Protein AF-0000000079094869 (afdb_homodimer)

Nearest PDB structures (foldseek):
  6mhb-assembly1_C  TM=9.110E-01  e=7.016E-15  Homo sapiens
  3q19-assembly1_A  TM=9.098E-01  e=1.799E-13  Homo sapiens
  7zvp-assembly1_A  TM=8.960E-01  e=6.313E-12  Populus trichocarpa
  4hoj-assembly1_A-2  TM=8.736E-01  e=1.618E-09  Neisseria gonorrhoeae
  3mdk-assembly1_A  TM=8.536E-01  e=8.637E-10  Pseudomonas putida KT2440

InterPro domains:
  IPR004045 Glutathione S-transferase, N-terminal [PF13417] (46-117)
  IPR004045 Glutathione S-transferase, N-terminal [PS50404] (42-120)
  IPR005442 Glutathione S-transferase, omega-class [PR01625] (42-57)
  IPR005442 Glutathione S-transferase, omega-class [PR01625] (116-130)
  IPR005442 Glutathione S-transferase, omega-class [PR01625] (182-201)
  IPR010987 Glutathione S-transferase, C-terminal-like [PS50405] (125-258)
  IPR036249 Thioredoxin-like superfamily [SSF52833] (43-140)
  IPR036282 Glutathione S-transferase, C-terminal domain superfamily [SSF47616] (122-266)
  IPR040079 Glutathione transferase family [SFLDS00019] (46-237)
  IPR050983 Glutathione S-transferase Omega/HSP26 [PTHR43968] (31-267)

Foldseek 3Di:
DPPPPPPPPPPPCPVLVAFQAAAACLLPAAAFAPDDDDDDPDQKEKEAQNLDLLSLLQLLLCRQQNHYHYYHHHDPVGGYPVLCVQPVVSHDTWMGGNNDIDDGSLVSLVVCCVVRVGRRQADPPPVLNVQLVVLLVVLVVQLVVLLVLLLVCLLPVVSQVVSQVSVVVSLVSNLVCCPALENSHPDHHSSCSSRLSSLVSVLLQQVDPPSYPADNVQPRDPVRVSVSNNNVVQCPRNSNVSSDDDSVQNVQQSVCVSVVGGDSNRPSVVVVVD/DPPPPPPPPPPPPPVLVAFQAAAACLLPAAAFAPDDDDDDPDQKEKEAQNLDLLSLLQLLLCRQQNHYHYYHHHDPVGGYPVLCVQPVVSHDTWMGGNNDIDDGSLVSLVVCCVVRVGRRQADPPPVLNVQLVVLLVVLVVQLVVLLVLLLVCLLPVVSQVVSQVSVVVSLVSNLVCCPALENSHPDHHSSCSSRLSSLVSVLLSQVDPPSYPADNVQPRDPVRVSVSSNNVVQCPRNSNVSSDDDSVQNVQQSVCVSVVGGDSNRPSVVVVVD

Solvent-accessible surface area (backbone atoms only — not comparable to full-atom values): 29890 Å² total; per-residue (Å²): 137,84,79,76,78,75,79,75,73,73,70,74,69,71,69,74,63,78,60,74,38,43,61,47,46,68,85,47,74,47,39,28,55,86,50,77,83,73,87,73,93,58,56,41,36,36,38,28,36,83,85,37,48,54,30,33,28,38,40,29,49,30,25,62,46,46,48,60,32,37,33,44,32,41,28,85,88,42,52,26,66,65,42,48,76,76,24,94,80,51,64,63,29,34,39,32,51,78,87,40,77,40,58,51,39,71,53,41,46,52,46,48,36,68,76,37,73,62,67,49,52,58,58,86,51,56,65,62,30,48,48,28,52,52,52,29,51,60,44,59,72,30,37,55,56,20,45,50,29,43,52,47,19,71,69,34,67,88,38,36,66,62,22,50,53,41,35,52,53,29,49,50,52,50,37,68,64,44,81,47,73,23,61,49,30,91,48,79,20,50,23,34,40,66,43,46,40,42,56,48,51,43,53,58,46,30,71,39,88,83,62,49,93,39,46,71,94,50,38,61,30,85,89,32,56,61,44,36,54,33,50,60,58,50,60,69,32,53,28,41,53,72,40,51,77,59,68,71,38,52,52,51,25,48,57,21,46,65,73,73,54,58,42,74,52,47,65,61,71,60,62,70,76,105,140,84,82,77,80,78,78,78,76,74,71,76,69,70,71,75,61,80,61,73,37,43,64,47,46,68,86,49,74,47,40,28,57,87,49,78,84,74,87,74,93,59,56,42,34,36,37,29,36,84,85,36,46,54,29,32,29,38,37,29,49,30,26,64,45,46,47,61,32,37,33,43,34,40,28,84,89,42,53,26,66,65,44,48,74,75,22,93,80,51,64,64,30,36,38,32,50,77,86,40,78,40,59,51,40,71,53,41,45,52,46,48,35,64,77,37,72,63,65,50,53,58,59,85,51,57,63,62,31,50,48,28,52,50,52,31,52,61,44,59,72,31,37,55,58,20,46,51,29,43,50,46,20,72,68,35,67,90,37,36,66,61,21,50,52,40,35,52,51,30,49,51,52,53,37,69,64,43,81,49,72,24,60,48,30,91,47,79,20,50,23,34,42,66,42,48,41,42,54,49,51,43,52,57,47,29,71,38,89,82,60,47,94,40,46,70,93,51,38,60,30,84,90,32,57,63,45,36,56,33,49,60,58,49,58,68,31,53,28,41,53,73,39,51,77,58,68,72,38,51,52,51,24,48,57,21,45,65,72,72,55,57,40,73,53,48,65,60,69,57,63,65,74,102

Secondary structure (DSSP, 8-state):
----------------------EETTTSPPB-TT--PPP--SSEEEEE-TT-HHHHHHHHHHHHHT--EEEEEB-SSS--HHHHHH-TT--S-EEEETTEEEESHHHHHHHHHHH--SS-SS-SSHHHHHHHHHHHHHHHTTHHHHHHHHHHHHH-GGGHHHHHHHHHHHHHHHHHH--SSBTTBSS--HHHHHHHHHHHHHHHHHTSTTT-S--STT-S-TT-HHHHHHHHHHHTSHHHHHH---HHHHHHHHHHHHTT---TTTTSGGGG--/----------------------EETTTSPPB-TT--PPP-SSSEEEEE-TT-HHHHHHHHHHHHHT--EEEEEB-SSS--HHHHHH-TT--S-EEEETTEEEESHHHHHHHHHHH--SS-SS-SSHHHHHHHHHHHHHHHTTHHHHHHHHHHHHH-GGGHHHHHHHHHHHHHHHHHH--SSBTTBSS--HHHHHHHHHHHHHHHHTTSTTT-S--STT-S-TT-HHHHHHHHHHHTSHHHHHH---HHHHHHHHHHHHTT---TTTTSGGGG--

Organism: Trichostrongylus colubriformis (NCBI:txid6319)

Sequence (548 aa):
MLFEMRACLVAILLAITSISAEFIGSETKSLRRGDVLKPTSRPLRLIIMRFCPWCQRVLLALAHKNISIEVVNVNLSEKPKFLFEKHPDGKVPILEHNNKVILESGLIIEYLDWTNSTAPVLPNDPFLRAKQRMIAAQLEAKLPAAAYALINGQRFPEEKDSSMGMLHEALRAAEKLLTDTFYGGHEPGFADYMTYPFVERIWIWSHEPGVTNLPVEDFPSPLYPKLQRWFPLMKSRAEVVAASQPLWRHRLFNKGYVTGNPDYDAGLDLRRHHMLFEMRACLVAILLAITSISAEFIGSETKSLRRGDVLKPTSRPLRLIIMRFCPWCQRVLLALAHKNISIEVVNVNLSEKPKFLFEKHPDGKVPILEHNNKVILESGLIIEYLDWTNSTAPVLPNDPFLRAKQRMIAAQLEAKLPAAAYALINGQRFPEEKDSSMGMLHEALRAAEKLLTDTFYGGHEPGFADYMTYPFVERIWIWSHEPGVTNLPVEDFPSPLYPKLQRWFPLMKSRAEVVAASQPLWRHRLFNKGYVTGNPDYDAGLDLRRHH

Radius of gyration: 26.17 Å; Cα contacts (8 Å, |Δi|>4): 827; chains: 2; bounding box: 89×81×73 Å

pLDDT: mean 91.31, std 15.94, range [30.02, 98.94]

Structure (mmCIF, N/CA/C/O backbone):
data_AF-0000000079094869-model_v1
#
loop_
_entity.id
_entity.type
_entity.pdbx_description
1 polymer 'Glutathione S-transferase omega'
#
loop_
_atom_site.group_PDB
_atom_site.id
_atom_site.type_symbol
_atom_site.label_atom_id
_atom_site.label_alt_id
_atom_site.label_comp_id
_atom_site.label_asym_id
_atom_site.label_entity_id
_atom_site.label_seq_id
_atom_site.pdbx_PDB_ins_code
_atom_site.Cartn_x
_atom_site.Cartn_y
_atom_site.Cartn_z
_atom_site.occupancy
_atom_site.B_iso_or_equiv
_atom_site.auth_seq_id
_atom_site.auth_comp_id
_atom_site.auth_asym_id
_atom_site.auth_atom_id
_atom_site.pdbx_PDB_model_num
ATOM 1 N N . MET A 1 1 ? 46.062 43.125 -8.555 1 32.19 1 MET A N 1
ATOM 2 C CA . MET A 1 1 ? 44.906 42.719 -9.383 1 32.19 1 MET A CA 1
ATOM 3 C C . MET A 1 1 ? 43.906 41.938 -8.547 1 32.19 1 MET A C 1
ATOM 5 O O . MET A 1 1 ? 44.156 40.812 -8.117 1 32.19 1 MET A O 1
ATOM 9 N N . LEU A 1 2 ? 43.031 42.625 -7.691 1 34.59 2 LEU A N 1
ATOM 10 C CA . LEU A 1 2 ? 42 42.344 -6.688 1 34.59 2 LEU A CA 1
ATOM 11 C C . LEU A 1 2 ? 40.781 41.656 -7.309 1 34.59 2 LEU A C 1
ATOM 13 O O . LEU A 1 2 ? 40.094 42.219 -8.156 1 34.59 2 LEU A O 1
ATOM 17 N N . PHE A 1 3 ? 40.906 40.344 -7.672 1 39.28 3 PHE A N 1
ATOM 18 C CA . PHE A 1 3 ? 39.812 39.531 -8.195 1 39.28 3 PHE A CA 1
ATOM 19 C C . PHE A 1 3 ? 38.562 39.656 -7.344 1 39.28 3 PHE A C 1
ATOM 21 O O . PHE A 1 3 ? 38.594 39.438 -6.129 1 39.28 3 PHE A O 1
ATOM 28 N N . GLU A 1 4 ? 37.594 40.562 -7.695 1 34.69 4 GLU A N 1
ATOM 29 C CA . GLU A 1 4 ? 36.25 40.75 -7.16 1 34.69 4 GLU A CA 1
ATOM 30 C C . GLU A 1 4 ? 35.438 39.469 -7.188 1 34.69 4 GLU A C 1
ATOM 32 O O . GLU A 1 4 ? 35.219 38.906 -8.25 1 34.69 4 GLU A O 1
ATOM 37 N N . MET A 1 5 ? 35.531 38.625 -6.168 1 33.12 5 MET A N 1
ATOM 38 C CA . MET A 1 5 ? 34.594 37.531 -5.934 1 33.12 5 MET A CA 1
ATOM 39 C C . MET A 1 5 ? 33.156 38 -5.914 1 33.12 5 MET A C 1
ATOM 41 O O . MET A 1 5 ? 32.719 38.625 -4.949 1 33.12 5 MET A O 1
ATOM 45 N N . ARG A 1 6 ? 32.625 38.375 -7.086 1 37.34 6 ARG A N 1
ATOM 46 C CA . ARG A 1 6 ? 31.203 38.688 -7.129 1 37.34 6 ARG A CA 1
ATOM 47 C C . ARG A 1 6 ? 30.375 37.531 -6.578 1 37.34 6 ARG A C 1
ATOM 49 O O . ARG A 1 6 ? 30.406 36.438 -7.121 1 37.34 6 ARG A O 1
ATOM 56 N N . ALA A 1 7 ? 30 37.5 -5.285 1 34.41 7 ALA A N 1
ATOM 57 C CA . ALA A 1 7 ? 28.969 36.656 -4.645 1 34.41 7 ALA A CA 1
ATOM 58 C C . ALA A 1 7 ? 27.641 36.75 -5.402 1 34.41 7 ALA A C 1
ATOM 60 O O . ALA A 1 7 ? 27.016 37.812 -5.461 1 34.41 7 ALA A O 1
ATOM 61 N N . CYS A 1 8 ? 27.469 36.094 -6.547 1 32.06 8 CYS A N 1
ATOM 62 C CA . CYS A 1 8 ? 26.141 35.938 -7.121 1 32.06 8 CYS A CA 1
ATOM 63 C C . CYS A 1 8 ? 25.156 35.406 -6.086 1 32.06 8 CYS A C 1
ATOM 65 O O . CYS A 1 8 ? 25.266 34.25 -5.656 1 32.06 8 CYS A O 1
ATOM 67 N N . LEU A 1 9 ? 24.625 36.125 -5.242 1 30.27 9 LEU A N 1
ATOM 68 C CA . LEU A 1 9 ? 23.453 35.719 -4.477 1 30.27 9 LEU A CA 1
ATOM 69 C C . LEU A 1 9 ? 22.359 35.219 -5.398 1 30.27 9 LEU A C 1
ATOM 71 O O . LEU A 1 9 ? 21.781 35.969 -6.172 1 30.27 9 LEU A O 1
ATOM 75 N N . VAL A 1 10 ? 22.516 34.062 -5.883 1 33.75 10 VAL A N 1
ATOM 76 C CA . VAL A 1 10 ? 21.328 33.469 -6.461 1 33.75 10 VAL A CA 1
ATOM 77 C C . VAL A 1 10 ? 20.141 33.656 -5.527 1 33.75 10 VAL A C 1
ATOM 79 O O . VAL A 1 10 ? 20.109 33.125 -4.414 1 33.75 10 VAL A O 1
ATOM 82 N N . ALA A 1 11 ? 19.531 34.781 -5.523 1 33.38 11 ALA A N 1
ATOM 83 C CA . ALA A 1 11 ? 18.203 34.906 -4.914 1 33.38 11 ALA A CA 1
ATOM 84 C C . ALA A 1 11 ? 17.297 33.75 -5.324 1 33.38 11 ALA A C 1
ATOM 86 O O . ALA A 1 11 ? 16.953 33.625 -6.5 1 33.38 11 ALA A O 1
ATOM 87 N N . ILE A 1 12 ? 17.484 32.625 -4.715 1 38.12 12 ILE A N 1
ATOM 88 C CA . ILE A 1 12 ? 16.406 31.656 -4.832 1 38.12 12 ILE A CA 1
ATOM 89 C C . ILE A 1 12 ? 15.062 32.344 -4.695 1 38.12 12 ILE A C 1
ATOM 91 O O . ILE A 1 12 ? 14.727 32.875 -3.625 1 38.12 12 ILE A O 1
ATOM 95 N N . LEU A 1 13 ? 14.703 33.094 -5.652 1 36.69 13 LEU A N 1
ATOM 96 C CA . LEU A 1 13 ? 13.32 33.531 -5.734 1 36.69 13 LEU A CA 1
ATOM 97 C C . LEU A 1 13 ? 12.359 32.469 -5.281 1 36.69 13 LEU A C 1
ATOM 99 O O . LEU A 1 13 ? 12.172 31.453 -5.977 1 36.69 13 LEU A O 1
ATOM 103 N N . LEU A 1 14 ? 12.43 32.156 -4.035 1 43 14 LEU A N 1
ATOM 104 C CA . LEU A 1 14 ? 11.305 31.406 -3.488 1 43 14 LEU A CA 1
ATOM 105 C C . LEU A 1 14 ? 9.984 31.906 -4.074 1 43 14 LEU A C 1
ATOM 107 O O . LEU A 1 14 ? 9.555 33.031 -3.775 1 43 14 LEU A O 1
ATOM 111 N N . ALA A 1 15 ? 9.844 31.719 -5.34 1 44.47 15 ALA A N 1
ATOM 112 C CA . ALA A 1 15 ? 8.523 32 -5.895 1 44.47 15 ALA A CA 1
ATOM 113 C C . ALA A 1 15 ? 7.422 31.688 -4.891 1 44.47 15 ALA A C 1
ATOM 115 O O . ALA A 1 15 ? 7.195 30.516 -4.57 1 44.47 15 ALA A O 1
ATOM 116 N N . ILE A 1 16 ? 7.289 32.5 -3.93 1 49.19 16 ILE A N 1
ATOM 117 C CA . ILE A 1 16 ? 6.148 32.438 -3.023 1 49.19 16 ILE A CA 1
ATOM 118 C C . ILE A 1 16 ? 4.875 32.125 -3.818 1 49.19 16 ILE A C 1
ATOM 120 O O . ILE A 1 16 ? 4.367 33 -4.527 1 49.19 16 ILE A O 1
ATOM 124 N N . THR A 1 17 ? 4.844 30.984 -4.441 1 60.31 17 THR A N 1
ATOM 125 C CA . THR A 1 17 ? 3.631 30.609 -5.164 1 60.31 17 THR A CA 1
ATOM 126 C C . THR A 1 17 ? 2.398 30.781 -4.281 1 60.31 17 THR A C 1
ATOM 128 O O . THR A 1 17 ? 2.369 30.297 -3.148 1 60.31 17 THR A O 1
ATOM 131 N N . SER A 1 18 ? 1.759 31.844 -4.348 1 77.31 18 SER A N 1
ATOM 132 C CA . SER A 1 18 ? 0.503 32.156 -3.666 1 77.31 18 SER A CA 1
ATOM 133 C C . SER A 1 18 ? -0.501 31.016 -3.836 1 77.31 18 SER A C 1
ATOM 135 O O . SER A 1 18 ? -0.541 30.359 -4.883 1 77.31 18 SER A O 1
ATOM 137 N N . ILE A 1 19 ? -1.023 30.438 -2.678 1 84.75 19 ILE A N 1
ATOM 138 C CA . ILE A 1 19 ? -2.086 29.438 -2.67 1 84.75 19 ILE A CA 1
ATOM 139 C C . ILE A 1 19 ? -3.438 30.125 -2.869 1 84.75 19 ILE A C 1
ATOM 141 O O . ILE A 1 19 ? -3.783 31.062 -2.139 1 84.75 19 ILE A O 1
ATOM 145 N N . SER A 1 20 ? -4.098 29.75 -3.848 1 88.31 20 SER A N 1
ATOM 146 C CA . SER A 1 20 ? -5.418 30.312 -4.113 1 88.31 20 SER A CA 1
ATOM 147 C C . SER A 1 20 ? -6.52 29.297 -3.83 1 88.31 20 SER A C 1
ATOM 149 O O . SER A 1 20 ? -7.707 29.625 -3.883 1 88.31 20 SER A O 1
ATOM 151 N N . ALA A 1 21 ? -6.164 28.156 -3.439 1 92.75 21 ALA A N 1
ATOM 152 C CA . ALA A 1 21 ? -7.145 27.109 -3.131 1 92.75 21 ALA A CA 1
ATOM 153 C C . ALA A 1 21 ? -8.023 27.516 -1.95 1 92.75 21 ALA A C 1
ATOM 155 O O . ALA A 1 21 ? -7.52 28.031 -0.945 1 92.75 21 ALA A O 1
ATOM 156 N N . GLU A 1 22 ? -9.32 27.281 -2.092 1 95.56 22 GLU A N 1
ATOM 157 C CA . GLU A 1 22 ? -10.266 27.516 -1.008 1 95.56 22 GLU A CA 1
ATOM 158 C C . GLU A 1 22 ? -10.852 26.203 -0.485 1 95.56 22 GLU A C 1
ATOM 160 O O . GLU A 1 22 ? -11.32 25.375 -1.264 1 95.56 22 GLU A O 1
ATOM 165 N N . PHE A 1 23 ? -10.773 26.062 0.772 1 97.62 23 PHE A N 1
ATOM 166 C CA . PHE A 1 23 ? -11.422 24.938 1.438 1 97.62 23 PHE A CA 1
ATOM 167 C C . PHE A 1 23 ? -12.758 25.359 2.041 1 97.62 23 PHE A C 1
ATOM 169 O O . PHE A 1 23 ? -12.836 25.688 3.225 1 97.62 23 PHE A O 1
ATOM 176 N N . ILE A 1 24 ? -13.805 25.25 1.228 1 97.31 24 ILE A N 1
ATOM 177 C CA . ILE A 1 24 ? -15.117 25.797 1.559 1 97.31 24 ILE A CA 1
ATOM 178 C C . ILE A 1 24 ? -15.797 24.906 2.594 1 97.31 24 ILE A C 1
ATOM 180 O O . ILE A 1 24 ? -16.078 23.734 2.324 1 97.31 24 ILE A O 1
ATOM 184 N N . GLY A 1 25 ? -16.031 25.391 3.756 1 96 25 GLY A N 1
ATOM 185 C CA . GLY A 1 25 ? -16.688 24.641 4.816 1 96 25 GLY A CA 1
ATOM 186 C C . GLY A 1 25 ? -15.719 24.109 5.855 1 96 25 GLY A C 1
ATOM 187 O O . GLY A 1 25 ? -16.125 23.406 6.781 1 96 25 GLY A O 1
ATOM 188 N N . SER A 1 26 ? -14.43 24.469 5.746 1 95.69 26 SER A N 1
ATOM 189 C CA . SER A 1 26 ? -13.414 23.953 6.656 1 95.69 26 SER A CA 1
ATOM 190 C C . SER A 1 26 ? -13.656 24.406 8.086 1 95.69 26 SER A C 1
ATOM 192 O O . SER A 1 26 ? -13.266 23.734 9.039 1 95.69 26 SER A O 1
ATOM 194 N N . GLU A 1 27 ? -14.391 25.531 8.281 1 95.5 27 GLU A N 1
ATOM 195 C CA . GLU A 1 27 ? -14.617 26.094 9.609 1 95.5 27 GLU A CA 1
ATOM 196 C C . GLU A 1 27 ? -16.047 25.844 10.078 1 95.5 27 GLU A C 1
ATOM 198 O O . GLU A 1 27 ? -16.562 26.531 10.961 1 95.5 27 GLU A O 1
ATOM 203 N N . THR A 1 28 ? -16.719 24.891 9.516 1 96 28 THR A N 1
ATOM 204 C CA . THR A 1 28 ? -18.047 24.484 9.969 1 96 28 THR A CA 1
ATOM 205 C C . THR A 1 28 ? -17.953 23.422 11.055 1 96 28 THR A C 1
ATOM 207 O O . THR A 1 28 ? -16.938 22.734 11.164 1 96 28 THR A O 1
ATOM 210 N N . LYS A 1 29 ? -19 23.328 11.852 1 97 29 LYS A N 1
ATOM 211 C CA . LYS A 1 29 ? -19.062 22.312 12.891 1 97 29 LYS A CA 1
ATOM 212 C C . LYS A 1 29 ? -19.062 20.906 12.281 1 97 29 LYS A C 1
ATOM 214 O O . LYS A 1 29 ? -19.609 20.688 11.203 1 97 29 LYS A O 1
ATOM 219 N N . SER A 1 30 ? -18.516 20.016 13 1 98.31 30 SER A N 1
ATOM 220 C CA . SER A 1 30 ? -18.469 18.641 12.555 1 98.31 30 SER A CA 1
ATOM 221 C C . SER A 1 30 ? -19.844 17.984 12.586 1 98.31 30 SER A C 1
ATOM 223 O O . SER A 1 30 ? -20.578 18.141 13.562 1 98.31 30 SER A O 1
ATOM 225 N N . LEU A 1 31 ? -20.188 17.312 11.492 1 98.44 31 LEU A N 1
ATOM 226 C CA . LEU A 1 31 ? -21.406 16.531 11.484 1 98.44 31 LEU A CA 1
ATOM 227 C C . LEU A 1 31 ? -21.281 15.297 12.383 1 98.44 31 LEU A C 1
ATOM 229 O O . LEU A 1 31 ? -20.219 14.68 12.43 1 98.44 31 LEU A O 1
ATOM 233 N N . ARG A 1 32 ? -22.312 14.984 13.117 1 97.81 32 ARG A N 1
ATOM 234 C CA . ARG A 1 32 ? -22.297 13.883 14.07 1 97.81 32 ARG A CA 1
ATOM 235 C C . ARG A 1 32 ? -23.516 12.984 13.883 1 97.81 32 ARG A C 1
ATOM 237 O O . ARG A 1 32 ? -24.266 13.148 12.93 1 97.81 32 ARG A O 1
ATOM 244 N N . ARG A 1 33 ? -23.5 11.945 14.773 1 97.31 33 ARG A N 1
ATOM 245 C CA . ARG A 1 33 ? -24.609 11 14.711 1 97.31 33 ARG A CA 1
ATOM 246 C C . ARG A 1 33 ? -25.953 11.727 14.648 1 97.31 33 ARG A C 1
ATOM 248 O O . ARG A 1 33 ? -26.203 12.641 15.438 1 97.31 33 ARG A O 1
ATOM 255 N N . GLY A 1 34 ? -26.812 11.367 13.766 1 96.94 34 GLY A N 1
ATOM 256 C CA . GLY A 1 34 ? -28.109 12 13.602 1 96.94 34 GLY A CA 1
ATOM 257 C C . GLY A 1 34 ? -28.125 13.07 12.531 1 96.94 34 GLY A C 1
ATOM 258 O O . GLY A 1 34 ? -29.172 13.422 12 1 96.94 34 GLY A O 1
ATOM 259 N N . ASP A 1 35 ? -26.938 13.695 12.203 1 97.75 35 ASP A N 1
ATOM 260 C CA . ASP A 1 35 ? -26.844 14.719 11.172 1 97.75 35 ASP A CA 1
ATOM 261 C C . ASP A 1 35 ? -26.875 14.094 9.773 1 97.75 35 ASP A C 1
ATOM 263 O O . ASP A 1 35 ? -26.531 12.93 9.602 1 97.75 35 ASP A O 1
ATOM 267 N N . VAL A 1 36 ? -27.328 14.891 8.867 1 96.19 36 VAL A N 1
ATOM 268 C CA . VAL A 1 36 ? -27.438 14.43 7.488 1 96.19 36 VAL A CA 1
ATOM 269 C C . VAL A 1 36 ? -26.469 15.211 6.602 1 96.19 36 VAL A C 1
ATOM 271 O O . VAL A 1 36 ? -26.219 16.391 6.84 1 96.19 36 VAL A O 1
ATOM 274 N N . LEU A 1 37 ? -26 14.539 5.664 1 96.94 37 LEU A N 1
ATOM 275 C CA . LEU A 1 37 ? -25.109 15.18 4.691 1 96.94 37 LEU A CA 1
ATOM 276 C C . LEU A 1 37 ? -25.922 15.883 3.609 1 96.94 37 LEU A C 1
ATOM 278 O O . LEU A 1 37 ? -26.703 15.25 2.893 1 96.94 37 LEU A O 1
ATOM 282 N N . LYS A 1 38 ? -25.75 17.094 3.469 1 95.38 38 LYS A N 1
ATOM 283 C CA . LYS A 1 38 ? -26.469 17.844 2.441 1 95.38 38 LYS A CA 1
ATOM 284 C C . LYS A 1 38 ? -25.906 17.562 1.055 1 95.38 38 LYS A C 1
ATOM 286 O O . LYS A 1 38 ? -24.688 17.375 0.901 1 95.38 38 LYS A O 1
ATOM 291 N N . PRO A 1 39 ? -26.734 17.5 0.093 1 94.06 39 PRO A N 1
ATOM 292 C CA . PRO A 1 39 ? -26.219 17.375 -1.269 1 94.06 39 PRO A CA 1
ATOM 293 C C . PRO A 1 39 ? -25.297 18.516 -1.661 1 94.06 39 PRO A C 1
ATOM 295 O O . PRO A 1 39 ? -25.375 19.609 -1.083 1 94.06 39 PRO A O 1
ATOM 298 N N . THR A 1 40 ? -24.406 18.172 -2.584 1 91.56 40 THR A N 1
ATOM 299 C CA . THR A 1 40 ? -23.469 19.203 -3.018 1 91.56 40 THR A CA 1
ATOM 300 C C . THR A 1 40 ? -23.672 19.547 -4.492 1 91.56 40 THR A C 1
ATOM 302 O O . THR A 1 40 ? -24.047 18.672 -5.281 1 91.56 40 THR A O 1
ATOM 305 N N . SER A 1 41 ? -23.469 20.844 -4.812 1 88.81 41 SER A N 1
ATOM 306 C CA . SER A 1 41 ? -23.5 21.266 -6.207 1 88.81 41 SER A CA 1
ATOM 307 C C . SER A 1 41 ? -22.094 21.375 -6.785 1 88.81 41 SER A C 1
ATOM 309 O O . SER A 1 41 ? -21.922 21.578 -7.988 1 88.81 41 SER A O 1
ATOM 311 N N . ARG A 1 42 ? -21.125 21.125 -5.98 1 93.75 42 ARG A N 1
ATOM 312 C CA . ARG A 1 42 ? -19.734 21.203 -6.426 1 93.75 42 ARG A CA 1
ATOM 313 C C . ARG A 1 42 ? -19.234 19.844 -6.902 1 93.75 42 ARG A C 1
ATOM 315 O O . ARG A 1 42 ? -19.641 18.812 -6.359 1 93.75 42 ARG A O 1
ATOM 322 N N . PRO A 1 43 ? -18.359 19.891 -7.812 1 96.06 43 PRO A N 1
ATOM 323 C CA . PRO A 1 43 ? -17.875 18.609 -8.344 1 96.06 43 PRO A CA 1
ATOM 324 C C . PRO A 1 43 ? -17 17.859 -7.355 1 96.06 43 PRO A C 1
ATOM 326 O O . PRO A 1 43 ? -16.922 16.625 -7.406 1 96.06 43 PRO A O 1
ATOM 329 N N . LEU A 1 44 ? -16.297 18.625 -6.469 1 97.88 44 LEU A N 1
ATOM 330 C CA . LEU A 1 44 ? -15.375 18.016 -5.512 1 97.88 44 LEU A CA 1
ATOM 331 C C . LEU A 1 44 ? -15.805 18.312 -4.078 1 97.88 44 LEU A C 1
ATOM 333 O O . LEU A 1 44 ? -16.109 19.469 -3.744 1 97.88 44 LEU A O 1
ATOM 337 N N . ARG A 1 45 ? -15.836 17.25 -3.262 1 98.5 45 ARG A N 1
ATOM 338 C CA . ARG A 1 45 ? -16.078 17.344 -1.826 1 98.5 45 ARG A CA 1
ATOM 339 C C . ARG A 1 45 ? -15.164 16.406 -1.045 1 98.5 45 ARG A C 1
ATOM 341 O O . ARG A 1 45 ? -14.945 15.266 -1.447 1 98.5 45 ARG A O 1
ATOM 348 N N . LEU A 1 46 ? -14.656 16.938 -0.026 1 98.81 46 LEU A N 1
ATOM 349 C CA . LEU A 1 46 ? -13.789 16.156 0.858 1 98.81 46 LEU A CA 1
ATOM 350 C C . LEU A 1 46 ? -14.391 16.062 2.256 1 98.81 46 LEU A C 1
ATOM 352 O O . LEU A 1 46 ? -14.672 17.078 2.891 1 98.81 46 LEU A O 1
ATOM 356 N N . ILE A 1 47 ? -14.664 14.875 2.689 1 98.81 47 ILE A N 1
ATOM 357 C CA . ILE A 1 47 ? -15.109 14.617 4.059 1 98.81 47 ILE A CA 1
ATOM 358 C C . ILE A 1 47 ? -13.898 14.305 4.938 1 98.81 47 ILE A C 1
ATOM 360 O O . ILE A 1 47 ? -13.133 13.383 4.645 1 98.81 47 ILE A O 1
ATOM 364 N N . ILE A 1 48 ? -13.727 15.062 6 1 98.81 48 ILE A N 1
ATOM 365 C CA . ILE A 1 48 ? -12.523 14.938 6.812 1 98.81 48 ILE A CA 1
ATOM 366 C C . ILE A 1 48 ? -12.883 15.031 8.289 1 98.81 48 ILE A C 1
ATOM 368 O O . ILE A 1 48 ? -14.055 15.188 8.641 1 98.81 48 ILE A O 1
ATOM 372 N N . MET A 1 49 ? -11.969 14.766 9.148 1 98.5 49 MET A N 1
ATOM 373 C CA . MET A 1 49 ? -11.914 15.219 10.531 1 98.5 49 MET A CA 1
ATOM 374 C C . MET A 1 49 ? -10.859 16.297 10.711 1 98.5 49 MET A C 1
ATOM 376 O O . MET A 1 49 ? -9.711 16.125 10.289 1 98.5 49 MET A O 1
ATOM 380 N N . ARG A 1 50 ? -11.125 17.375 11.234 1 97.81 50 ARG A N 1
ATOM 381 C CA . ARG A 1 50 ? -10.398 18.641 11.211 1 97.81 50 ARG A CA 1
ATOM 382 C C . ARG A 1 50 ? -8.945 18.438 11.633 1 97.81 50 ARG A C 1
ATOM 384 O O . ARG A 1 50 ? -8.047 19.078 11.102 1 97.81 50 ARG A O 1
ATOM 391 N N . PHE A 1 51 ? -8.688 17.578 12.531 1 97.56 51 PHE A N 1
ATOM 392 C CA . PHE A 1 51 ? -7.359 17.453 13.125 1 97.56 51 PHE A CA 1
ATOM 393 C C . PHE A 1 51 ? -6.676 16.172 12.672 1 97.56 51 PHE A C 1
ATOM 395 O O . PHE A 1 51 ? -5.656 15.773 13.234 1 97.56 51 PHE A O 1
ATOM 402 N N . CYS A 1 52 ? -7.219 15.484 11.688 1 97.75 52 CYS A N 1
ATOM 403 C CA . CYS A 1 52 ? -6.727 14.195 11.219 1 97.75 52 CYS A CA 1
ATOM 404 C C . CYS A 1 52 ? -5.496 14.367 10.336 1 97.75 52 CYS A C 1
ATOM 406 O O . CYS A 1 52 ? -5.547 15.062 9.32 1 97.75 52 CYS A O 1
ATOM 408 N N . PRO A 1 53 ? -4.387 13.719 10.742 1 98.38 53 PRO A N 1
ATOM 409 C CA . PRO A 1 53 ? -3.178 13.859 9.922 1 98.38 53 PRO A CA 1
ATOM 410 C C . PRO A 1 53 ? -3.33 13.242 8.539 1 98.38 53 PRO A C 1
ATOM 412 O O . PRO A 1 53 ? -2.725 13.719 7.574 1 98.38 53 PRO A O 1
ATOM 415 N N . TRP A 1 54 ? -4.129 12.188 8.352 1 98.69 54 TRP A N 1
ATOM 416 C CA . TRP A 1 54 ? -4.395 11.617 7.039 1 98.69 54 TRP A CA 1
ATOM 417 C C . TRP A 1 54 ? -5.16 12.602 6.16 1 98.69 54 TRP A C 1
ATOM 419 O O . TRP A 1 54 ? -4.906 12.695 4.957 1 98.69 54 TRP A O 1
ATOM 429 N N . CYS A 1 55 ? -6.098 13.266 6.738 1 98.88 55 CYS A N 1
ATOM 430 C CA . CYS A 1 55 ? -6.867 14.289 6.027 1 98.88 55 CYS A CA 1
ATOM 431 C C . CYS A 1 55 ? -5.969 15.438 5.59 1 98.88 55 CYS A C 1
ATOM 433 O O . CYS A 1 55 ? -6.125 15.969 4.488 1 98.88 55 CYS A O 1
ATOM 435 N N . GLN A 1 56 ? -5.039 15.812 6.469 1 98.88 56 GLN A N 1
ATOM 436 C CA . GLN A 1 56 ? -4.133 16.922 6.156 1 98.88 56 GLN A CA 1
ATOM 437 C C . GLN A 1 56 ? -3.291 16.594 4.922 1 98.88 56 GLN A C 1
ATOM 439 O O . GLN A 1 56 ? -2.967 17.5 4.141 1 98.88 56 GLN A O 1
ATOM 444 N N . ARG A 1 57 ? -2.953 15.32 4.707 1 98.88 57 ARG A N 1
ATOM 445 C CA . ARG A 1 57 ? -2.236 14.914 3.502 1 98.88 57 ARG A CA 1
ATOM 446 C C . ARG A 1 57 ? -2.945 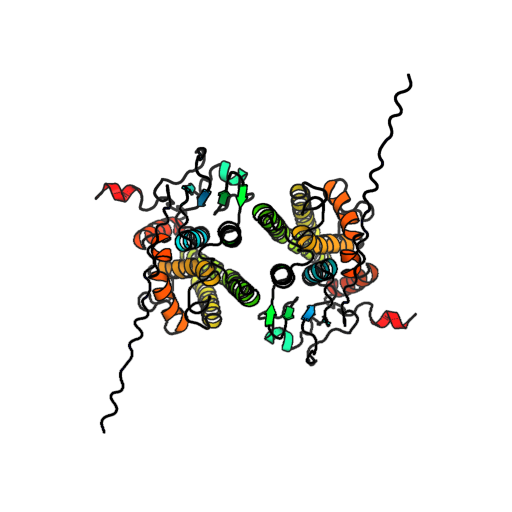15.414 2.246 1 98.88 57 ARG A C 1
ATOM 448 O O . ARG A 1 57 ? -2.314 15.992 1.359 1 98.88 57 ARG A O 1
ATOM 455 N N . VAL A 1 58 ? -4.223 15.195 2.225 1 98.94 58 VAL A N 1
ATOM 456 C CA . VAL A 1 58 ? -5.023 15.531 1.051 1 98.94 58 VAL A CA 1
ATOM 457 C C . VAL A 1 58 ? -5.141 17.047 0.923 1 98.94 58 VAL A C 1
ATOM 459 O O . VAL A 1 58 ? -5.039 17.594 -0.178 1 98.94 58 VAL A O 1
ATOM 462 N N . LEU A 1 59 ? -5.285 17.734 2.029 1 98.88 59 LEU A N 1
ATOM 463 C CA . LEU A 1 59 ? -5.379 19.188 2.01 1 98.88 59 LEU A CA 1
ATOM 464 C C . LEU A 1 59 ? -4.086 19.812 1.499 1 98.88 59 LEU A C 1
ATOM 466 O O . LEU A 1 59 ? -4.117 20.797 0.769 1 98.88 59 LEU A O 1
ATOM 470 N N . LEU A 1 60 ? -2.959 19.234 1.896 1 98.75 60 LEU A N 1
ATOM 471 C CA . LEU A 1 60 ? -1.668 19.688 1.397 1 98.75 60 LEU A CA 1
ATOM 472 C C . LEU A 1 60 ? -1.608 19.594 -0.124 1 98.75 60 LEU A C 1
ATOM 474 O O . LEU A 1 60 ? -1.208 20.562 -0.791 1 98.75 60 LEU A O 1
ATOM 478 N N . ALA A 1 61 ? -2.031 18.469 -0.649 1 98.75 61 ALA A N 1
ATOM 479 C CA . ALA A 1 61 ? -2.006 18.266 -2.094 1 98.75 61 ALA A CA 1
ATOM 480 C C . ALA A 1 61 ? -2.959 19.219 -2.805 1 98.75 61 ALA A C 1
ATOM 482 O O . ALA A 1 61 ? -2.625 19.766 -3.857 1 98.75 61 ALA A O 1
ATOM 483 N N . LEU A 1 62 ? -4.129 19.406 -2.238 1 98.62 62 LEU A N 1
ATOM 484 C CA . LEU A 1 62 ? -5.109 20.312 -2.82 1 98.62 62 LEU A CA 1
ATOM 485 C C . LEU A 1 62 ? -4.57 21.734 -2.855 1 98.62 62 LEU A C 1
ATOM 487 O O . LEU A 1 62 ? -4.715 22.438 -3.863 1 98.62 62 LEU A O 1
ATOM 491 N N . ALA A 1 63 ? -3.965 22.141 -1.778 1 98.56 63 ALA A N 1
ATOM 492 C CA . ALA A 1 63 ? -3.377 23.469 -1.715 1 98.56 63 ALA A CA 1
ATOM 493 C C . ALA A 1 63 ? -2.244 23.625 -2.729 1 98.56 63 ALA A C 1
ATOM 495 O O . ALA A 1 63 ? -2.176 24.625 -3.449 1 98.56 63 ALA A O 1
ATOM 496 N N . HIS A 1 64 ? -1.406 22.656 -2.768 1 98.06 64 HIS A N 1
ATOM 497 C CA . HIS A 1 64 ? -0.298 22.641 -3.717 1 98.06 64 HIS A CA 1
ATOM 498 C C . HIS A 1 64 ? -0.8 22.781 -5.148 1 98.06 64 HIS A C 1
ATOM 500 O O . HIS A 1 64 ? -0.225 23.531 -5.945 1 98.06 64 HIS A O 1
ATOM 506 N N . LYS A 1 65 ? -1.887 22.156 -5.43 1 97.94 65 LYS A N 1
ATOM 507 C CA . LYS A 1 65 ? -2.418 22.125 -6.789 1 97.94 65 LYS A CA 1
ATOM 508 C C . LYS A 1 65 ? -3.389 23.281 -7.031 1 97.94 65 LYS A C 1
ATOM 510 O O . LYS A 1 65 ? -3.896 23.453 -8.141 1 97.94 65 LYS A O 1
ATOM 515 N N . ASN A 1 66 ? -3.658 24 -6.031 1 97.62 66 ASN A N 1
ATOM 516 C CA . ASN A 1 66 ? -4.582 25.125 -6.078 1 97.62 66 ASN A CA 1
ATOM 517 C C . ASN A 1 66 ? -5.984 24.688 -6.496 1 97.62 66 ASN A C 1
ATOM 519 O O . ASN A 1 66 ? -6.594 25.297 -7.375 1 97.62 66 ASN A O 1
ATOM 523 N N . ILE A 1 67 ? -6.43 23.625 -5.898 1 97.88 67 ILE A N 1
ATOM 524 C CA . ILE A 1 67 ? -7.766 23.094 -6.16 1 97.88 67 ILE A CA 1
ATOM 525 C C . ILE A 1 67 ? -8.695 23.469 -5.008 1 97.88 67 ILE A C 1
ATOM 527 O O . ILE A 1 67 ? -8.461 23.078 -3.863 1 97.88 67 ILE A O 1
ATOM 531 N N . SER A 1 68 ? -9.68 24.219 -5.324 1 97.94 68 SER A N 1
ATOM 532 C CA . SER A 1 68 ? -10.719 24.516 -4.344 1 97.94 68 SER A CA 1
ATOM 533 C C . SER A 1 68 ? -11.68 23.344 -4.18 1 97.94 68 SER A C 1
ATOM 535 O O . SER A 1 68 ? -11.977 22.641 -5.148 1 97.94 68 SER A O 1
ATOM 537 N N . ILE A 1 69 ? -12.195 23.234 -2.941 1 98.31 69 ILE A N 1
ATOM 538 C CA . ILE A 1 69 ? -13.023 22.062 -2.678 1 98.31 69 ILE A CA 1
ATOM 539 C C . ILE A 1 69 ? -13.977 22.359 -1.518 1 98.31 69 ILE A C 1
ATOM 541 O O . ILE A 1 69 ? -13.664 23.172 -0.644 1 98.31 69 ILE A O 1
ATOM 545 N N . GLU A 1 70 ? -15.117 21.719 -1.591 1 98.38 70 GLU A N 1
ATOM 546 C CA . GLU A 1 70 ? -15.977 21.703 -0.415 1 98.38 70 GLU A CA 1
ATOM 547 C C . GLU A 1 70 ? -15.453 20.734 0.646 1 98.38 70 GLU A C 1
ATOM 549 O O . GLU A 1 70 ? -15.031 19.625 0.329 1 98.38 70 GLU A O 1
ATOM 554 N N . VAL A 1 71 ? -15.484 21.188 1.872 1 98.44 71 VAL A N 1
ATOM 555 C CA . VAL A 1 71 ? -15.016 20.375 2.988 1 98.44 71 VAL A CA 1
ATOM 556 C C . VAL A 1 71 ? -16.172 20.125 3.957 1 98.44 71 VAL A C 1
ATOM 558 O O . VAL A 1 71 ? -16.906 21.047 4.305 1 98.44 71 VAL A O 1
ATOM 561 N N . VAL A 1 72 ? -16.359 18.922 4.332 1 98.56 72 VAL A N 1
ATOM 562 C CA . VAL A 1 72 ? -17.312 18.516 5.363 1 98.56 72 VAL A CA 1
ATOM 563 C C . VAL A 1 72 ? -16.562 17.875 6.535 1 98.56 72 VAL A C 1
ATOM 565 O O . VAL A 1 72 ? -15.875 16.859 6.363 1 98.56 72 VAL A O 1
ATOM 568 N N . ASN A 1 73 ? -16.703 18.469 7.691 1 98.56 73 ASN A N 1
ATOM 569 C CA . ASN A 1 73 ? -16.078 17.922 8.891 1 98.56 73 ASN A CA 1
ATOM 570 C C . ASN A 1 73 ? -17.016 16.922 9.586 1 98.56 73 ASN A C 1
ATOM 572 O O . ASN A 1 73 ? -18.219 17.141 9.648 1 98.56 73 ASN A O 1
ATOM 576 N N . VAL A 1 74 ? -16.391 15.82 10.094 1 98.69 74 VAL A N 1
ATOM 577 C CA . VAL A 1 74 ? -17.219 14.828 10.781 1 98.69 74 VAL A CA 1
ATOM 578 C C . VAL A 1 74 ? -16.641 14.531 12.164 1 98.69 74 VAL A C 1
ATOM 580 O O . VAL A 1 74 ? -15.43 14.68 12.375 1 98.69 74 VAL A O 1
ATOM 583 N N . ASN A 1 75 ? -17.531 14.227 13.102 1 97.94 75 ASN A N 1
ATOM 584 C CA . ASN A 1 75 ? -17.188 13.734 14.43 1 97.94 75 ASN A CA 1
ATOM 585 C C . ASN A 1 75 ? -16.922 12.234 14.43 1 97.94 75 ASN A C 1
ATOM 587 O O . ASN A 1 75 ? -17.828 11.445 14.125 1 97.94 75 ASN A O 1
ATOM 591 N N . LEU A 1 76 ? -15.773 11.789 14.867 1 97.38 76 LEU A N 1
ATOM 592 C CA . LEU A 1 76 ? -15.422 10.375 14.742 1 97.38 76 LEU A CA 1
ATOM 593 C C . LEU A 1 76 ? -15.797 9.602 16 1 97.38 76 LEU A C 1
ATOM 595 O O . LEU A 1 76 ? -15.719 8.375 16.016 1 97.38 76 LEU A O 1
ATOM 599 N N . SER A 1 77 ? -16.188 10.312 17.078 1 96.31 77 SER A N 1
ATOM 600 C CA . SER A 1 77 ? -16.734 9.656 18.25 1 96.31 77 SER A CA 1
ATOM 601 C C . SER A 1 77 ? -18.219 9.375 18.109 1 96.31 77 SER A C 1
ATOM 603 O O . SER A 1 77 ? -18.719 8.375 18.625 1 96.31 77 SER A O 1
ATOM 605 N N . GLU A 1 78 ? -18.922 10.25 17.531 1 97.06 78 GLU A N 1
ATOM 606 C CA . GLU A 1 78 ? -20.328 10.125 17.156 1 97.06 78 GLU A CA 1
ATOM 607 C C . GLU A 1 78 ? -20.516 10.156 15.641 1 97.06 78 GLU A C 1
ATOM 609 O O . GLU A 1 78 ? -21.141 11.07 15.109 1 97.06 78 GLU A O 1
ATOM 614 N N . LYS A 1 79 ? -20.094 9.109 15.055 1 97.94 79 LYS A N 1
ATOM 615 C CA . LYS A 1 79 ? -20 9.07 13.602 1 97.94 79 LYS A CA 1
ATOM 616 C C . LYS A 1 79 ? -21.375 9.164 12.961 1 97.94 79 LYS A C 1
ATOM 618 O O . LYS A 1 79 ? -22.297 8.453 13.367 1 97.94 79 LYS A O 1
ATOM 623 N N . PRO A 1 80 ? -21.516 10.078 11.977 1 98.31 80 PRO A N 1
ATOM 624 C CA . PRO A 1 80 ? -22.781 10.078 11.227 1 98.31 80 PRO A CA 1
ATOM 625 C C . PRO A 1 80 ? -22.953 8.828 10.367 1 98.31 80 PRO A C 1
ATOM 627 O O . PRO A 1 80 ? -21.969 8.266 9.883 1 98.31 80 PRO A O 1
ATOM 630 N N . LYS A 1 81 ? -24.156 8.453 10.078 1 97.06 81 LYS A N 1
ATOM 631 C CA . LYS A 1 81 ? -24.5 7.223 9.375 1 97.06 81 LYS A CA 1
ATOM 632 C C . LYS A 1 81 ? -23.922 7.223 7.961 1 97.06 81 LYS A C 1
ATOM 634 O O . LYS A 1 81 ? -23.5 6.18 7.457 1 97.06 81 LYS A O 1
ATOM 639 N N . PHE A 1 82 ? -23.891 8.383 7.332 1 97.5 82 PHE A N 1
ATOM 640 C CA . PHE A 1 82 ? -23.469 8.461 5.938 1 97.5 82 PHE A CA 1
ATOM 641 C C . PHE A 1 82 ? -22 8.109 5.789 1 97.5 82 PHE A C 1
ATOM 643 O O . PHE A 1 82 ? -21.547 7.777 4.695 1 97.5 82 PHE A O 1
ATOM 650 N N . LEU A 1 83 ? -21.25 8.258 6.871 1 97.94 83 LEU A N 1
ATOM 651 C CA . LEU A 1 83 ? -19.828 7.91 6.812 1 97.94 83 LEU A CA 1
ATOM 652 C C . LEU A 1 83 ? -19.641 6.438 6.473 1 97.94 83 LEU A C 1
ATOM 654 O O . LEU A 1 83 ? -18.766 6.086 5.668 1 97.94 83 LEU A O 1
ATOM 658 N N . PHE A 1 84 ? -20.531 5.613 7.027 1 96.31 84 PHE A N 1
ATOM 659 C CA . PHE A 1 84 ? -20.422 4.172 6.832 1 96.31 84 PHE A CA 1
ATOM 660 C C . PHE A 1 84 ? -20.969 3.775 5.461 1 96.31 84 PHE A C 1
ATOM 662 O O . PHE A 1 84 ? -20.641 2.701 4.949 1 96.31 84 PHE A O 1
ATOM 669 N N . GLU A 1 85 ? -21.75 4.594 4.867 1 95.44 85 GLU A N 1
ATOM 670 C CA . GLU A 1 85 ? -22.25 4.363 3.512 1 95.44 85 GLU A CA 1
ATOM 671 C C . GLU A 1 85 ? -21.156 4.621 2.473 1 95.44 85 GLU A C 1
ATOM 673 O O . GLU A 1 85 ? -21.172 4.027 1.394 1 95.44 85 GLU A O 1
ATOM 678 N N . LYS A 1 86 ? -20.219 5.484 2.838 1 96.12 86 LYS A N 1
ATOM 679 C CA . LYS A 1 86 ? -19.203 5.93 1.879 1 96.12 86 LYS A CA 1
ATOM 680 C C . LYS A 1 86 ? -17.875 5.219 2.113 1 96.12 86 LYS A C 1
ATOM 682 O O . LYS A 1 86 ? -17.062 5.09 1.193 1 96.12 86 LYS A O 1
ATOM 687 N N . HIS A 1 87 ? -17.688 4.785 3.311 1 96.19 87 HIS A N 1
ATOM 688 C CA . HIS A 1 87 ? -16.469 4.09 3.703 1 96.19 87 HIS A CA 1
ATOM 689 C C . HIS A 1 87 ? -16.781 2.846 4.527 1 96.19 87 HIS A C 1
ATOM 691 O O . HIS A 1 87 ? -17.422 2.938 5.578 1 96.19 87 HIS A O 1
ATOM 697 N N . PRO A 1 88 ? -16.281 1.741 4.184 1 91.38 88 PRO A N 1
ATOM 698 C CA . PRO A 1 88 ? -16.641 0.498 4.867 1 91.38 88 PRO A CA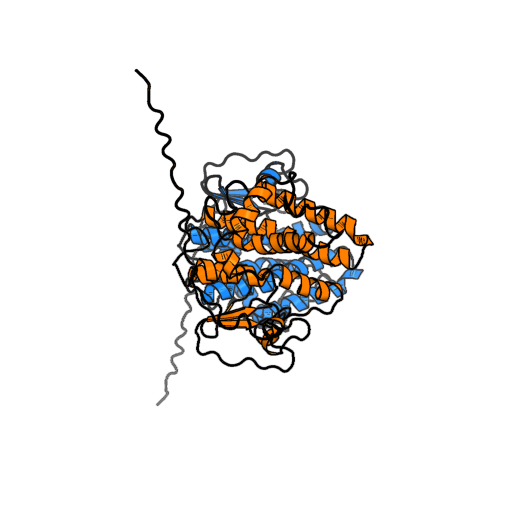 1
ATOM 699 C C . PRO A 1 88 ? -16.297 0.515 6.355 1 91.38 88 PRO A C 1
ATOM 701 O O . PRO A 1 88 ? -16.969 -0.128 7.156 1 91.38 88 PRO A O 1
ATOM 704 N N . ASP A 1 89 ? -15.273 1.281 6.742 1 93.56 89 ASP A N 1
ATOM 705 C CA . ASP A 1 89 ? -14.852 1.318 8.133 1 93.56 89 ASP A CA 1
ATOM 706 C C . ASP A 1 89 ? -15.18 2.664 8.773 1 93.56 89 ASP A C 1
ATOM 708 O O . ASP A 1 89 ? -14.711 2.969 9.875 1 93.56 89 ASP A O 1
ATOM 712 N N . GLY A 1 90 ? -15.875 3.494 8.078 1 97.19 90 GLY A N 1
ATOM 713 C CA . GLY A 1 90 ? -16.266 4.789 8.609 1 97.19 90 GLY A CA 1
ATOM 714 C C . GLY A 1 90 ? -15.078 5.699 8.891 1 97.19 90 GLY A C 1
ATOM 715 O O . GLY A 1 90 ? -15.078 6.434 9.883 1 97.19 90 GLY A O 1
ATOM 716 N N . LYS A 1 91 ? -14.055 5.617 8.039 1 97.69 91 LYS A N 1
ATOM 717 C CA . LYS A 1 91 ? -12.852 6.418 8.234 1 97.69 91 LYS A CA 1
ATOM 718 C C . LYS A 1 91 ? -12.82 7.605 7.27 1 97.69 91 LYS A C 1
ATOM 720 O O . LYS A 1 91 ? -13.688 7.734 6.406 1 97.69 91 LYS A O 1
ATOM 725 N N . VAL A 1 92 ? -11.992 8.531 7.496 1 98.56 92 VAL A N 1
ATOM 726 C CA . VAL A 1 92 ? -11.688 9.688 6.66 1 98.56 92 VAL A CA 1
ATOM 727 C C . VAL A 1 92 ? -10.203 9.703 6.305 1 98.56 92 VAL A C 1
ATOM 729 O O . VAL A 1 92 ? -9.398 9.039 6.965 1 98.56 92 VAL A O 1
ATOM 732 N N . PRO A 1 93 ? -9.836 10.352 5.219 1 98.81 93 PRO A N 1
ATOM 733 C CA . PRO A 1 93 ? -10.586 11.234 4.32 1 98.81 93 PRO A CA 1
ATOM 734 C C . PRO A 1 93 ? -11.383 10.469 3.273 1 98.81 93 PRO A C 1
ATOM 736 O O . PRO A 1 93 ? -11.047 9.328 2.943 1 98.81 93 PRO A O 1
ATOM 739 N N . ILE A 1 94 ? -12.453 11.062 2.816 1 98.81 94 ILE A N 1
ATOM 740 C CA . ILE A 1 94 ? -13.25 10.594 1.69 1 98.81 94 ILE A CA 1
ATOM 741 C C . ILE A 1 94 ? -13.352 11.695 0.635 1 98.81 94 ILE A C 1
ATOM 743 O O . ILE A 1 94 ? -13.859 12.781 0.915 1 98.81 94 ILE A O 1
ATOM 747 N N . LEU A 1 95 ? -12.883 11.453 -0.552 1 98.88 95 LEU A N 1
ATOM 748 C CA . LEU A 1 95 ? -13.062 12.375 -1.669 1 98.88 95 LEU A CA 1
ATOM 749 C C . LEU A 1 95 ? -14.273 11.984 -2.508 1 98.88 95 LEU A C 1
ATOM 751 O O . LEU A 1 95 ? -14.414 10.82 -2.895 1 98.88 95 LEU A O 1
ATOM 755 N N . GLU A 1 96 ? -15.133 12.852 -2.678 1 98.5 96 GLU A N 1
ATOM 756 C CA . GLU A 1 96 ? -16.219 12.711 -3.645 1 98.5 96 GLU A CA 1
ATOM 757 C C . GLU A 1 96 ? -15.961 13.555 -4.891 1 98.5 96 GLU A C 1
ATOM 759 O O . GLU A 1 96 ? -15.75 14.766 -4.797 1 98.5 96 GLU A O 1
ATOM 764 N N . HIS A 1 97 ? -15.891 12.938 -6.039 1 98.25 97 HIS A N 1
ATOM 765 C CA . HIS A 1 97 ? -15.766 13.586 -7.336 1 98.25 97 HIS A CA 1
ATOM 766 C C . HIS A 1 97 ? -16.938 13.219 -8.25 1 98.25 97 HIS A C 1
ATOM 768 O O . HIS A 1 97 ? -16.938 12.148 -8.859 1 98.25 97 HIS A O 1
ATOM 774 N N . ASN A 1 98 ? -17.891 14.094 -8.469 1 95.38 98 ASN A N 1
ATOM 775 C CA . ASN A 1 98 ? -19.094 13.812 -9.242 1 95.38 98 ASN A CA 1
ATOM 776 C C . ASN A 1 98 ? -19.75 12.5 -8.805 1 95.38 98 ASN A C 1
ATOM 778 O O . ASN A 1 98 ? -20 11.625 -9.633 1 95.38 98 ASN A O 1
ATOM 782 N N . ASN A 1 99 ? -19.859 12.305 -7.496 1 89.31 99 ASN A N 1
ATOM 783 C CA . ASN A 1 99 ? -20.562 11.211 -6.836 1 89.31 99 ASN A CA 1
ATOM 784 C C . ASN A 1 99 ? -19.734 9.93 -6.848 1 89.31 99 ASN A C 1
ATOM 786 O O . ASN A 1 99 ? -20.25 8.859 -6.516 1 89.31 99 ASN A O 1
ATOM 790 N N . LYS A 1 100 ? -18.531 10.031 -7.305 1 96.38 100 LYS A N 1
ATOM 791 C CA . LYS A 1 100 ? -17.594 8.922 -7.184 1 96.38 100 LYS A CA 1
ATOM 792 C C . LYS A 1 100 ? -16.734 9.055 -5.926 1 96.38 100 LYS A C 1
ATOM 794 O O . LYS A 1 100 ? -16.219 10.133 -5.645 1 96.38 100 LYS A O 1
ATOM 799 N N . VAL A 1 101 ? -16.609 8.008 -5.184 1 98.06 101 VAL A N 1
ATOM 800 C CA . VAL A 1 101 ? -15.945 8.031 -3.891 1 98.06 101 VAL A CA 1
ATOM 801 C C . VAL A 1 101 ? -14.539 7.453 -4.031 1 98.06 101 VAL A C 1
ATOM 803 O O . VAL A 1 101 ? -14.359 6.355 -4.57 1 98.06 101 VAL A O 1
ATOM 806 N N . ILE A 1 102 ? -13.57 8.195 -3.615 1 98.69 102 ILE A N 1
ATOM 807 C CA . ILE A 1 102 ? -12.18 7.746 -3.547 1 98.69 102 ILE A CA 1
ATOM 808 C C . ILE A 1 102 ? -11.703 7.766 -2.098 1 98.69 102 ILE A C 1
ATOM 810 O O . ILE A 1 102 ? -11.836 8.781 -1.41 1 98.69 102 ILE A O 1
ATOM 814 N N . LEU A 1 103 ? -11.141 6.648 -1.69 1 98.25 103 LEU A N 1
ATOM 815 C CA . LEU A 1 103 ? -10.703 6.488 -0.308 1 98.25 103 LEU A CA 1
ATOM 816 C C . LEU A 1 103 ? -9.18 6.445 -0.224 1 98.25 103 LEU A C 1
ATOM 818 O O . LEU A 1 103 ? -8.492 6.469 -1.25 1 98.25 103 LEU A O 1
ATOM 822 N N . GLU A 1 104 ? -8.648 6.496 0.979 1 97.44 104 GLU A N 1
ATOM 823 C CA . GLU A 1 104 ? -7.219 6.414 1.277 1 97.44 104 GLU A CA 1
ATOM 824 C C . GLU A 1 104 ? -6.496 7.695 0.875 1 97.44 104 GLU A C 1
ATOM 826 O O . GLU A 1 104 ? -6.453 8.047 -0.306 1 97.44 104 GLU A O 1
ATOM 831 N N . SER A 1 105 ? -5.824 8.312 1.79 1 98.69 105 SER A N 1
ATOM 832 C CA . SER A 1 105 ? -5.23 9.633 1.583 1 98.69 105 SER A CA 1
ATOM 833 C C . SER A 1 105 ? -4.191 9.602 0.468 1 98.69 105 SER A C 1
ATOM 835 O O . SER A 1 105 ? -4.176 10.484 -0.395 1 98.69 105 SER A O 1
ATOM 837 N N . GLY A 1 106 ? -3.355 8.531 0.509 1 98.69 106 GLY A N 1
ATOM 838 C CA . GLY A 1 106 ? -2.359 8.43 -0.545 1 98.69 106 GLY A CA 1
ATOM 839 C C . GLY A 1 106 ? -2.967 8.273 -1.927 1 98.69 106 GLY A C 1
ATOM 840 O O . GLY A 1 106 ? -2.518 8.906 -2.885 1 98.69 106 GLY A O 1
ATOM 841 N N . LEU A 1 107 ? -4.008 7.465 -2.041 1 98.75 107 LEU A N 1
ATOM 842 C CA . LEU A 1 107 ? -4.676 7.227 -3.316 1 98.75 107 LEU A CA 1
ATOM 843 C C . LEU A 1 107 ? -5.41 8.477 -3.785 1 98.75 107 LEU A C 1
ATOM 845 O O . LEU A 1 107 ? -5.445 8.766 -4.984 1 98.75 107 LEU A O 1
ATOM 849 N N . ILE A 1 108 ? -6.016 9.195 -2.863 1 98.88 108 ILE A N 1
ATOM 850 C CA . ILE A 1 108 ? -6.703 10.438 -3.207 1 98.88 108 ILE A CA 1
ATOM 851 C C . ILE A 1 108 ? -5.723 11.406 -3.865 1 98.88 108 ILE A C 1
ATOM 853 O O . ILE A 1 108 ? -6.047 12.031 -4.879 1 98.88 108 ILE A O 1
ATOM 857 N N . ILE A 1 109 ? -4.516 11.492 -3.324 1 98.88 109 ILE A N 1
ATOM 858 C CA . ILE A 1 109 ? -3.512 12.406 -3.861 1 98.88 109 ILE A CA 1
ATOM 859 C C . ILE A 1 109 ? -3.117 11.969 -5.27 1 98.88 109 ILE A C 1
ATOM 861 O O . ILE A 1 109 ? -3.02 12.797 -6.18 1 98.88 109 ILE A O 1
ATOM 865 N N . GLU A 1 110 ? -2.936 10.711 -5.465 1 98.81 110 GLU A N 1
ATOM 866 C CA . GLU A 1 110 ? -2.629 10.203 -6.801 1 98.81 110 GLU A CA 1
ATOM 867 C C . GLU A 1 110 ? -3.779 10.469 -7.766 1 98.81 110 GLU A C 1
ATOM 869 O O . GLU A 1 110 ? -3.557 10.859 -8.914 1 98.81 110 GLU A O 1
ATOM 874 N N . TYR A 1 111 ? -4.969 10.258 -7.32 1 98.88 111 TYR A N 1
ATOM 875 C CA . TYR A 1 111 ? -6.16 10.492 -8.133 1 98.88 111 TYR A CA 1
ATOM 876 C C . TYR A 1 111 ? -6.242 11.945 -8.586 1 98.88 111 TYR A C 1
ATOM 878 O O . TYR A 1 111 ? -6.586 12.227 -9.734 1 98.88 111 TYR A O 1
ATOM 886 N N . LEU A 1 112 ? -5.898 12.836 -7.695 1 98.75 112 LEU A N 1
ATOM 887 C CA . LEU A 1 112 ? -5.887 14.25 -8.039 1 98.75 112 LEU A CA 1
ATOM 888 C C . LEU A 1 112 ? -4.863 14.531 -9.141 1 98.75 112 LEU A C 1
ATOM 890 O O . LEU A 1 112 ? -5.102 15.367 -10.016 1 98.75 112 LEU A O 1
ATOM 894 N N . ASP A 1 113 ? -3.74 13.859 -9.086 1 98.56 113 ASP A N 1
ATOM 895 C CA . ASP A 1 113 ? -2.748 13.992 -10.148 1 98.56 113 ASP A CA 1
ATOM 896 C C . ASP A 1 113 ? -3.291 13.469 -11.477 1 98.56 113 ASP A C 1
ATOM 898 O O . ASP A 1 113 ? -3.012 14.039 -12.531 1 98.56 113 ASP A O 1
ATOM 902 N N . TRP A 1 114 ? -4.094 12.359 -11.422 1 98.25 114 TRP A N 1
ATOM 903 C CA . TRP A 1 114 ? -4.602 11.742 -12.641 1 98.25 114 TRP A CA 1
ATOM 904 C C . TRP A 1 114 ? -5.68 12.609 -13.281 1 98.25 114 TRP A C 1
ATOM 906 O O . TRP A 1 114 ? -5.816 12.633 -14.508 1 98.25 114 TRP A O 1
ATOM 916 N N . THR A 1 115 ? -6.41 13.328 -12.461 1 98.06 115 THR A N 1
ATOM 917 C CA . THR A 1 115 ? -7.566 14.055 -12.969 1 98.06 115 THR A CA 1
ATOM 918 C C . THR A 1 115 ? -7.215 15.516 -13.234 1 98.06 115 THR A C 1
ATOM 920 O O . THR A 1 115 ? -7.965 16.219 -13.906 1 98.06 115 THR A O 1
AT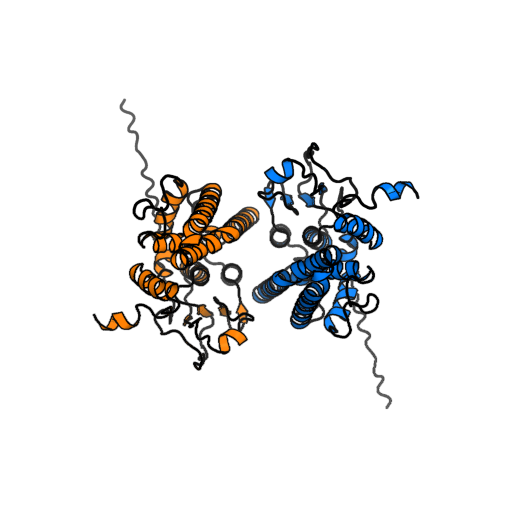OM 923 N N . ASN A 1 116 ? -6.098 15.992 -12.672 1 96.75 116 ASN A N 1
ATOM 924 C CA . ASN A 1 116 ? -5.594 17.344 -12.867 1 96.75 116 ASN A CA 1
ATOM 925 C C . ASN A 1 116 ? -4.078 17.359 -13.039 1 96.75 116 ASN A C 1
ATOM 927 O O . ASN A 1 116 ? -3.336 17.266 -12.062 1 96.75 116 ASN A O 1
ATOM 931 N N . SER A 1 117 ? -3.609 17.609 -14.172 1 94.56 117 SER A N 1
ATOM 932 C CA . SER A 1 117 ? -2.197 17.453 -14.508 1 94.56 117 SER A CA 1
ATOM 933 C C . SER A 1 117 ? -1.394 18.688 -14.078 1 94.56 117 SER A C 1
ATOM 935 O O . SER A 1 117 ? -0.164 18.688 -14.156 1 94.56 117 SER A O 1
ATOM 937 N N . THR A 1 118 ? -2.062 19.688 -13.688 1 95.19 118 THR A N 1
ATOM 938 C CA . THR A 1 118 ? -1.358 20.875 -13.227 1 95.19 118 THR A CA 1
ATOM 939 C C . THR A 1 118 ? -0.68 20.625 -11.883 1 95.19 118 THR A C 1
ATOM 941 O O . THR A 1 118 ? -1.282 20.047 -10.977 1 95.19 118 THR A O 1
ATOM 944 N N . ALA A 1 119 ? 0.549 21 -11.781 1 96.25 119 ALA A N 1
ATOM 945 C CA . ALA A 1 119 ? 1.34 20.906 -10.555 1 96.25 119 ALA A CA 1
ATOM 946 C C . ALA A 1 119 ? 1.269 19.5 -9.961 1 96.25 119 ALA A C 1
ATOM 948 O O . ALA A 1 119 ? 0.833 19.328 -8.82 1 96.25 119 ALA A O 1
ATOM 949 N N . PRO A 1 120 ? 1.674 18.562 -10.688 1 97.44 120 PRO A N 1
ATOM 950 C CA . PRO A 1 120 ? 1.626 17.203 -10.164 1 97.44 120 PRO A CA 1
ATOM 951 C C . PRO A 1 120 ? 2.436 17.031 -8.883 1 97.44 120 PRO A C 1
ATOM 953 O O . PRO A 1 120 ? 3.518 17.609 -8.75 1 97.44 120 PRO A O 1
ATOM 956 N N . VAL A 1 121 ? 1.87 16.281 -7.996 1 98.44 121 VAL A N 1
ATOM 957 C CA . VAL A 1 121 ? 2.531 16.016 -6.723 1 98.44 121 VAL A CA 1
ATOM 958 C C . VAL A 1 121 ? 3.656 15 -6.926 1 98.44 121 VAL A C 1
ATOM 960 O O . VAL A 1 121 ? 4.73 15.133 -6.34 1 98.44 121 VAL A O 1
ATOM 963 N N . LEU A 1 122 ? 3.365 13.984 -7.711 1 98.5 122 LEU A N 1
ATOM 964 C CA . LEU A 1 122 ? 4.371 12.977 -8.039 1 98.5 122 LEU A CA 1
ATOM 965 C C . LEU A 1 122 ? 5.113 13.352 -9.32 1 98.5 122 LEU A C 1
ATOM 967 O O . LEU A 1 122 ? 4.512 13.891 -10.258 1 98.5 122 LEU A O 1
ATOM 971 N N . PRO A 1 123 ? 6.434 13.039 -9.383 1 97.5 123 PRO A N 1
ATOM 972 C CA . PRO A 1 123 ? 7.191 13.336 -10.602 1 97.5 123 PRO A CA 1
ATOM 973 C C . PRO A 1 123 ? 6.742 12.492 -11.789 1 97.5 123 PRO A C 1
ATOM 975 O O . PRO A 1 123 ? 6.219 11.391 -11.609 1 97.5 123 PRO A O 1
ATOM 978 N N . ASN A 1 124 ? 7.023 12.984 -13 1 95.69 124 ASN A N 1
ATOM 979 C CA . ASN A 1 124 ? 6.688 12.273 -14.227 1 95.69 124 ASN A CA 1
ATOM 980 C C . ASN A 1 124 ? 7.637 11.102 -14.477 1 95.69 124 ASN A C 1
ATOM 982 O O . ASN A 1 124 ? 7.246 10.094 -15.07 1 95.69 124 ASN A O 1
ATOM 986 N N . ASP A 1 125 ? 8.906 11.281 -14.031 1 97.19 125 ASP A N 1
ATOM 987 C CA . ASP A 1 125 ? 9.867 10.195 -14.188 1 97.19 125 ASP A CA 1
ATOM 988 C C . ASP A 1 125 ? 9.43 8.961 -13.398 1 97.19 125 ASP A C 1
ATOM 990 O O . ASP A 1 125 ? 9.242 9.023 -12.18 1 97.19 125 ASP A O 1
ATOM 994 N N . PRO A 1 126 ? 9.297 7.828 -14.086 1 98 126 PRO A N 1
ATOM 995 C CA . PRO A 1 126 ? 8.766 6.633 -13.43 1 98 126 PRO A CA 1
ATOM 996 C C . PRO A 1 126 ? 9.578 6.211 -12.211 1 98 126 PRO A C 1
ATOM 998 O O . PRO A 1 126 ? 9.008 5.824 -11.188 1 98 126 PRO A O 1
ATOM 1001 N N . PHE A 1 127 ? 10.875 6.289 -12.328 1 97.81 127 PHE A N 1
ATOM 1002 C CA . PHE A 1 127 ? 11.688 5.84 -11.203 1 97.81 127 PHE A CA 1
ATOM 1003 C C . PHE A 1 127 ? 11.57 6.809 -10.031 1 97.81 127 PHE A C 1
ATOM 1005 O O . PHE A 1 127 ? 11.453 6.383 -8.883 1 97.81 127 PHE A O 1
ATOM 1012 N N . LEU A 1 128 ? 11.633 8.109 -10.266 1 97.75 128 LEU A N 1
ATOM 1013 C CA . LEU A 1 128 ? 11.5 9.102 -9.203 1 97.75 128 LEU A CA 1
ATOM 1014 C C . LEU A 1 128 ? 10.125 9.008 -8.547 1 97.75 128 LEU A C 1
ATOM 1016 O O . LEU A 1 128 ? 10 9.195 -7.332 1 97.75 128 LEU A O 1
ATOM 1020 N N . ARG A 1 129 ? 9.117 8.703 -9.398 1 98.38 129 ARG A N 1
ATOM 1021 C CA . ARG A 1 129 ? 7.773 8.477 -8.891 1 98.38 129 ARG A CA 1
ATOM 1022 C C . ARG A 1 129 ? 7.738 7.281 -7.945 1 98.38 129 ARG A C 1
ATOM 1024 O O . ARG A 1 129 ? 7.219 7.375 -6.832 1 98.38 129 ARG A O 1
ATOM 1031 N N . ALA A 1 130 ? 8.344 6.199 -8.312 1 98.56 130 ALA A N 1
ATOM 1032 C CA . ALA A 1 130 ? 8.406 4.996 -7.492 1 98.56 130 ALA A CA 1
ATOM 1033 C C . ALA A 1 130 ? 9.195 5.246 -6.211 1 98.56 130 ALA A C 1
ATOM 1035 O O . ALA A 1 130 ? 8.828 4.762 -5.137 1 98.56 130 ALA A O 1
ATOM 1036 N N . LYS A 1 131 ? 10.242 5.965 -6.375 1 97.81 131 LYS A N 1
ATOM 1037 C CA . LYS A 1 131 ? 11.094 6.27 -5.227 1 97.81 131 LYS A CA 1
ATOM 1038 C C . LYS A 1 131 ? 10.312 7.023 -4.152 1 97.81 131 LYS A C 1
ATOM 1040 O O . LYS A 1 131 ? 10.406 6.695 -2.967 1 97.81 131 LYS A O 1
ATOM 1045 N N . GLN A 1 132 ? 9.555 7.977 -4.516 1 98.5 132 GLN A N 1
ATOM 1046 C CA . GLN A 1 132 ? 8.758 8.727 -3.551 1 98.5 132 GLN A CA 1
ATOM 1047 C C . GLN A 1 132 ? 7.711 7.84 -2.889 1 98.5 132 GLN A C 1
ATOM 1049 O O . GLN A 1 132 ? 7.453 7.961 -1.688 1 98.5 132 GLN A O 1
ATOM 1054 N N . ARG A 1 133 ? 7.133 6.992 -3.697 1 98.62 133 ARG A N 1
ATOM 1055 C CA . ARG A 1 133 ? 6.148 6.066 -3.156 1 98.62 133 ARG A CA 1
ATOM 1056 C C . ARG A 1 133 ? 6.789 5.102 -2.162 1 98.62 133 ARG A C 1
ATOM 1058 O O . ARG A 1 133 ? 6.188 4.766 -1.14 1 98.62 133 ARG A O 1
ATOM 1065 N N . MET A 1 134 ? 7.98 4.641 -2.434 1 98.19 134 MET A N 1
ATOM 1066 C CA . MET A 1 134 ? 8.688 3.729 -1.539 1 98.19 134 MET A CA 1
ATOM 1067 C C . MET A 1 134 ? 9.07 4.426 -0.238 1 98.19 134 MET A C 1
ATOM 1069 O O . MET A 1 134 ? 8.906 3.859 0.845 1 98.19 134 MET A O 1
ATOM 1073 N N . ILE A 1 135 ? 9.531 5.664 -0.346 1 98.31 135 ILE A N 1
ATOM 1074 C CA . ILE A 1 135 ? 9.883 6.438 0.838 1 98.31 135 ILE A CA 1
ATOM 107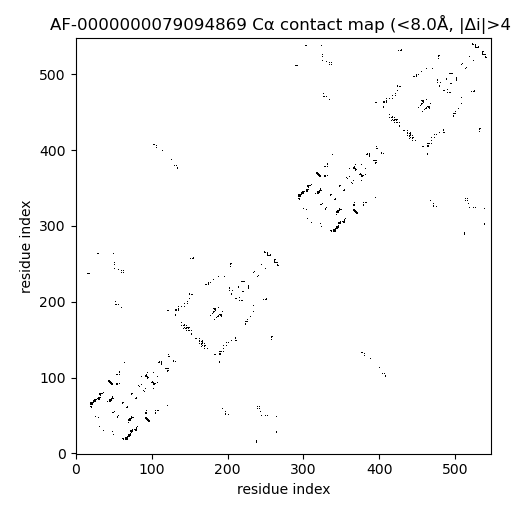5 C C . ILE A 1 135 ? 8.648 6.641 1.712 1 98.31 135 ILE A C 1
ATOM 1077 O O . ILE A 1 135 ? 8.695 6.406 2.922 1 98.31 135 ILE A O 1
ATOM 1081 N N . ALA A 1 136 ? 7.562 7.02 1.066 1 98.56 136 ALA A N 1
ATOM 1082 C CA . ALA A 1 136 ? 6.316 7.254 1.792 1 98.56 136 ALA A CA 1
ATOM 1083 C C . ALA A 1 136 ? 5.848 5.988 2.502 1 98.56 136 ALA A C 1
ATOM 1085 O O . ALA A 1 136 ? 5.41 6.043 3.654 1 98.56 136 ALA A O 1
ATOM 1086 N N . ALA A 1 137 ? 5.938 4.938 1.786 1 97.44 137 ALA A N 1
ATOM 1087 C CA . ALA A 1 137 ? 5.48 3.672 2.357 1 97.44 137 ALA A CA 1
ATOM 1088 C C . ALA A 1 137 ? 6.324 3.283 3.568 1 97.44 137 ALA A C 1
ATOM 1090 O O . ALA A 1 137 ? 5.797 2.805 4.574 1 97.44 137 ALA A O 1
ATOM 1091 N N . GLN A 1 138 ? 7.633 3.395 3.457 1 96.94 138 GLN A N 1
ATOM 1092 C CA . GLN A 1 138 ? 8.539 3.059 4.551 1 96.94 138 GLN A CA 1
ATOM 1093 C C . GLN A 1 138 ? 8.266 3.924 5.777 1 96.94 138 GLN A C 1
ATOM 1095 O O . GLN A 1 138 ? 8.273 3.43 6.906 1 96.94 138 GLN A O 1
ATOM 1100 N N . LEU A 1 139 ? 8.016 5.152 5.59 1 98.25 139 LEU A N 1
ATOM 1101 C CA . LEU A 1 139 ? 7.785 6.074 6.695 1 98.25 139 LEU A CA 1
ATOM 1102 C C . LEU A 1 139 ? 6.391 5.879 7.281 1 98.25 139 LEU A C 1
ATOM 1104 O O . LEU A 1 139 ? 6.188 6.047 8.484 1 98.25 139 LEU A O 1
ATOM 1108 N N . GLU A 1 140 ? 5.395 5.551 6.355 1 97.5 140 GLU A N 1
ATOM 1109 C CA . GLU A 1 140 ? 4.027 5.27 6.793 1 97.5 140 GLU A CA 1
ATOM 1110 C C . GLU A 1 140 ? 3.992 4.098 7.77 1 97.5 140 GLU A C 1
ATOM 1112 O O . GLU A 1 140 ? 3.168 4.074 8.688 1 97.5 140 GLU A O 1
ATOM 1117 N N . ALA A 1 141 ? 4.918 3.27 7.672 1 95.88 141 ALA A N 1
ATOM 1118 C CA . ALA A 1 141 ? 4.969 2.078 8.516 1 95.88 141 ALA A CA 1
ATOM 1119 C C . ALA A 1 141 ? 5.453 2.42 9.922 1 95.88 141 ALA A C 1
ATOM 1121 O O . ALA A 1 141 ? 5.305 1.618 10.844 1 95.88 141 ALA A O 1
ATOM 1122 N N . LYS A 1 142 ? 5.984 3.578 10.156 1 97.44 142 LYS A N 1
ATOM 1123 C CA . LYS A 1 142 ? 6.641 3.861 11.43 1 97.44 142 LYS A CA 1
ATOM 1124 C C . LYS A 1 142 ? 6.062 5.113 12.078 1 97.44 142 LYS A C 1
ATOM 1126 O O . LYS A 1 142 ? 5.695 5.098 13.258 1 97.44 142 LYS A O 1
ATOM 1131 N N . LEU A 1 143 ? 5.855 6.137 11.336 1 98.25 143 LEU A N 1
ATOM 1132 C CA . LEU A 1 143 ? 5.598 7.457 11.898 1 98.25 143 LEU A CA 1
ATOM 1133 C C . LEU A 1 143 ? 4.207 7.52 12.523 1 98.25 143 LEU A C 1
ATOM 1135 O O . LEU A 1 143 ? 4.047 8.016 13.641 1 98.25 143 LEU A O 1
ATOM 1139 N N . PRO A 1 144 ? 3.152 6.973 11.852 1 97.88 144 PRO A N 1
ATOM 1140 C CA . PRO A 1 144 ? 1.834 7.016 12.492 1 97.88 144 PRO A CA 1
ATOM 1141 C C . PRO A 1 144 ? 1.793 6.266 13.82 1 97.88 144 PRO A C 1
ATOM 1143 O O . PRO A 1 144 ? 1.228 6.762 14.797 1 97.88 144 PRO A O 1
ATOM 1146 N N . ALA A 1 145 ? 2.434 5.141 13.859 1 96.81 145 ALA A N 1
ATOM 1147 C CA . ALA A 1 145 ? 2.475 4.359 15.094 1 96.81 145 ALA A CA 1
ATOM 1148 C C . ALA A 1 145 ? 3.225 5.105 16.188 1 96.81 145 ALA A C 1
ATOM 1150 O O . ALA A 1 145 ? 2.83 5.062 17.359 1 96.81 145 ALA A O 1
ATOM 1151 N N . ALA A 1 146 ? 4.32 5.691 15.797 1 96.81 146 ALA A N 1
ATOM 1152 C CA . ALA A 1 146 ? 5.094 6.469 16.766 1 96.81 146 ALA A CA 1
ATOM 1153 C C . ALA A 1 146 ? 4.273 7.625 17.328 1 96.81 146 ALA A C 1
ATOM 1155 O O . ALA A 1 146 ? 4.289 7.883 18.531 1 96.81 146 ALA A O 1
ATOM 1156 N N . ALA A 1 147 ? 3.566 8.344 16.484 1 95.25 147 ALA A N 1
ATOM 1157 C CA . ALA A 1 147 ? 2.727 9.453 16.906 1 95.25 147 ALA A CA 1
ATOM 1158 C C . ALA A 1 147 ? 1.625 8.984 17.844 1 95.25 147 ALA A C 1
ATOM 1160 O O . ALA A 1 147 ? 1.354 9.625 18.875 1 95.25 147 ALA A O 1
ATOM 1161 N N . TYR A 1 148 ? 1.017 7.867 17.562 1 92.56 148 TYR A N 1
ATOM 1162 C CA . TYR A 1 148 ? -0.06 7.324 18.375 1 92.56 148 TYR A CA 1
ATOM 1163 C C . TYR A 1 148 ? 0.477 6.793 19.703 1 92.56 148 TYR A C 1
ATOM 1165 O O . TYR A 1 148 ? -0.203 6.867 20.719 1 92.56 148 TYR A O 1
ATOM 1173 N N . ALA A 1 149 ? 1.667 6.262 19.609 1 93.25 149 ALA A N 1
ATOM 1174 C CA . ALA A 1 149 ? 2.285 5.766 20.844 1 93.25 149 ALA A CA 1
ATOM 1175 C C . ALA A 1 149 ? 2.461 6.883 21.859 1 93.25 149 ALA A C 1
ATOM 1177 O O . ALA A 1 149 ? 2.352 6.656 23.062 1 93.25 149 ALA A O 1
ATOM 1178 N N . LEU A 1 150 ? 2.734 8.07 21.438 1 92.19 150 LEU A N 1
ATOM 1179 C CA . LEU A 1 150 ? 2.875 9.211 22.344 1 92.19 150 LEU A CA 1
ATOM 1180 C C . LEU A 1 150 ? 1.568 9.492 23.078 1 92.19 150 LEU A C 1
ATOM 1182 O O . LEU A 1 150 ? 1.581 9.844 24.25 1 92.19 150 LEU A O 1
ATOM 1186 N N . ILE A 1 151 ? 0.449 9.344 22.359 1 87.69 151 ILE A N 1
ATOM 1187 C CA . ILE A 1 151 ? -0.869 9.523 22.953 1 87.69 151 ILE A CA 1
ATOM 1188 C C . ILE A 1 151 ? -1.092 8.469 24.031 1 87.69 151 ILE A C 1
ATOM 1190 O O . ILE A 1 151 ? -1.538 8.789 25.141 1 87.69 151 ILE A O 1
ATOM 1194 N N . ASN A 1 152 ? -0.701 7.281 23.672 1 85.56 152 ASN A N 1
ATOM 1195 C CA . ASN A 1 152 ? -0.844 6.188 24.625 1 85.56 152 ASN A CA 1
ATOM 1196 C C . ASN A 1 152 ? 0.043 6.391 25.859 1 85.56 152 ASN A C 1
ATOM 1198 O O . ASN A 1 152 ? -0.344 6.039 26.969 1 85.56 152 ASN A O 1
ATOM 1202 N N . GLY A 1 153 ? 1.203 6.891 25.672 1 86.5 153 GLY A N 1
ATOM 1203 C CA . GLY A 1 153 ? 2.104 7.172 26.766 1 86.5 153 GLY A CA 1
ATOM 1204 C C . GLY A 1 153 ? 1.55 8.188 27.75 1 86.5 153 GLY A C 1
ATOM 1205 O O . GLY A 1 153 ? 1.881 8.164 28.938 1 86.5 153 GLY A O 1
ATOM 1206 N N . GLN A 1 154 ? 0.725 9.062 27.25 1 85.31 154 GLN A N 1
ATOM 1207 C CA . GLN A 1 154 ? 0.073 10.039 28.125 1 85.31 154 GLN A CA 1
ATOM 1208 C C . GLN A 1 154 ? -1.04 9.391 28.938 1 85.31 154 GLN A C 1
ATOM 1210 O O . GLN A 1 154 ? -1.244 9.734 30.109 1 85.31 154 GLN A O 1
ATOM 1215 N N . ARG A 1 155 ? -1.621 8.422 28.312 1 85.31 155 ARG A N 1
ATOM 1216 C CA . ARG A 1 155 ? -2.727 7.734 28.969 1 85.31 155 ARG A CA 1
ATOM 1217 C C . ARG A 1 155 ? -2.213 6.688 29.953 1 85.31 155 ARG A C 1
ATOM 1219 O O . ARG A 1 155 ? -2.803 6.48 31.016 1 85.31 155 ARG A O 1
ATOM 1226 N N . PHE A 1 156 ? -1.034 6.07 29.516 1 88.81 156 PHE A N 1
ATOM 1227 C CA . PHE A 1 156 ? -0.449 4.988 30.297 1 88.81 156 PHE A CA 1
ATOM 1228 C C . PHE A 1 156 ? 1.034 5.238 30.547 1 88.81 156 PHE A C 1
ATOM 1230 O O . PHE A 1 156 ? 1.882 4.781 29.781 1 88.81 156 PHE A O 1
ATOM 1237 N N . PRO A 1 157 ? 1.344 5.734 31.656 1 85.69 157 PRO A N 1
ATOM 1238 C CA . PRO A 1 157 ? 2.719 6.148 31.938 1 85.69 157 PRO A CA 1
ATOM 1239 C C . PRO A 1 157 ? 3.715 4.996 31.828 1 85.69 157 PRO A C 1
ATOM 1241 O O . PRO A 1 157 ? 4.887 5.215 31.516 1 85.69 157 PRO A O 1
ATOM 1244 N N . GLU A 1 158 ? 3.221 3.779 32 1 90.38 158 GLU A N 1
ATOM 1245 C CA . GLU A 1 158 ? 4.102 2.619 31.922 1 90.38 158 GLU A CA 1
ATOM 1246 C C . GLU A 1 158 ? 4.574 2.373 30.5 1 90.38 158 GLU A C 1
ATOM 1248 O O . GLU A 1 158 ? 5.57 1.679 30.266 1 90.38 158 GLU A O 1
ATOM 1253 N N . GLU A 1 159 ? 3.943 3.09 29.578 1 90 159 GLU A N 1
ATOM 1254 C CA . GLU A 1 159 ? 4.277 2.887 28.172 1 90 159 GLU A CA 1
ATOM 1255 C C . GLU A 1 159 ? 5.172 4.008 27.656 1 90 159 GLU A C 1
ATOM 1257 O O . GLU A 1 159 ? 5.535 4.02 26.469 1 90 159 GLU A O 1
ATOM 1262 N N . LYS A 1 160 ? 5.57 4.852 28.5 1 90.19 160 LYS A N 1
ATOM 1263 C CA . LYS A 1 160 ? 6.305 6.039 28.078 1 90.19 160 LYS A CA 1
ATOM 1264 C C . LYS A 1 160 ? 7.645 5.668 27.438 1 90.19 160 LYS A C 1
ATOM 1266 O O . LYS A 1 160 ? 8.008 6.184 26.391 1 90.19 160 LYS A O 1
ATOM 1271 N N . ASP A 1 161 ? 8.359 4.746 28.078 1 91.38 161 ASP A N 1
ATOM 1272 C CA . ASP A 1 161 ? 9.664 4.355 27.562 1 91.38 161 ASP A CA 1
ATOM 1273 C C . ASP A 1 161 ? 9.539 3.672 26.203 1 91.38 161 ASP A C 1
ATOM 1275 O O . ASP A 1 161 ? 10.328 3.949 25.297 1 91.38 161 ASP A O 1
ATOM 1279 N N . SER A 1 162 ? 8.594 2.822 26.109 1 93.62 162 SER A N 1
ATOM 1280 C CA . SER A 1 162 ? 8.367 2.133 24.844 1 93.62 162 SER A CA 1
ATOM 1281 C C . SER A 1 162 ? 7.949 3.107 23.75 1 93.62 162 SER A C 1
ATOM 1283 O O . SER A 1 162 ? 8.359 2.971 22.594 1 93.62 162 SER A O 1
ATOM 1285 N N . SER A 1 163 ? 7.195 4.09 24.141 1 94.38 163 SER A N 1
ATOM 1286 C CA . SER A 1 163 ? 6.758 5.102 23.172 1 94.38 163 SER A CA 1
ATOM 1287 C C . SER A 1 163 ? 7.934 5.93 22.672 1 94.38 163 SER A C 1
ATOM 1289 O O . SER A 1 163 ? 7.996 6.266 21.484 1 94.38 163 SER A O 1
ATOM 1291 N N . MET A 1 164 ? 8.852 6.191 23.531 1 95.19 164 MET A N 1
ATOM 1292 C CA . MET A 1 164 ? 10.039 6.965 23.141 1 95.19 164 MET A CA 1
ATOM 1293 C C . MET A 1 164 ? 10.938 6.16 22.219 1 95.19 164 MET A C 1
ATOM 1295 O O . MET A 1 164 ? 11.523 6.715 21.281 1 95.19 164 MET A O 1
ATOM 1299 N N . GLY A 1 165 ? 11.016 4.906 22.516 1 96.25 165 GLY A N 1
ATOM 1300 C CA . GLY A 1 165 ? 11.766 4.039 21.625 1 96.25 165 GLY A CA 1
ATOM 1301 C C . GLY A 1 165 ? 11.211 4.004 20.219 1 96.25 165 GLY A C 1
ATOM 1302 O O . GLY A 1 165 ? 11.953 4.109 19.25 1 96.25 165 GLY A O 1
ATOM 1303 N N . MET A 1 166 ? 9.898 3.885 20.109 1 97.12 166 MET A N 1
ATOM 1304 C CA . MET A 1 166 ? 9.219 3.895 18.812 1 97.12 166 MET A CA 1
ATOM 1305 C C . MET A 1 166 ? 9.438 5.223 18.094 1 97.12 166 MET A C 1
ATOM 1307 O O . MET A 1 166 ? 9.656 5.254 16.891 1 97.12 166 MET A O 1
ATOM 1311 N N . LEU A 1 167 ? 9.344 6.254 18.891 1 97.62 167 LEU A N 1
ATOM 1312 C CA . LEU A 1 167 ? 9.523 7.602 18.359 1 97.62 167 LEU A CA 1
ATOM 1313 C C . LEU A 1 167 ? 10.906 7.762 17.734 1 97.62 167 LEU A C 1
ATOM 1315 O O . LEU A 1 167 ? 11.031 8.18 16.578 1 97.62 167 LEU A O 1
ATOM 1319 N N . HIS A 1 168 ? 11.93 7.41 18.422 1 98.06 168 HIS A N 1
ATOM 1320 C CA . HIS A 1 168 ? 13.297 7.598 17.953 1 98.06 168 HIS A CA 1
ATOM 1321 C C . HIS A 1 168 ? 13.602 6.672 16.781 1 98.06 168 HIS A C 1
ATOM 1323 O O . HIS A 1 168 ? 14.359 7.039 15.875 1 98.06 168 HIS A O 1
ATOM 1329 N N . GLU A 1 169 ? 13.016 5.496 16.781 1 97.94 169 GLU A N 1
ATOM 1330 C CA . GLU A 1 169 ? 13.172 4.605 15.633 1 97.94 169 GLU A CA 1
ATOM 1331 C C . GLU A 1 169 ? 12.57 5.219 14.367 1 97.94 169 GLU A C 1
ATOM 1333 O O . GLU A 1 169 ? 13.18 5.168 13.297 1 97.94 169 GLU A O 1
ATOM 1338 N N . ALA A 1 170 ? 11.406 5.762 14.523 1 98.44 170 ALA A N 1
ATOM 1339 C CA . ALA A 1 170 ? 10.727 6.391 13.391 1 98.44 170 ALA A CA 1
ATOM 1340 C C . ALA A 1 170 ? 11.508 7.594 12.883 1 98.44 170 ALA A C 1
ATOM 1342 O O . ALA A 1 170 ? 11.672 7.773 11.672 1 98.44 170 ALA A O 1
ATOM 1343 N N . LEU A 1 171 ? 12.039 8.391 13.781 1 98.56 171 LEU A N 1
ATOM 1344 C CA . LEU A 1 171 ? 12.789 9.586 13.398 1 98.56 171 LEU A CA 1
ATOM 1345 C C . LEU A 1 171 ? 14.117 9.219 12.75 1 98.56 171 LEU A C 1
ATOM 1347 O O . LEU A 1 171 ? 14.562 9.883 11.82 1 98.56 171 LEU A O 1
ATOM 1351 N N . ARG A 1 172 ? 14.734 8.188 13.25 1 98.31 172 ARG A N 1
ATOM 1352 C CA . ARG A 1 172 ? 15.969 7.723 12.633 1 98.31 172 ARG A CA 1
ATOM 1353 C C . ARG A 1 172 ? 15.727 7.266 11.195 1 98.31 172 ARG A C 1
ATOM 1355 O O . ARG A 1 172 ? 16.516 7.555 10.305 1 98.31 172 ARG A O 1
ATOM 1362 N N . ALA A 1 173 ? 14.633 6.551 11.023 1 97.88 173 ALA A N 1
ATOM 1363 C CA . ALA A 1 173 ? 14.281 6.109 9.68 1 97.88 173 ALA A CA 1
ATOM 1364 C C . ALA A 1 173 ? 14.031 7.305 8.766 1 97.88 173 ALA A C 1
ATOM 1366 O O . ALA A 1 173 ? 14.492 7.324 7.617 1 97.88 173 ALA A O 1
ATOM 1367 N N . ALA A 1 174 ? 13.305 8.242 9.266 1 98.75 174 ALA A N 1
ATOM 1368 C CA . ALA A 1 174 ? 13.008 9.445 8.492 1 98.75 174 ALA A CA 1
ATOM 1369 C C . ALA A 1 174 ? 14.281 10.195 8.133 1 98.75 174 ALA A C 1
ATOM 1371 O O . ALA A 1 174 ? 14.438 10.672 7.004 1 98.75 174 ALA A O 1
ATOM 1372 N N . GLU A 1 175 ? 15.156 10.32 9.094 1 98.75 175 GLU A N 1
ATOM 1373 C CA . GLU A 1 175 ? 16.438 10.977 8.891 1 98.75 175 GLU A CA 1
ATOM 1374 C C . GLU A 1 175 ? 17.25 10.289 7.793 1 98.75 175 GLU A C 1
ATOM 1376 O O . GLU A 1 175 ? 17.828 10.961 6.93 1 98.75 175 GLU A O 1
ATOM 1381 N N . LYS A 1 176 ? 17.234 9.016 7.84 1 97.62 176 LYS A N 1
ATOM 1382 C CA . LYS A 1 176 ? 18.016 8.211 6.902 1 97.62 176 LYS A CA 1
ATOM 1383 C C . LYS A 1 176 ? 17.484 8.367 5.477 1 97.62 176 LYS A C 1
ATOM 1385 O O . LYS A 1 176 ? 18.266 8.414 4.523 1 97.62 176 LYS A O 1
ATOM 1390 N N . LEU A 1 177 ? 16.234 8.508 5.312 1 98 177 LEU A N 1
ATOM 1391 C CA . LEU A 1 177 ? 15.602 8.508 3.992 1 98 177 LEU A CA 1
ATOM 1392 C C . LEU A 1 177 ? 15.648 9.898 3.371 1 98 177 LEU A C 1
ATOM 1394 O O . LEU A 1 177 ? 15.406 10.055 2.172 1 98 177 LEU A O 1
ATOM 1398 N N . LEU A 1 178 ? 15.898 10.875 4.176 1 98.5 178 LEU A N 1
ATOM 1399 C CA . LEU A 1 178 ? 16.016 12.25 3.688 1 98.5 178 LEU A CA 1
ATOM 1400 C C . LEU A 1 178 ? 17.391 12.5 3.096 1 98.5 178 LEU A C 1
ATOM 1402 O O . LEU A 1 178 ? 18.328 12.852 3.818 1 98.5 178 LEU A O 1
ATOM 1406 N N . THR A 1 179 ? 17.484 12.453 1.769 1 97.31 179 THR A N 1
ATOM 1407 C CA . THR A 1 179 ? 18.797 12.516 1.13 1 97.31 179 THR A CA 1
ATOM 1408 C C . THR A 1 179 ? 18.953 13.812 0.342 1 97.31 179 THR A C 1
ATOM 1410 O O . THR A 1 179 ? 19.953 14.008 -0.357 1 97.31 179 THR A O 1
ATOM 1413 N N . ASP A 1 180 ? 17.984 14.656 0.287 1 97.44 180 ASP A N 1
ATOM 1414 C CA . ASP A 1 180 ? 17.969 15.977 -0.342 1 97.44 180 ASP A CA 1
ATOM 1415 C C . ASP A 1 180 ? 17.219 16.984 0.527 1 97.44 180 ASP A C 1
ATOM 1417 O O . ASP A 1 180 ? 16.938 16.719 1.698 1 97.44 180 ASP A O 1
ATOM 1421 N N . THR A 1 181 ? 17 18.188 0.014 1 98.12 181 THR A N 1
ATOM 1422 C CA . THR A 1 181 ? 16.297 19.219 0.782 1 98.12 181 THR A CA 1
ATOM 1423 C C . THR A 1 181 ? 14.953 18.703 1.27 1 98.12 181 THR A C 1
ATOM 1425 O O . THR A 1 181 ? 14.547 18.969 2.404 1 98.12 181 THR A O 1
ATOM 1428 N N . PHE A 1 182 ? 14.305 18.031 0.423 1 98.69 182 PHE A N 1
ATOM 1429 C CA . PHE A 1 182 ? 13.039 17.359 0.719 1 98.69 182 PHE A CA 1
ATOM 1430 C C . PHE A 1 182 ? 13.094 15.891 0.337 1 98.69 182 PHE A C 1
ATOM 1432 O O . PHE A 1 182 ? 14.031 15.453 -0.336 1 98.69 182 PHE A O 1
ATOM 1439 N N . TYR A 1 183 ? 12.141 15.062 0.812 1 98.38 183 TYR A N 1
ATOM 1440 C CA . TYR A 1 183 ? 12.039 13.68 0.359 1 98.38 183 TYR A CA 1
ATOM 1441 C C . TYR A 1 183 ? 11.805 13.617 -1.146 1 98.38 183 TYR A C 1
ATOM 1443 O O . TYR A 1 183 ? 12.242 12.672 -1.809 1 98.38 183 TYR A O 1
ATOM 1451 N N . GLY A 1 184 ? 11.211 14.625 -1.705 1 93.81 184 GLY A N 1
ATOM 1452 C CA . GLY A 1 184 ? 10.922 14.727 -3.127 1 93.81 184 GLY A CA 1
ATOM 1453 C C . GLY A 1 184 ? 12.094 15.25 -3.939 1 93.81 184 GLY A C 1
ATOM 1454 O O . GLY A 1 184 ? 12.039 15.281 -5.172 1 93.81 184 GLY A O 1
ATOM 1455 N N . GLY A 1 185 ? 13.117 15.68 -3.332 1 96.06 185 GLY A N 1
ATOM 1456 C CA . GLY A 1 185 ? 14.242 16.312 -3.996 1 96.06 185 GLY A CA 1
ATOM 1457 C C . GLY A 1 185 ? 14.43 17.766 -3.59 1 96.06 185 GLY A C 1
ATOM 1458 O O . GLY A 1 185 ? 14.484 18.078 -2.4 1 96.06 185 GLY A O 1
ATOM 1459 N N . HIS A 1 186 ? 14.461 18.594 -4.602 1 95.88 186 HIS A N 1
ATOM 1460 C CA . HIS A 1 186 ? 14.688 20.016 -4.344 1 95.88 186 HIS A CA 1
ATOM 1461 C C . HIS A 1 186 ? 13.391 20.719 -3.959 1 95.88 186 HIS A C 1
ATOM 1463 O O . HIS A 1 186 ? 13.422 21.797 -3.361 1 95.88 186 HIS A O 1
ATOM 1469 N N . GLU A 1 187 ? 12.367 20.125 -4.324 1 96.12 187 GLU A N 1
ATOM 1470 C CA . GLU A 1 187 ? 11.039 20.594 -3.949 1 96.12 187 GLU A CA 1
ATOM 1471 C C . GLU A 1 187 ? 10.242 19.5 -3.23 1 96.12 187 GLU A C 1
ATOM 1473 O O . GLU A 1 187 ? 10.484 18.312 -3.443 1 96.12 187 GLU A O 1
ATOM 1478 N N . PRO A 1 188 ? 9.258 19.953 -2.404 1 97.75 188 PRO A N 1
ATOM 1479 C CA . PRO A 1 188 ? 8.422 18.938 -1.755 1 97.75 188 PRO A CA 1
ATOM 1480 C C . PRO A 1 188 ? 7.617 18.109 -2.752 1 97.75 188 PRO A C 1
ATOM 1482 O O . PRO A 1 188 ? 7.184 18.625 -3.783 1 97.75 188 PRO A O 1
ATOM 1485 N N . GLY A 1 189 ? 7.395 16.922 -2.406 1 97.75 189 GLY A N 1
ATOM 1486 C CA . GLY A 1 189 ? 6.59 16.031 -3.223 1 97.75 189 GLY A CA 1
ATOM 1487 C C . GLY A 1 189 ? 5.688 15.125 -2.406 1 97.75 189 GLY A C 1
ATOM 1488 O O . GLY A 1 189 ? 5.254 15.492 -1.314 1 97.75 189 GLY A O 1
ATOM 1489 N N . PHE A 1 190 ? 5.336 14.047 -3.006 1 98.81 190 PHE A N 1
ATOM 1490 C CA . PHE A 1 190 ? 4.391 13.094 -2.438 1 98.81 190 PHE A CA 1
ATOM 1491 C C . PHE A 1 190 ? 4.867 12.602 -1.074 1 98.81 190 PHE A C 1
ATOM 1493 O O . PHE A 1 190 ? 4.109 12.617 -0.104 1 98.81 190 PHE A O 1
ATOM 1500 N N . ALA A 1 191 ? 6.102 12.195 -0.997 1 98.88 191 ALA A N 1
ATOM 1501 C CA . ALA A 1 191 ? 6.621 11.648 0.254 1 98.88 191 ALA A CA 1
ATOM 1502 C C . ALA A 1 191 ? 6.621 12.711 1.355 1 98.88 191 ALA A C 1
ATOM 1504 O O . ALA A 1 191 ? 6.406 12.391 2.529 1 98.88 191 ALA A O 1
ATOM 1505 N N . ASP A 1 192 ? 6.863 13.945 1.019 1 98.94 192 ASP A N 1
ATOM 1506 C CA . ASP A 1 192 ? 6.824 15.039 1.991 1 98.94 192 ASP A CA 1
ATOM 1507 C C . ASP A 1 192 ? 5.406 15.242 2.527 1 98.94 192 ASP A C 1
ATOM 1509 O O . ASP A 1 192 ? 5.211 15.383 3.736 1 98.94 192 ASP A O 1
ATOM 1513 N N . TYR A 1 193 ? 4.441 15.203 1.602 1 98.88 193 TYR A N 1
ATOM 1514 C CA . TYR A 1 193 ? 3.055 15.438 1.991 1 98.88 193 TYR A CA 1
ATOM 1515 C C . TYR A 1 193 ? 2.514 14.273 2.809 1 98.88 193 TYR A C 1
ATOM 1517 O O . TYR A 1 193 ? 1.69 14.469 3.707 1 98.88 193 TYR A O 1
ATOM 1525 N N . MET A 1 194 ? 2.969 13.094 2.496 1 98.88 194 MET A N 1
ATOM 1526 C CA . MET A 1 194 ? 2.561 11.906 3.244 1 98.88 194 MET A CA 1
ATOM 1527 C C . MET A 1 194 ? 3.152 11.922 4.648 1 98.88 194 MET A C 1
ATOM 1529 O O . MET A 1 194 ? 2.555 11.383 5.586 1 98.88 194 MET A O 1
ATOM 1533 N N . THR A 1 195 ? 4.273 12.57 4.836 1 98.81 195 THR A N 1
ATOM 1534 C CA . THR A 1 195 ? 5.09 12.438 6.039 1 98.81 195 THR A CA 1
ATOM 1535 C C . THR A 1 195 ? 4.863 13.617 6.98 1 98.81 195 THR A C 1
ATOM 1537 O O . THR A 1 195 ? 4.73 13.43 8.195 1 98.81 195 THR A O 1
ATOM 1540 N N . TYR A 1 196 ? 4.754 14.797 6.48 1 98.81 196 TYR A N 1
ATOM 1541 C CA . TYR A 1 196 ? 4.785 16.031 7.246 1 98.81 196 TYR A CA 1
ATOM 1542 C C . TYR A 1 196 ? 3.727 16.031 8.344 1 98.81 196 TYR A C 1
ATOM 1544 O O . TYR A 1 196 ? 4.004 16.391 9.484 1 98.81 196 TYR A O 1
ATOM 1552 N N . PRO A 1 197 ? 2.48 15.57 8.039 1 98.81 197 PRO A N 1
ATOM 1553 C CA . PRO A 1 197 ? 1.438 15.68 9.062 1 98.81 197 PRO A CA 1
ATOM 1554 C C . PRO A 1 197 ? 1.773 14.898 10.328 1 98.81 197 PRO A C 1
ATOM 1556 O O . PRO A 1 197 ? 1.442 15.336 11.43 1 98.81 197 PRO A O 1
ATOM 1559 N N . PHE A 1 198 ? 2.432 13.828 10.188 1 98.56 198 PHE A N 1
ATOM 1560 C CA . PHE A 1 198 ? 2.738 13.008 11.352 1 98.56 198 PHE A CA 1
ATOM 1561 C C . PHE A 1 198 ? 3.902 13.602 12.141 1 98.56 198 PHE A C 1
ATOM 1563 O O . PHE A 1 198 ? 3.924 13.531 13.367 1 98.56 198 PHE A O 1
ATOM 1570 N N . VAL A 1 199 ? 4.887 14.133 11.43 1 98.44 199 VAL A N 1
ATOM 1571 C CA . VAL A 1 199 ? 5.977 14.828 12.117 1 98.44 199 VAL A CA 1
ATOM 1572 C C . VAL A 1 199 ? 5.43 16.062 12.836 1 98.44 199 VAL A C 1
ATOM 1574 O O . VAL A 1 199 ? 5.855 16.375 13.953 1 98.44 199 VAL A O 1
ATOM 1577 N N . GLU A 1 200 ? 4.512 16.719 12.219 1 98.06 200 GLU A N 1
ATOM 1578 C CA . GLU A 1 200 ? 3.863 17.859 12.852 1 98.06 200 GLU A CA 1
ATOM 1579 C C . GLU A 1 200 ? 3.129 17.453 14.125 1 98.06 200 GLU A C 1
ATOM 1581 O O . GLU A 1 200 ? 3.17 18.172 15.125 1 98.06 200 GLU A O 1
ATOM 1586 N N . ARG A 1 201 ? 2.43 16.312 14.094 1 97 201 ARG A N 1
ATOM 1587 C CA . ARG A 1 201 ? 1.745 15.852 15.297 1 97 201 ARG A CA 1
ATOM 1588 C C . ARG A 1 201 ? 2.74 15.57 16.422 1 97 201 ARG A C 1
ATOM 1590 O O . ARG A 1 201 ? 2.451 15.828 17.594 1 97 201 ARG A O 1
ATOM 1597 N N . ILE A 1 202 ? 3.859 15 16.016 1 97.19 202 ILE A N 1
ATOM 1598 C CA . ILE A 1 202 ? 4.906 14.758 17.016 1 97.19 202 ILE A CA 1
ATOM 1599 C C . ILE A 1 202 ? 5.395 16.078 17.578 1 97.19 202 ILE A C 1
ATOM 1601 O O . ILE A 1 202 ? 5.574 16.219 18.797 1 97.19 202 ILE A O 1
ATOM 1605 N N . TRP A 1 203 ? 5.586 17.031 16.719 1 97.19 203 TRP A N 1
ATOM 1606 C CA . TRP A 1 203 ? 5.992 18.375 17.141 1 97.19 203 TRP A CA 1
ATOM 1607 C C . TRP A 1 203 ? 4.973 18.969 18.094 1 97.19 203 TRP A C 1
ATOM 1609 O O . TRP A 1 203 ? 5.34 19.547 19.125 1 97.19 203 TRP A O 1
ATOM 1619 N N . ILE A 1 204 ? 3.725 18.875 17.781 1 95.69 204 ILE A N 1
ATOM 1620 C CA . ILE A 1 204 ? 2.65 19.422 18.609 1 95.69 204 ILE A CA 1
ATOM 1621 C C . ILE A 1 204 ? 2.656 18.766 19.984 1 95.69 204 ILE A C 1
ATOM 1623 O O . ILE A 1 204 ? 2.574 19.438 21 1 95.69 204 ILE A O 1
ATOM 1627 N N . TRP A 1 205 ? 2.812 17.453 19.969 1 93.69 205 TRP A N 1
ATOM 1628 C CA . TRP A 1 205 ? 2.854 16.719 21.234 1 93.69 205 TRP A CA 1
ATOM 1629 C C . TRP A 1 205 ? 4.074 17.109 22.062 1 93.69 205 TRP A C 1
ATOM 1631 O O . TRP A 1 205 ? 4.043 17.062 23.297 1 93.69 205 TRP A O 1
ATOM 1641 N N . SER A 1 206 ? 5.113 17.516 21.406 1 93.12 206 SER A N 1
ATOM 1642 C CA . SER A 1 206 ? 6.352 17.891 22.078 1 93.12 206 SER A CA 1
ATOM 1643 C C . SER A 1 206 ? 6.188 19.188 22.844 1 93.12 206 SER A C 1
ATOM 1645 O O . SER A 1 206 ? 7.016 19.531 23.703 1 93.12 206 SER A O 1
ATOM 1647 N N . HIS A 1 207 ? 5.148 19.906 22.594 1 93.25 207 HIS A N 1
ATOM 1648 C CA . HIS A 1 207 ? 4.875 21.141 23.328 1 93.25 207 HIS A CA 1
ATOM 1649 C C . HIS A 1 207 ? 4.219 20.844 24.672 1 93.25 207 HIS A C 1
ATOM 1651 O O . HIS A 1 207 ? 4.059 21.75 25.5 1 93.25 207 HIS A O 1
ATOM 1657 N N . GLU A 1 208 ? 3.809 19.609 24.828 1 89.38 208 GLU A N 1
ATOM 1658 C CA . GLU A 1 208 ? 3.256 19.188 26.125 1 89.38 208 GLU A CA 1
ATOM 1659 C C . GLU A 1 208 ? 4.348 18.656 27.047 1 89.38 208 GLU A C 1
ATOM 1661 O O . GLU A 1 208 ? 5.055 17.703 26.688 1 89.38 208 GLU A O 1
ATOM 1666 N N . PRO A 1 209 ? 4.434 19.281 28.188 1 86.75 209 PRO A N 1
ATOM 1667 C CA . PRO A 1 209 ? 5.516 18.875 29.094 1 86.75 209 PRO A CA 1
ATOM 1668 C C . PRO A 1 209 ? 5.48 17.375 29.422 1 86.75 209 PRO A C 1
ATOM 1670 O O . PRO A 1 209 ? 4.422 16.844 29.781 1 86.75 209 PRO A O 1
ATOM 1673 N N . GLY A 1 210 ? 6.617 16.734 29.25 1 86.69 210 GLY A N 1
ATOM 1674 C CA . GLY A 1 210 ? 6.785 15.367 29.688 1 86.69 210 GLY A CA 1
ATOM 1675 C C . GLY A 1 210 ? 6.332 14.344 28.672 1 86.69 210 GLY A C 1
ATOM 1676 O O . GLY A 1 210 ? 6.469 13.141 28.875 1 86.69 210 GLY A O 1
ATOM 1677 N N . VAL A 1 211 ? 5.812 14.781 27.578 1 89.62 211 VAL A N 1
ATOM 1678 C CA . VAL A 1 211 ? 5.273 13.844 26.594 1 89.62 211 VAL A CA 1
ATOM 1679 C C . VAL A 1 211 ? 6.402 13.273 25.734 1 89.62 211 VAL A C 1
ATOM 1681 O O . VAL A 1 211 ? 6.43 12.078 25.453 1 89.62 211 VAL A O 1
ATOM 1684 N N . THR A 1 212 ? 7.289 14.164 25.297 1 92.19 212 THR A N 1
ATOM 1685 C CA . THR A 1 212 ? 8.461 13.711 24.547 1 92.19 212 THR A CA 1
ATOM 1686 C C . THR A 1 212 ? 9.742 14.281 25.172 1 92.19 212 THR A C 1
ATOM 1688 O O . THR A 1 212 ? 9.688 15.141 26.047 1 92.19 212 THR A O 1
ATOM 1691 N N . ASN A 1 213 ? 10.852 13.688 24.766 1 92.44 213 ASN A N 1
ATOM 1692 C CA . ASN A 1 213 ? 12.141 14.242 25.141 1 92.44 213 ASN A CA 1
ATOM 1693 C C . ASN A 1 213 ? 12.727 15.117 24.031 1 92.44 213 ASN A C 1
ATOM 1695 O O . ASN A 1 213 ? 13.93 15.367 24.016 1 92.44 213 ASN A O 1
ATOM 1699 N N . LEU A 1 214 ? 11.875 15.516 23.094 1 95.19 214 LEU A N 1
ATOM 1700 C CA . LEU A 1 214 ? 12.305 16.328 21.969 1 95.19 214 LEU A CA 1
ATOM 1701 C C . LEU A 1 214 ? 12.195 17.812 22.281 1 95.19 214 LEU A C 1
ATOM 1703 O O . LEU A 1 214 ? 11.164 18.266 22.797 1 95.19 214 LEU A O 1
ATOM 1707 N N . PRO A 1 215 ? 13.234 18.547 21.953 1 92.81 215 PRO A N 1
ATOM 1708 C CA . PRO A 1 215 ? 13.148 19.984 22.172 1 92.81 215 PRO A CA 1
ATOM 1709 C C . PRO A 1 215 ? 12.25 20.672 21.141 1 92.81 215 PRO A C 1
ATOM 1711 O O . PRO A 1 215 ? 12.352 20.406 19.938 1 92.81 215 PRO A O 1
ATOM 1714 N N . VAL A 1 216 ? 11.43 21.609 21.562 1 90.62 216 VAL A N 1
ATOM 1715 C CA . VAL A 1 216 ? 10.516 22.328 20.672 1 90.62 216 VAL A CA 1
ATOM 1716 C C . VAL A 1 216 ? 11.297 23.312 19.812 1 90.62 216 VAL A C 1
ATOM 1718 O O . VAL A 1 216 ? 11.008 23.469 18.625 1 90.62 216 VAL A O 1
ATOM 1721 N N . GLU A 1 217 ? 12.289 24.047 20.297 1 88.88 217 GLU A N 1
ATOM 1722 C CA . GLU A 1 217 ? 13.047 25.078 19.578 1 88.88 217 GLU A CA 1
ATOM 1723 C C . GLU A 1 217 ? 13.969 24.469 18.531 1 88.88 217 GLU A C 1
ATOM 1725 O O . GLU A 1 217 ? 14.188 25.047 17.469 1 88.88 217 GLU A O 1
ATOM 1730 N N . ASP A 1 218 ? 14.477 23.25 18.781 1 92.94 218 ASP A N 1
ATOM 1731 C CA . ASP A 1 218 ? 15.352 22.531 17.859 1 92.94 218 ASP A CA 1
ATOM 1732 C C . ASP A 1 218 ? 14.719 21.219 17.422 1 92.94 218 ASP A C 1
ATOM 1734 O O . ASP A 1 218 ? 15.391 20.188 17.375 1 92.94 218 ASP A O 1
ATOM 1738 N N . PHE A 1 219 ? 13.508 21.391 17.234 1 96.62 219 PHE A N 1
ATOM 1739 C CA . PHE A 1 219 ? 12.781 20.188 16.828 1 96.62 219 PHE A CA 1
ATOM 1740 C C . PHE A 1 219 ? 13.312 19.641 15.516 1 96.62 219 PHE A C 1
ATOM 1742 O O . PHE A 1 219 ? 13.562 20.406 14.578 1 96.62 219 PHE A O 1
ATOM 1749 N N . PRO A 1 220 ? 13.398 18.25 15.438 1 95.5 220 PRO A N 1
ATOM 1750 C CA . PRO A 1 220 ? 13.164 17.281 16.516 1 95.5 220 PRO A CA 1
ATOM 1751 C C . PRO A 1 220 ? 14.336 17.188 17.5 1 95.5 220 PRO A C 1
ATOM 1753 O O . PRO A 1 220 ? 14.141 16.859 18.672 1 95.5 220 PRO A O 1
ATOM 1756 N N . SER A 1 221 ? 15.602 17.266 16.969 1 94.5 221 SER A N 1
ATOM 1757 C CA . SER A 1 221 ? 16.797 17.234 17.812 1 94.5 221 SER A CA 1
ATOM 1758 C C . SER A 1 221 ? 18.062 17.266 16.969 1 94.5 221 SER A C 1
ATOM 1760 O O . SER A 1 221 ? 18.047 16.938 15.781 1 94.5 221 SER A O 1
ATOM 1762 N N . PRO A 1 222 ? 19.172 17.719 17.625 1 95.62 222 PRO A N 1
ATOM 1763 C CA . PRO A 1 222 ? 20.453 17.641 16.922 1 95.62 222 PRO A CA 1
ATOM 1764 C C . PRO A 1 222 ? 20.812 16.219 16.5 1 95.62 222 PRO A C 1
ATOM 1766 O O . PRO A 1 222 ? 21.688 16.031 15.641 1 95.62 222 PRO A O 1
ATOM 1769 N N . LEU A 1 223 ? 20.141 15.297 17.047 1 96.12 223 LEU A N 1
ATOM 1770 C CA . LEU A 1 223 ? 20.359 13.906 16.672 1 96.12 223 LEU A CA 1
ATOM 1771 C C . LEU A 1 223 ? 19.859 13.648 15.25 1 96.12 223 LEU A C 1
ATOM 1773 O O . LEU A 1 223 ? 20.234 12.656 14.625 1 96.12 223 LEU A O 1
ATOM 1777 N N . TYR A 1 224 ? 18.984 14.531 14.773 1 98.38 224 TYR A N 1
ATOM 1778 C CA . TYR A 1 224 ? 18.406 14.406 13.445 1 98.38 224 TYR A CA 1
ATOM 1779 C C . TYR A 1 224 ? 18.562 15.695 12.648 1 98.38 224 TYR A C 1
ATOM 1781 O O . TYR A 1 224 ? 17.594 16.359 12.312 1 98.38 224 TYR A O 1
ATOM 1789 N N . PRO A 1 225 ? 19.766 15.961 12.219 1 98.19 225 PRO A N 1
ATOM 1790 C CA . PRO A 1 225 ? 20.062 17.266 11.633 1 98.19 225 PRO A CA 1
ATOM 1791 C C . PRO A 1 225 ? 19.344 17.516 10.32 1 98.19 225 PRO A C 1
ATOM 1793 O O . PRO A 1 225 ? 18.984 18.656 10.008 1 98.19 225 PRO A O 1
ATOM 1796 N N . LYS A 1 226 ? 19.172 16.547 9.492 1 98.62 226 LYS A N 1
ATOM 1797 C CA . LYS A 1 226 ? 18.453 16.75 8.234 1 98.62 226 LYS A CA 1
ATOM 1798 C C . LYS A 1 226 ? 16.984 17.078 8.484 1 98.62 226 LYS A C 1
ATOM 1800 O O . LYS A 1 226 ? 16.422 17.969 7.84 1 98.62 226 LYS A O 1
ATOM 1805 N N . LEU A 1 227 ? 16.375 16.375 9.406 1 98.62 227 LEU A N 1
ATOM 1806 C CA . LEU A 1 227 ? 14.992 16.656 9.758 1 98.62 227 LEU A CA 1
ATOM 1807 C C . LEU A 1 227 ? 14.844 18.031 10.367 1 98.62 227 LEU A C 1
ATOM 1809 O O . LEU A 1 227 ? 13.828 18.703 10.172 1 98.62 227 LEU A O 1
ATOM 1813 N N . GLN A 1 228 ? 15.82 18.438 11.148 1 98.25 228 GLN A N 1
ATOM 1814 C CA . GLN A 1 228 ? 15.805 19.766 11.758 1 98.25 228 GLN A CA 1
ATOM 1815 C C . GLN A 1 228 ? 15.758 20.859 10.695 1 98.25 228 GLN A C 1
ATOM 1817 O O . GLN A 1 228 ? 15.18 21.922 10.93 1 98.25 228 GLN A O 1
ATOM 1822 N N . ARG A 1 229 ? 16.375 20.594 9.609 1 98.06 229 ARG A N 1
ATOM 1823 C CA . ARG A 1 229 ? 16.328 21.531 8.5 1 98.06 229 ARG A CA 1
ATOM 1824 C C . ARG A 1 229 ? 15.039 21.391 7.703 1 98.06 229 ARG A C 1
ATOM 1826 O O . ARG A 1 229 ? 14.422 22.391 7.328 1 98.06 229 ARG A O 1
ATOM 1833 N N . TRP A 1 230 ? 14.594 20.188 7.508 1 98.69 230 TRP A N 1
ATOM 1834 C CA . TRP A 1 230 ? 13.445 19.844 6.672 1 98.69 230 TRP A CA 1
ATOM 1835 C C . TRP A 1 230 ? 12.156 20.391 7.281 1 98.69 230 TRP A C 1
ATOM 1837 O O . TRP A 1 230 ? 11.312 20.953 6.57 1 98.69 230 TRP A O 1
ATOM 1847 N N . PHE A 1 231 ? 12 20.266 8.586 1 98.56 231 PHE A N 1
ATOM 1848 C CA . PHE A 1 231 ? 10.719 20.531 9.242 1 98.56 231 PHE A CA 1
ATOM 1849 C C . PHE A 1 231 ? 10.344 22.016 9.117 1 98.56 231 PHE A C 1
ATOM 1851 O O . PHE A 1 231 ? 9.25 22.344 8.648 1 98.56 231 PHE A O 1
ATOM 1858 N N . PRO A 1 232 ? 11.211 22.938 9.492 1 97.69 232 PRO A N 1
ATOM 1859 C CA . PRO A 1 232 ? 10.828 24.344 9.352 1 97.69 232 PRO A CA 1
ATOM 1860 C C . PRO A 1 232 ? 10.664 24.766 7.891 1 97.69 232 PRO A C 1
ATOM 1862 O O . PRO A 1 232 ? 9.836 25.625 7.582 1 97.69 232 PRO A O 1
ATOM 1865 N N . LEU A 1 233 ? 11.398 24.141 6.957 1 97.88 233 LEU A N 1
ATOM 1866 C CA . LEU A 1 233 ? 11.219 24.438 5.539 1 97.88 233 LEU A CA 1
ATOM 1867 C C . LEU A 1 233 ? 9.82 24.031 5.078 1 97.88 233 LEU A C 1
ATOM 1869 O O . LEU A 1 233 ? 9.164 24.797 4.355 1 97.88 233 LEU A O 1
ATOM 1873 N N . MET A 1 234 ? 9.383 22.891 5.484 1 98.38 234 MET A N 1
ATOM 1874 C CA . MET A 1 234 ? 8.023 22.453 5.176 1 98.38 234 MET A CA 1
ATOM 1875 C C . MET A 1 234 ? 6.992 23.344 5.848 1 98.38 234 MET A C 1
ATOM 1877 O O . MET A 1 234 ? 6.055 23.812 5.199 1 98.38 234 MET A O 1
ATOM 1881 N N . LYS A 1 235 ? 7.191 23.562 7.098 1 97.75 235 LYS A N 1
ATOM 1882 C CA . LYS A 1 235 ? 6.227 24.281 7.922 1 97.75 235 LYS A CA 1
ATOM 1883 C C . LYS A 1 235 ? 5.957 25.672 7.359 1 97.75 235 LYS A C 1
ATOM 1885 O O . LYS A 1 235 ? 4.852 26.203 7.488 1 97.75 235 LYS A O 1
ATOM 1890 N N . SER A 1 236 ? 6.918 26.266 6.715 1 96.62 236 SER A N 1
ATOM 1891 C CA . SER A 1 236 ? 6.812 27.641 6.25 1 96.62 236 SER A CA 1
ATOM 1892 C C . SER A 1 236 ? 6.242 27.719 4.836 1 96.62 236 SER A C 1
ATOM 1894 O O . SER A 1 236 ? 5.965 28.797 4.324 1 96.62 236 SER A O 1
ATOM 1896 N N . ARG A 1 237 ? 6.043 26.562 4.191 1 97.12 237 ARG A N 1
ATOM 1897 C CA . ARG A 1 237 ? 5.508 26.547 2.832 1 97.12 237 ARG A CA 1
ATOM 1898 C C . ARG A 1 237 ? 4.059 27.031 2.809 1 97.12 237 ARG A C 1
ATOM 1900 O O . ARG A 1 237 ? 3.287 26.734 3.725 1 97.12 237 ARG A O 1
ATOM 1907 N N . ALA A 1 238 ? 3.672 27.672 1.687 1 97.19 238 ALA A N 1
ATOM 1908 C CA . ALA A 1 238 ? 2.336 28.25 1.558 1 97.19 238 ALA A CA 1
ATOM 1909 C C . ALA A 1 238 ? 1.264 27.172 1.633 1 97.19 238 ALA A C 1
ATOM 1911 O O . ALA A 1 238 ? 0.223 27.359 2.266 1 97.19 238 ALA A O 1
ATOM 1912 N N . GLU A 1 239 ? 1.479 26.047 0.963 1 97.88 239 GLU A N 1
ATOM 1913 C CA . GLU A 1 239 ? 0.481 24.984 0.966 1 97.88 239 GLU A CA 1
ATOM 1914 C C . GLU A 1 239 ? 0.345 24.359 2.352 1 97.88 239 GLU A C 1
ATOM 1916 O O . GLU A 1 239 ? -0.733 23.891 2.725 1 97.88 239 GLU A O 1
ATOM 1921 N N . VAL A 1 240 ? 1.438 24.328 3.154 1 98.19 240 VAL A N 1
ATOM 1922 C CA . VAL A 1 240 ? 1.392 23.781 4.508 1 98.19 240 VAL A CA 1
ATOM 1923 C C . VAL A 1 240 ? 0.615 24.734 5.418 1 98.19 240 VAL A C 1
ATOM 1925 O O . VAL A 1 240 ? -0.223 24.297 6.211 1 98.19 240 VAL A O 1
ATOM 1928 N N . VAL A 1 241 ? 0.862 25.984 5.297 1 97 241 VAL A N 1
ATOM 1929 C CA . VAL A 1 241 ? 0.144 26.984 6.09 1 97 241 VAL A CA 1
ATOM 1930 C C . VAL A 1 241 ? -1.352 26.891 5.793 1 97 241 VAL A C 1
ATOM 1932 O O . VAL A 1 241 ? -2.174 26.906 6.711 1 97 241 VAL A O 1
ATOM 1935 N N . ALA A 1 242 ? -1.692 26.703 4.555 1 96.81 242 ALA A N 1
ATOM 1936 C CA . ALA A 1 242 ? -3.088 26.641 4.133 1 96.81 242 ALA A CA 1
ATOM 1937 C C . ALA A 1 242 ? -3.766 25.375 4.668 1 96.81 242 ALA A C 1
ATOM 1939 O O . ALA A 1 242 ? -4.965 25.391 4.957 1 96.81 242 ALA A O 1
ATOM 1940 N N . ALA A 1 243 ? -3.014 24.312 4.855 1 97.69 243 ALA A N 1
ATOM 1941 C CA . ALA A 1 243 ? -3.576 23 5.184 1 97.69 243 ALA A CA 1
ATOM 1942 C C . ALA A 1 243 ? -3.461 22.719 6.68 1 97.69 243 ALA A C 1
ATOM 1944 O O . ALA A 1 243 ? -3.799 21.609 7.133 1 97.69 243 ALA A O 1
ATOM 1945 N N . SER A 1 244 ? -2.979 23.656 7.477 1 96.25 244 SER A N 1
ATOM 1946 C CA . SER A 1 244 ? -2.686 23.375 8.875 1 96.25 244 SER A CA 1
ATOM 1947 C C . SER A 1 244 ? -3.615 24.141 9.805 1 96.25 244 SER A C 1
ATOM 1949 O O . SER A 1 244 ? -4.137 25.203 9.43 1 96.25 244 SER A O 1
ATOM 1951 N N . GLN A 1 245 ? -3.859 23.562 10.945 1 95.88 245 GLN A N 1
ATOM 1952 C CA . GLN A 1 245 ? -4.496 24.25 12.062 1 95.88 245 GLN A CA 1
ATOM 1953 C C . GLN A 1 245 ? -3.457 24.953 12.945 1 95.88 245 GLN A C 1
ATOM 1955 O O . GLN A 1 245 ? -2.314 24.5 13.039 1 95.88 245 GLN A O 1
ATOM 1960 N N . PRO A 1 246 ? -3.85 26.047 13.531 1 95.81 246 PRO A N 1
ATOM 1961 C CA . PRO A 1 246 ? -2.891 26.672 14.438 1 95.81 246 PRO A CA 1
ATOM 1962 C C . PRO A 1 246 ? -2.562 25.797 15.648 1 95.81 246 PRO A C 1
ATOM 1964 O O . PRO A 1 246 ? -3.404 25.016 16.094 1 95.81 246 PRO A O 1
ATOM 1967 N N . LEU A 1 247 ? -1.378 25.953 16.156 1 96 247 LEU A N 1
ATOM 1968 C CA . LEU A 1 247 ? -0.874 25.141 17.266 1 96 247 LEU A CA 1
ATOM 1969 C C . LEU A 1 247 ? -1.848 25.156 18.438 1 96 247 LEU A C 1
ATOM 1971 O O . LEU A 1 247 ? -2.117 24.125 19.047 1 96 247 LEU A O 1
ATOM 1975 N N . TRP A 1 248 ? -2.389 26.359 18.797 1 95.12 248 TRP A N 1
ATOM 1976 C CA . TRP A 1 248 ? -3.262 26.484 19.953 1 95.12 248 TRP A CA 1
ATOM 1977 C C . TRP A 1 248 ? -4.512 25.625 19.797 1 95.12 248 TRP A C 1
ATOM 1979 O O . TRP A 1 248 ? -4.992 25.031 20.766 1 95.12 248 TRP A O 1
ATOM 1989 N N . ARG A 1 249 ? -5.012 25.5 18.609 1 95.75 249 ARG A N 1
ATOM 1990 C CA . ARG A 1 249 ? -6.207 24.703 18.328 1 95.75 249 ARG A CA 1
ATOM 1991 C C . ARG A 1 249 ? -5.902 23.203 18.438 1 95.75 249 ARG A C 1
ATOM 1993 O O . ARG A 1 249 ? -6.727 22.438 18.938 1 95.75 249 ARG A O 1
ATOM 2000 N N . HIS A 1 250 ? -4.781 22.797 18 1 95.31 250 HIS A N 1
ATOM 2001 C CA . HIS A 1 250 ? -4.352 21.406 18.125 1 95.31 250 HIS A CA 1
ATOM 2002 C C . HIS A 1 250 ? -4.191 21.016 19.594 1 95.31 250 HIS A C 1
ATOM 2004 O O . HIS A 1 250 ? -4.555 19.906 19.984 1 95.31 250 HIS A O 1
ATOM 2010 N N . ARG A 1 251 ? -3.623 21.938 20.328 1 93.38 251 ARG A N 1
ATOM 2011 C CA . ARG A 1 251 ? -3.412 21.641 21.75 1 93.38 251 ARG A CA 1
ATOM 2012 C C . ARG A 1 251 ? -4.742 21.484 22.469 1 93.38 251 ARG A C 1
ATOM 2014 O O . ARG A 1 251 ? -4.871 20.641 23.359 1 93.38 251 ARG A O 1
ATOM 2021 N N . LEU A 1 252 ? -5.719 22.297 22.078 1 93.25 252 LEU A N 1
ATOM 2022 C CA . LEU A 1 252 ? -7.059 22.141 22.641 1 93.25 252 LEU A CA 1
ATOM 2023 C C . LEU A 1 252 ? -7.641 20.781 22.281 1 93.25 252 LEU A C 1
ATOM 2025 O O . LEU A 1 252 ? -8.195 20.094 23.156 1 93.25 252 LEU A O 1
ATOM 2029 N N . PHE A 1 253 ? -7.547 20.391 21.094 1 94.94 253 PHE A N 1
ATOM 2030 C CA . PHE A 1 253 ? -8.016 19.078 20.656 1 94.94 253 PHE A CA 1
ATOM 2031 C C . PHE A 1 253 ? -7.301 17.969 21.406 1 94.94 253 PHE A C 1
ATOM 2033 O O . PHE A 1 253 ? -7.934 17 21.859 1 94.94 253 PHE A O 1
ATOM 2040 N N . ASN A 1 254 ? -5.961 18.062 21.547 1 91.5 254 ASN A N 1
ATOM 2041 C CA . ASN A 1 254 ? -5.141 17.047 22.188 1 91.5 254 ASN A CA 1
ATOM 2042 C C . ASN A 1 254 ? -5.559 16.828 23.641 1 91.5 254 ASN A C 1
ATOM 2044 O O . ASN A 1 254 ? -5.547 15.695 24.125 1 91.5 254 ASN A O 1
ATOM 2048 N N . LYS A 1 255 ? -5.887 17.891 24.312 1 88.81 255 LYS A N 1
ATOM 2049 C CA . LYS A 1 255 ? -6.32 17.781 25.703 1 88.81 255 LYS A CA 1
ATOM 2050 C C . LYS A 1 255 ? -7.566 16.922 25.828 1 88.81 255 LYS A C 1
ATOM 2052 O O . LYS A 1 255 ? -7.645 16.062 26.719 1 88.81 255 LYS A O 1
ATOM 2057 N N . GLY A 1 256 ? -8.469 17.156 24.938 1 89.88 256 GLY A N 1
ATOM 2058 C CA . GLY A 1 256 ? -9.672 16.344 24.938 1 89.88 256 GLY A CA 1
ATOM 2059 C C . GLY A 1 256 ? -9.422 14.906 24.516 1 89.88 256 GLY A C 1
ATOM 2060 O O . GLY A 1 256 ? -10.039 13.977 25.047 1 89.88 256 GLY A O 1
ATOM 2061 N N . TYR A 1 257 ? -8.547 14.734 23.656 1 87.69 257 TYR A N 1
ATOM 2062 C CA . TYR A 1 257 ? -8.25 13.422 23.078 1 87.69 257 TYR A CA 1
ATOM 2063 C C . TYR A 1 257 ? -7.641 12.5 24.125 1 87.69 257 TYR A C 1
ATOM 2065 O O . TYR A 1 257 ? -8.016 11.328 24.219 1 87.69 257 TYR A O 1
ATOM 2073 N N . VAL A 1 258 ? -6.738 13.023 24.906 1 85.5 258 VAL A N 1
ATOM 2074 C CA . VAL A 1 258 ? -6.039 12.227 25.922 1 85.5 258 VAL A CA 1
ATOM 2075 C C . VAL A 1 258 ? -7.004 11.828 27.031 1 85.5 258 VAL A C 1
ATOM 2077 O O . VAL A 1 258 ? -6.887 10.742 27.609 1 85.5 258 VAL A O 1
ATOM 2080 N N . THR A 1 259 ? -8.008 12.68 27.25 1 85.62 259 THR A N 1
ATOM 2081 C CA . THR A 1 259 ? -8.953 12.406 28.328 1 85.62 259 THR A CA 1
ATOM 2082 C C . THR A 1 259 ? -10.117 11.562 27.828 1 85.62 259 THR A C 1
ATOM 2084 O O . THR A 1 259 ? -11.039 11.242 28.578 1 85.62 259 THR A O 1
ATOM 2087 N N . GLY A 1 260 ? -10.086 11.25 26.5 1 86.12 260 GLY A N 1
ATOM 2088 C CA . GLY A 1 260 ? -11.094 10.375 25.938 1 86.12 260 GLY A CA 1
ATOM 2089 C C . GLY A 1 260 ? -12.328 11.125 25.453 1 86.12 260 GLY A C 1
ATOM 2090 O O . GLY A 1 260 ? -13.344 10.508 25.109 1 86.12 260 GLY A O 1
ATOM 2091 N N . ASN A 1 261 ? -12.258 12.453 25.484 1 89.94 261 ASN A N 1
ATOM 2092 C CA . ASN A 1 261 ? -13.359 13.297 25.031 1 89.94 261 ASN A CA 1
ATOM 2093 C C . ASN A 1 261 ? -12.883 14.352 24.031 1 89.94 261 ASN A C 1
ATOM 2095 O O . ASN A 1 261 ? -12.992 15.547 24.297 1 89.94 261 ASN A O 1
ATOM 2099 N N . PRO A 1 262 ? -12.523 13.867 22.906 1 92.88 262 PRO A N 1
ATOM 2100 C CA . PRO A 1 262 ? -11.992 14.82 21.938 1 92.88 262 PRO A CA 1
ATOM 2101 C C . PRO A 1 262 ? -13.031 15.844 21.484 1 92.88 262 PRO A C 1
ATOM 2103 O O . PRO A 1 262 ? -14.188 15.492 21.25 1 92.88 262 PRO A O 1
ATOM 2106 N N . ASP A 1 263 ? -12.578 17.094 21.469 1 94.88 263 ASP A N 1
ATOM 2107 C CA . ASP A 1 263 ? -13.375 18.156 20.875 1 94.88 263 ASP A CA 1
ATOM 2108 C C . ASP A 1 263 ? -13.023 18.375 19.406 1 94.88 263 ASP A C 1
ATOM 2110 O O . ASP A 1 263 ? -12.109 19.125 19.078 1 94.88 263 ASP A O 1
ATOM 2114 N N . TYR A 1 264 ? -13.844 17.828 18.547 1 96.25 264 TYR A N 1
ATOM 2115 C CA . TYR A 1 264 ? -13.57 17.844 17.109 1 96.25 264 TYR A CA 1
ATOM 2116 C C . TYR A 1 264 ? -13.789 19.234 16.547 1 96.25 264 TYR A C 1
ATOM 2118 O O . TYR A 1 264 ? -13.453 19.5 15.391 1 96.25 264 TYR A O 1
ATOM 2126 N N . ASP A 1 265 ? -14.344 20.141 17.297 1 96.69 265 ASP A N 1
ATOM 2127 C CA . ASP A 1 265 ? -14.602 21.516 16.891 1 96.69 265 ASP A CA 1
ATOM 2128 C C . ASP A 1 265 ? -13.812 22.5 17.734 1 96.69 265 ASP A C 1
ATOM 2130 O O . ASP A 1 265 ? -14.227 23.656 17.922 1 96.69 265 ASP A O 1
ATOM 2134 N N . ALA A 1 266 ? -12.797 22.016 18.312 1 95 266 ALA A N 1
ATOM 2135 C CA . ALA A 1 266 ? -11.945 22.859 19.156 1 95 266 ALA A CA 1
ATOM 2136 C C . ALA A 1 266 ? -11.578 24.156 18.438 1 95 266 ALA A C 1
ATOM 2138 O O . ALA A 1 266 ? -11.133 24.125 17.281 1 95 266 ALA A O 1
ATOM 2139 N N . GLY A 1 267 ? -11.859 25.266 19.078 1 92.12 267 GLY A N 1
ATOM 2140 C CA . GLY A 1 267 ? -11.43 26.562 18.562 1 92.12 267 GLY A CA 1
ATOM 2141 C C . GLY A 1 267 ? -12.453 27.219 17.656 1 92.12 267 GLY A C 1
ATOM 2142 O O . GLY A 1 267 ? -12.266 28.359 17.219 1 92.12 267 GLY A O 1
ATOM 2143 N N . LEU A 1 268 ? -13.539 26.562 17.219 1 89.69 268 LEU A N 1
ATOM 2144 C CA . LEU A 1 268 ? -14.547 27.172 16.344 1 89.69 268 LEU A CA 1
ATOM 2145 C C . LEU A 1 268 ? -15.312 28.266 17.078 1 89.69 268 LEU A C 1
ATOM 2147 O O . LEU A 1 268 ? -15.656 29.281 16.484 1 89.69 268 LEU A O 1
ATOM 2151 N N . ASP A 1 269 ? -15.859 28.078 18.344 1 73.12 269 ASP A N 1
ATOM 2152 C CA . ASP A 1 269 ? -16.641 29.062 19.078 1 73.12 269 ASP A CA 1
ATOM 2153 C C . ASP A 1 269 ? -15.758 30.219 19.547 1 73.12 269 ASP A C 1
ATOM 2155 O O . ASP A 1 269 ? -16.234 31.344 19.734 1 73.12 269 ASP A O 1
ATOM 2159 N N . LEU A 1 270 ? -14.523 30.047 19.703 1 56.91 270 LEU A N 1
ATOM 2160 C CA . LEU A 1 270 ? -13.734 31.156 20.203 1 56.91 270 LEU A CA 1
ATOM 2161 C C . LEU A 1 270 ? -13.688 32.281 19.172 1 56.91 270 LEU A C 1
ATOM 2163 O O . LEU A 1 270 ? -13.211 33.375 19.469 1 56.91 270 LEU A O 1
ATOM 2167 N N . ARG A 1 271 ? -13.953 32.25 18 1 50.28 271 ARG A N 1
ATOM 2168 C CA . ARG A 1 271 ? -14.086 33.406 17.094 1 50.28 271 ARG A CA 1
ATOM 2169 C C . ARG A 1 271 ? -15.133 34.375 17.609 1 50.28 271 ARG A C 1
ATOM 2171 O O . ARG A 1 271 ? -15.227 35.5 17.125 1 50.28 271 ARG A O 1
ATOM 2178 N N . ARG A 1 272 ? -16.047 33.938 18.375 1 42.66 272 ARG A N 1
ATOM 2179 C CA . ARG A 1 272 ? -17.047 34.875 18.859 1 42.66 272 ARG A CA 1
ATOM 2180 C C . ARG A 1 272 ? -16.469 35.812 19.938 1 42.66 272 ARG A C 1
ATOM 2182 O O . ARG A 1 272 ? -17.109 36.781 20.344 1 42.66 272 ARG A O 1
ATOM 2189 N N . HIS A 1 273 ? -15.461 35.344 20.609 1 36.09 273 HIS A N 1
ATOM 2190 C CA . HIS A 1 273 ? -15.102 36.281 21.656 1 36.09 273 HIS A CA 1
ATOM 2191 C C . HIS A 1 273 ? -14.18 37.375 21.109 1 36.09 273 HIS A C 1
ATOM 2193 O O . HIS A 1 273 ? -13.719 38.25 21.875 1 36.09 273 HIS A O 1
ATOM 2199 N N . HIS A 1 274 ? -13.57 37.25 19.875 1 32.31 274 HIS A N 1
ATOM 2200 C CA . HIS A 1 274 ? -13.078 38.594 19.578 1 32.31 274 HIS A CA 1
ATOM 2201 C C . HIS A 1 274 ? -14.141 39.406 18.859 1 32.31 274 HIS A C 1
ATOM 2203 O O . HIS A 1 274 ? -14.938 38.875 18.094 1 32.31 274 HIS A O 1
ATOM 2209 N N . MET B 1 1 ? -45.656 -18.266 -41.344 1 32.34 1 MET B N 1
ATOM 2210 C CA . MET B 1 1 ? -44.531 -17.297 -41.438 1 32.34 1 MET B CA 1
ATOM 2211 C C . MET B 1 1 ? -43.594 -17.422 -40.25 1 32.34 1 MET B C 1
ATOM 2213 O O . MET B 1 1 ? -43.938 -17.016 -39.125 1 32.34 1 MET B O 1
ATOM 2217 N N . LEU B 1 2 ? -42.719 -18.547 -40.094 1 37.22 2 LEU B N 1
ATOM 2218 C CA . LEU B 1 2 ? -41.812 -19.156 -39.125 1 37.22 2 LEU B CA 1
ATOM 2219 C C . LEU B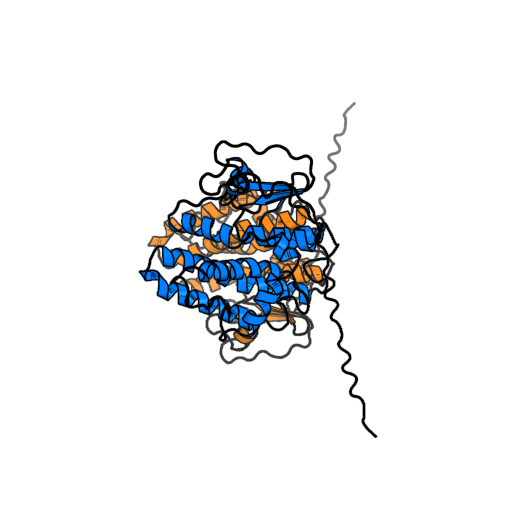 1 2 ? -40.594 -18.281 -38.906 1 37.22 2 LEU B C 1
ATOM 2221 O O . LEU B 1 2 ? -39.812 -18.062 -39.844 1 37.22 2 LEU B O 1
ATOM 2225 N N . PHE B 1 3 ? -40.688 -17.188 -38.031 1 39.47 3 PHE B N 1
ATOM 2226 C CA . PHE B 1 3 ? -39.594 -16.281 -37.656 1 39.47 3 PHE B CA 1
ATOM 2227 C C . PHE B 1 3 ? -38.375 -17.078 -37.156 1 39.47 3 PHE B C 1
ATOM 2229 O O . PHE B 1 3 ? -38.5 -17.859 -36.219 1 39.47 3 PHE B O 1
ATOM 2236 N N . GLU B 1 4 ? -37.406 -17.422 -37.969 1 35.81 4 GLU B N 1
ATOM 2237 C CA . GLU B 1 4 ? -36.094 -18.031 -37.719 1 35.81 4 GLU B CA 1
ATOM 2238 C C . GLU B 1 4 ? -35.281 -17.219 -36.688 1 35.81 4 GLU B C 1
ATOM 2240 O O . GLU B 1 4 ? -35 -16.047 -36.938 1 35.81 4 GLU B O 1
ATOM 2245 N N . MET B 1 5 ? -35.375 -17.453 -35.344 1 33.75 5 MET B N 1
ATOM 2246 C CA . MET B 1 5 ? -34.531 -16.969 -34.281 1 33.75 5 MET B CA 1
ATOM 2247 C C . MET B 1 5 ? -33.062 -17.328 -34.562 1 33.75 5 MET B C 1
ATOM 2249 O O . MET B 1 5 ? -32.656 -18.469 -34.375 1 33.75 5 MET B O 1
ATOM 2253 N N . ARG B 1 6 ? -32.375 -16.688 -35.5 1 31.95 6 ARG B N 1
ATOM 2254 C CA . ARG B 1 6 ? -30.938 -16.875 -35.656 1 31.95 6 ARG B CA 1
ATOM 2255 C C . ARG B 1 6 ? -30.188 -16.453 -34.406 1 31.95 6 ARG B C 1
ATOM 2257 O O . ARG B 1 6 ? -30.172 -15.281 -34.031 1 31.95 6 ARG B O 1
ATOM 2264 N N . ALA B 1 7 ? -30.016 -17.234 -33.344 1 35.5 7 ALA B N 1
ATOM 2265 C CA . ALA B 1 7 ? -29.094 -17.094 -32.219 1 35.5 7 ALA B CA 1
ATOM 2266 C C . ALA B 1 7 ? -27.672 -16.797 -32.688 1 35.5 7 ALA B C 1
ATOM 2268 O O . ALA B 1 7 ? -27.078 -17.609 -33.406 1 35.5 7 ALA B O 1
ATOM 2269 N N . CYS B 1 8 ? -27.281 -15.555 -32.875 1 33.56 8 CYS B N 1
ATOM 2270 C CA . CYS B 1 8 ? -25.891 -15.156 -33.094 1 33.56 8 CYS B CA 1
ATOM 2271 C C . CYS B 1 8 ? -25.016 -15.688 -31.969 1 33.56 8 CYS B C 1
ATOM 2273 O O . CYS B 1 8 ? -25.125 -15.25 -30.828 1 33.56 8 CYS B O 1
ATOM 2275 N N . LEU B 1 9 ? -24.547 -16.859 -31.922 1 36.25 9 LEU B N 1
ATOM 2276 C CA . LEU B 1 9 ? -23.453 -17.312 -31.078 1 36.25 9 LEU B CA 1
ATOM 2277 C C . LEU B 1 9 ? -22.25 -16.406 -31.203 1 36.25 9 LEU B C 1
ATOM 2279 O O . LEU B 1 9 ? -21.594 -16.359 -32.25 1 36.25 9 LEU B O 1
ATOM 2283 N N . VAL B 1 10 ? -22.25 -15.242 -30.609 1 36.03 10 VAL B N 1
ATOM 2284 C CA . VAL B 1 10 ? -21 -14.492 -30.453 1 36.03 10 VAL B CA 1
ATOM 2285 C C . VAL B 1 10 ? -19.922 -15.398 -29.859 1 36.03 10 VAL B C 1
ATOM 2287 O O . VAL B 1 10 ? -20.047 -15.844 -28.719 1 36.03 10 VAL B O 1
ATOM 2290 N N . ALA B 1 11 ? -19.266 -16.172 -30.578 1 35.59 11 ALA B N 1
ATOM 2291 C CA . ALA B 1 11 ? -18.016 -16.781 -30.156 1 35.59 11 ALA B CA 1
ATOM 2292 C C . ALA B 1 11 ? -17.109 -15.758 -29.469 1 35.59 11 ALA B C 1
ATOM 2294 O O . ALA B 1 11 ? -16.672 -14.797 -30.109 1 35.59 11 ALA B O 1
ATOM 2295 N N . ILE B 1 12 ? -17.375 -15.453 -28.234 1 38.38 12 ILE B N 1
ATOM 2296 C CA . ILE B 1 12 ? -16.328 -14.766 -27.484 1 38.38 12 ILE B CA 1
ATOM 2297 C C . ILE B 1 12 ? -14.969 -15.375 -27.828 1 38.38 12 ILE B C 1
ATOM 2299 O O . ILE B 1 12 ? -14.695 -16.531 -27.5 1 38.38 12 ILE B O 1
ATOM 2303 N N . LEU B 1 13 ? -14.5 -15.102 -28.969 1 37.06 13 LEU B N 1
ATOM 2304 C CA . LEU B 1 13 ? -13.109 -15.414 -29.266 1 37.06 13 LEU B CA 1
ATOM 2305 C C . LEU B 1 13 ? -12.203 -15.102 -28.078 1 37.06 13 LEU B C 1
ATOM 2307 O O . LEU B 1 13 ? -11.977 -13.93 -27.766 1 37.06 13 LEU B O 1
ATOM 2311 N N . LEU B 1 14 ? -12.344 -15.867 -27.062 1 43.59 14 LEU B N 1
ATOM 2312 C CA . LEU B 1 14 ? -11.281 -15.852 -26.078 1 43.59 14 LEU B CA 1
ATOM 2313 C C . LEU B 1 14 ? -9.914 -15.734 -26.734 1 43.59 14 LEU B C 1
ATOM 2315 O O . LEU B 1 14 ? -9.453 -16.672 -27.391 1 43.59 14 LEU B O 1
ATOM 2319 N N . ALA B 1 15 ? -9.695 -14.648 -27.359 1 43.97 15 ALA B N 1
ATOM 2320 C CA . ALA B 1 15 ? -8.344 -14.445 -27.875 1 43.97 15 ALA B CA 1
ATOM 2321 C C . ALA B 1 15 ? -7.301 -15.023 -26.922 1 43.97 15 ALA B C 1
ATOM 2323 O O . ALA B 1 15 ? -7.129 -14.523 -25.797 1 43.97 15 ALA B O 1
ATOM 2324 N N . ILE B 1 16 ? -7.215 -16.312 -26.906 1 49.03 16 ILE B N 1
ATOM 2325 C CA . ILE B 1 16 ? -6.109 -16.969 -26.219 1 49.03 16 ILE B CA 1
ATOM 2326 C C . ILE B 1 16 ? -4.812 -16.203 -26.484 1 49.03 16 ILE B C 1
ATOM 2328 O O . ILE B 1 16 ? -4.273 -16.25 -27.594 1 49.03 16 ILE B O 1
ATOM 2332 N N . THR B 1 17 ? -4.762 -14.992 -26.031 1 60.38 17 THR B N 1
ATOM 2333 C CA . THR B 1 17 ? -3.525 -14.242 -26.188 1 60.38 17 THR B CA 1
ATOM 2334 C C . THR B 1 17 ? -2.332 -15.047 -25.688 1 60.38 17 THR B C 1
ATOM 2336 O O . THR B 1 17 ? -2.361 -15.57 -24.562 1 60.38 17 THR B O 1
ATOM 2339 N N . SER B 1 18 ? -1.659 -15.734 -26.516 1 77.56 18 SER B N 1
ATOM 2340 C CA . SER B 1 18 ? -0.432 -16.469 -26.234 1 77.56 18 SER B CA 1
ATOM 2341 C C . SER B 1 18 ? 0.555 -15.633 -25.438 1 77.56 18 SER B C 1
ATOM 2343 O O . SER B 1 18 ? 0.638 -14.414 -25.625 1 77.56 18 SER B O 1
ATOM 2345 N N . ILE B 1 19 ? 1.012 -16.141 -24.234 1 85.12 19 ILE B N 1
ATOM 2346 C CA . ILE B 1 19 ? 2.053 -15.523 -23.422 1 85.12 19 ILE B CA 1
ATOM 2347 C C . ILE B 1 19 ? 3.424 -15.828 -24.031 1 85.12 19 ILE B C 1
ATOM 2349 O O . ILE B 1 19 ? 3.762 -17 -24.25 1 85.12 19 ILE B O 1
ATOM 2353 N N . SER B 1 20 ? 4.105 -14.859 -24.344 1 88.31 20 SER B N 1
ATOM 2354 C CA . SER B 1 20 ? 5.449 -15.039 -24.891 1 88.31 20 SER B CA 1
ATOM 2355 C C . SER B 1 20 ? 6.516 -14.617 -23.875 1 88.31 20 SER B C 1
ATOM 2357 O O . SER B 1 20 ? 7.711 -14.812 -24.125 1 88.31 20 SER B O 1
ATOM 2359 N N . ALA B 1 21 ? 6.133 -14.164 -22.797 1 92.81 21 ALA B N 1
ATOM 2360 C CA . ALA B 1 21 ? 7.074 -13.75 -21.766 1 92.81 21 ALA B CA 1
ATOM 2361 C C . ALA B 1 21 ? 7.906 -14.93 -21.266 1 92.81 21 ALA B C 1
ATOM 2363 O O . ALA B 1 21 ? 7.371 -16.016 -21.031 1 92.81 21 ALA B O 1
ATOM 2364 N N . GLU B 1 22 ? 9.188 -14.68 -21.094 1 95.56 22 GLU B N 1
ATOM 2365 C CA . GLU B 1 22 ? 10.086 -15.688 -20.531 1 95.56 22 GLU B CA 1
ATOM 2366 C C . GLU B 1 22 ? 10.617 -15.25 -19.172 1 95.56 22 GLU B C 1
ATOM 2368 O O . GLU B 1 22 ? 11.117 -14.125 -19.016 1 95.56 22 GLU B O 1
ATOM 2373 N N . PHE B 1 23 ? 10.5 -16.125 -18.266 1 97.62 23 PHE B N 1
ATOM 2374 C CA . PHE B 1 23 ? 11.094 -15.914 -16.953 1 97.62 23 PHE B CA 1
ATOM 2375 C C . PHE B 1 23 ? 12.406 -16.672 -16.828 1 97.62 23 PHE B C 1
ATOM 2377 O O . PHE B 1 23 ? 12.438 -17.797 -16.297 1 97.62 23 PHE B O 1
ATOM 2384 N N . ILE B 1 24 ? 13.492 -16.016 -17.219 1 97.31 24 ILE B N 1
ATOM 2385 C CA . ILE B 1 24 ? 14.797 -16.641 -17.359 1 97.31 24 ILE B CA 1
ATOM 2386 C C . ILE B 1 24 ? 15.414 -16.875 -15.984 1 97.31 24 ILE B C 1
ATOM 2388 O O . ILE B 1 24 ? 15.688 -15.914 -15.25 1 97.31 24 ILE B O 1
ATOM 2392 N N . GLY B 1 25 ? 15.594 -18.094 -15.602 1 96 25 GLY B N 1
ATOM 2393 C CA . GLY B 1 25 ? 16.188 -18.422 -14.312 1 96 25 GLY B CA 1
ATOM 2394 C C . GLY B 1 25 ? 15.164 -18.859 -13.281 1 96 25 GLY B C 1
ATOM 2395 O O . GLY B 1 25 ? 15.508 -19.109 -12.125 1 96 25 GLY B O 1
ATOM 2396 N N . SER B 1 26 ? 13.914 -18.969 -13.68 1 95.62 26 SER B N 1
ATOM 2397 C CA . SER B 1 26 ? 12.844 -19.297 -12.734 1 95.62 26 SER B CA 1
ATOM 2398 C C . SER B 1 26 ? 13.031 -20.703 -12.156 1 95.62 26 SER B C 1
ATOM 2400 O O . SER B 1 26 ? 12.586 -20.984 -11.047 1 95.62 26 SER B O 1
ATOM 2402 N N . GLU B 1 27 ? 13.758 -21.594 -12.867 1 95.44 27 GLU B N 1
ATOM 2403 C CA . GLU B 1 27 ? 13.93 -22.984 -12.43 1 95.44 27 GLU B CA 1
ATOM 2404 C C . GLU B 1 27 ? 15.336 -23.203 -11.875 1 95.44 27 GLU B C 1
ATOM 2406 O O . GLU B 1 27 ? 15.812 -24.344 -11.82 1 95.44 27 GLU B O 1
ATOM 2411 N N . THR B 1 28 ? 16.031 -22.172 -11.469 1 95.94 28 THR B N 1
ATOM 2412 C CA . THR B 1 28 ? 17.328 -22.281 -10.82 1 95.94 28 THR B CA 1
ATOM 2413 C C . THR B 1 28 ? 17.172 -22.406 -9.305 1 95.94 28 THR B C 1
ATOM 2415 O O . THR B 1 28 ? 16.141 -22.016 -8.758 1 95.94 28 THR B O 1
ATOM 2418 N N . LYS B 1 29 ? 18.156 -23 -8.695 1 97 29 LYS B N 1
ATOM 2419 C CA . LYS B 1 29 ? 18.156 -23.141 -7.238 1 97 29 LYS B CA 1
ATOM 2420 C C . LYS B 1 29 ? 18.156 -21.766 -6.562 1 97 29 LYS B C 1
ATOM 2422 O O . LYS B 1 29 ? 18.766 -20.812 -7.062 1 97 29 LYS B O 1
ATOM 2427 N N . SER B 1 30 ? 17.578 -21.703 -5.438 1 98.31 30 SER B N 1
ATOM 2428 C CA . SER B 1 30 ? 17.516 -20.469 -4.668 1 98.31 30 SER B CA 1
ATOM 2429 C C . SER B 1 30 ? 18.891 -20.109 -4.09 1 98.31 30 SER B C 1
ATOM 2431 O O . SER B 1 30 ? 19.578 -20.969 -3.547 1 98.31 30 SER B O 1
ATOM 2433 N N . LEU B 1 31 ? 19.234 -18.875 -4.266 1 98.44 31 LEU B N 1
ATOM 2434 C CA . LEU B 1 31 ? 20.438 -18.391 -3.607 1 98.44 31 LEU B CA 1
ATOM 2435 C C . LEU B 1 31 ? 20.234 -18.281 -2.1 1 98.44 31 LEU B C 1
ATOM 2437 O O . LEU B 1 31 ? 19.156 -17.891 -1.644 1 98.44 31 LEU B O 1
ATOM 2441 N N . ARG B 1 32 ? 21.266 -18.641 -1.351 1 97.81 32 ARG B N 1
ATOM 2442 C CA . ARG B 1 32 ? 21.172 -18.656 0.107 1 97.81 32 ARG B CA 1
ATOM 2443 C C . ARG B 1 32 ? 22.391 -17.953 0.729 1 97.81 32 ARG B C 1
ATOM 2445 O O . ARG B 1 32 ? 23.188 -17.359 0.021 1 97.81 32 ARG B O 1
ATOM 2452 N N . ARG B 1 33 ? 22.297 -17.969 2.109 1 97.25 33 ARG B N 1
ATOM 2453 C CA . ARG B 1 33 ? 23.391 -17.328 2.842 1 97.25 33 ARG B CA 1
ATOM 2454 C C . ARG B 1 33 ? 24.75 -17.781 2.311 1 97.25 33 ARG B C 1
ATOM 2456 O O . ARG B 1 33 ? 24.984 -18.984 2.131 1 97.25 33 ARG B O 1
ATOM 2463 N N . GLY B 1 34 ? 25.641 -16.891 2.029 1 96.94 34 GLY B N 1
ATOM 2464 C CA . GLY B 1 34 ? 26.953 -17.203 1.502 1 96.94 34 GLY B CA 1
ATOM 2465 C C . GLY B 1 34 ? 27.047 -17.078 -0.008 1 96.94 34 GLY B C 1
ATOM 2466 O O . GLY B 1 34 ? 28.141 -16.938 -0.564 1 96.94 34 GLY B O 1
ATOM 2467 N N . ASP B 1 35 ? 25.891 -17.203 -0.737 1 97.69 35 ASP B N 1
ATOM 2468 C CA . ASP B 1 35 ? 25.875 -17.078 -2.191 1 97.69 35 ASP B CA 1
ATOM 2469 C C . ASP B 1 35 ? 25.953 -15.617 -2.615 1 97.69 35 ASP B C 1
ATOM 2471 O O . ASP B 1 35 ? 25.562 -14.727 -1.856 1 97.69 35 ASP B O 1
ATOM 2475 N N . VAL B 1 36 ? 26.453 -15.453 -3.783 1 96.06 36 VAL B N 1
ATOM 2476 C CA . VAL B 1 36 ? 26.625 -14.102 -4.316 1 96.06 36 VAL B CA 1
ATOM 2477 C C . VAL B 1 36 ? 25.703 -13.906 -5.523 1 96.06 36 VAL B C 1
ATOM 2479 O O . VAL B 1 36 ? 25.469 -14.844 -6.293 1 96.06 36 VAL B O 1
ATOM 2482 N N . LEU B 1 37 ? 25.25 -12.742 -5.641 1 96.88 37 LEU B N 1
ATOM 2483 C CA . LEU B 1 37 ? 24.438 -12.398 -6.797 1 96.88 37 LEU B CA 1
ATOM 2484 C C . LEU B 1 37 ? 25.297 -12.047 -7.996 1 96.88 37 LEU B C 1
ATOM 2486 O O . LEU B 1 37 ? 26.094 -11.102 -7.938 1 96.88 37 LEU B O 1
ATOM 2490 N N . LYS B 1 38 ? 25.172 -12.711 -9.016 1 95.38 38 LYS B N 1
ATOM 2491 C CA . LYS B 1 38 ? 25.938 -12.43 -10.219 1 95.38 38 LYS B CA 1
ATOM 2492 C C . LYS B 1 38 ? 25.438 -11.18 -10.922 1 95.38 38 LYS B C 1
ATOM 2494 O O . LYS B 1 38 ? 24.234 -10.914 -10.93 1 95.38 38 LYS B O 1
ATOM 2499 N N . PRO B 1 39 ? 26.312 -10.422 -11.469 1 94 39 PRO B N 1
ATOM 2500 C CA . PRO B 1 39 ? 25.859 -9.289 -12.266 1 94 39 PRO B CA 1
ATOM 2501 C C . PRO B 1 39 ? 24.969 -9.703 -13.438 1 94 39 PRO B C 1
ATOM 2503 O O . PRO B 1 39 ? 25.047 -10.852 -13.891 1 94 39 PRO B O 1
ATOM 2506 N N . THR B 1 40 ? 24.109 -8.758 -13.828 1 91.62 40 THR B N 1
ATOM 2507 C CA . THR B 1 40 ? 23.219 -9.07 -14.938 1 91.62 40 THR B CA 1
ATOM 2508 C C . THR B 1 40 ? 23.5 -8.172 -16.125 1 91.62 40 THR B C 1
ATOM 2510 O O . THR B 1 40 ? 23.891 -7.016 -15.969 1 91.62 40 THR B O 1
ATOM 2513 N N . SER B 1 41 ? 23.328 -8.773 -17.328 1 88.88 41 SER B N 1
ATOM 2514 C CA . SER B 1 41 ? 23.438 -7.992 -18.562 1 88.88 41 SER B CA 1
ATOM 2515 C C . SER B 1 41 ? 22.062 -7.586 -19.062 1 88.88 41 SER B C 1
ATOM 2517 O O . SER B 1 41 ? 21.93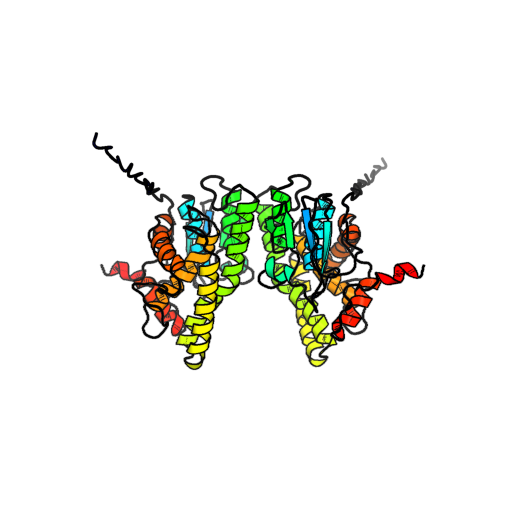8 -6.809 -20.016 1 88.88 41 SER B O 1
ATOM 2519 N N . ARG B 1 42 ? 21.047 -8.008 -18.406 1 93.81 42 ARG B N 1
ATOM 2520 C CA . ARG B 1 42 ? 19.672 -7.691 -18.812 1 93.81 42 ARG B CA 1
ATOM 2521 C C . ARG B 1 42 ? 19.172 -6.438 -18.094 1 93.81 42 ARG B C 1
ATOM 2523 O O . ARG B 1 42 ? 19.516 -6.191 -16.938 1 93.81 42 ARG B O 1
ATOM 2530 N N . PRO B 1 43 ? 18.344 -5.746 -18.75 1 96 43 PRO B N 1
ATOM 2531 C CA . PRO B 1 43 ? 17.844 -4.508 -18.141 1 96 43 PRO B CA 1
ATOM 2532 C C . PRO B 1 43 ? 16.906 -4.758 -16.969 1 96 43 PRO B C 1
ATOM 2534 O O . PRO B 1 43 ? 16.797 -3.924 -16.062 1 96 43 PRO B O 1
ATOM 2537 N N . LEU B 1 44 ? 16.188 -5.918 -17.016 1 97.88 44 LEU B N 1
ATOM 2538 C CA . LEU B 1 44 ? 15.211 -6.242 -15.984 1 97.88 44 LEU B CA 1
ATOM 2539 C C . LEU B 1 44 ? 15.578 -7.539 -15.266 1 97.88 44 LEU B C 1
ATOM 2541 O O . LEU B 1 44 ? 15.891 -8.539 -15.914 1 97.88 44 LEU B O 1
ATOM 2545 N N . ARG B 1 45 ? 15.562 -7.457 -13.914 1 98.5 45 ARG B N 1
ATOM 2546 C CA . ARG B 1 45 ? 15.742 -8.625 -13.055 1 98.5 45 ARG B CA 1
ATOM 2547 C C . ARG B 1 45 ? 14.773 -8.594 -11.883 1 98.5 45 ARG B C 1
ATOM 2549 O O . ARG B 1 45 ? 14.555 -7.543 -11.273 1 98.5 45 ARG B O 1
ATOM 2556 N N . LEU B 1 46 ? 14.219 -9.711 -11.648 1 98.81 46 LEU B N 1
ATOM 2557 C CA . LEU B 1 46 ? 13.297 -9.867 -10.531 1 98.81 46 LEU B CA 1
ATOM 2558 C C . LEU B 1 46 ? 13.836 -10.883 -9.523 1 98.81 46 LEU B C 1
ATOM 2560 O O . LEU B 1 46 ? 14.109 -12.031 -9.883 1 98.81 46 LEU B O 1
ATOM 2564 N N . ILE B 1 47 ? 14.07 -10.438 -8.312 1 98.81 47 ILE B N 1
ATOM 2565 C CA . ILE B 1 47 ? 14.445 -11.328 -7.215 1 98.81 47 ILE B CA 1
ATOM 2566 C C . ILE B 1 47 ? 13.188 -11.766 -6.465 1 98.81 47 ILE B C 1
ATOM 2568 O O . ILE B 1 47 ? 12.414 -10.938 -5.988 1 98.81 47 ILE B O 1
ATOM 2572 N N . ILE B 1 48 ? 12.984 -13.078 -6.375 1 98.81 48 ILE B N 1
ATOM 2573 C CA . ILE B 1 48 ? 11.742 -13.586 -5.809 1 98.81 48 ILE B CA 1
ATOM 2574 C C . ILE B 1 48 ? 12.039 -14.789 -4.91 1 98.81 48 ILE B C 1
ATOM 2576 O O . ILE B 1 48 ? 13.195 -15.18 -4.75 1 98.81 48 ILE B O 1
ATOM 2580 N N . MET B 1 49 ? 11.094 -15.242 -4.191 1 98.5 49 MET B N 1
ATOM 2581 C CA . MET B 1 49 ? 10.984 -16.594 -3.652 1 98.5 49 MET B CA 1
ATOM 2582 C C . MET B 1 49 ? 9.938 -17.406 -4.41 1 98.5 49 MET B C 1
ATOM 2584 O O . MET B 1 49 ? 8.812 -16.938 -4.594 1 98.5 49 MET B O 1
ATOM 2588 N N . ARG B 1 50 ? 10.203 -18.5 -4.879 1 97.81 50 ARG B N 1
ATOM 2589 C CA . ARG B 1 50 ? 9.5 -19.281 -5.887 1 97.81 50 ARG B CA 1
ATOM 2590 C C . ARG B 1 50 ? 8.031 -19.453 -5.523 1 97.81 50 ARG B C 1
ATOM 2592 O O . ARG B 1 50 ? 7.16 -19.438 -6.398 1 97.81 50 ARG B O 1
ATOM 2599 N N . PHE B 1 51 ? 7.699 -19.578 -4.297 1 97.56 51 PHE B N 1
ATOM 2600 C CA . PHE B 1 51 ? 6.348 -19.938 -3.879 1 97.56 51 PHE B CA 1
ATOM 2601 C C . PHE B 1 51 ? 5.656 -18.734 -3.221 1 97.56 51 PHE B C 1
ATOM 2603 O O . PHE B 1 51 ? 4.605 -18.891 -2.598 1 97.56 51 PHE B O 1
ATOM 2610 N N . CYS B 1 52 ? 6.242 -17.547 -3.293 1 97.75 52 CYS B N 1
ATOM 2611 C CA . CYS B 1 52 ? 5.754 -16.344 -2.635 1 97.75 52 CYS B CA 1
ATOM 2612 C C . CYS B 1 52 ? 4.566 -15.75 -3.387 1 97.75 52 CYS B C 1
ATOM 2614 O O . CYS B 1 52 ? 4.672 -15.43 -4.57 1 97.75 52 CYS B O 1
ATOM 2616 N N . PRO B 1 53 ? 3.41 -15.625 -2.699 1 98.31 53 PRO B N 1
ATOM 2617 C CA . PRO B 1 53 ? 2.24 -15.07 -3.385 1 98.31 53 PRO B CA 1
ATOM 2618 C C . PRO B 1 53 ? 2.441 -13.609 -3.803 1 98.31 53 PRO B C 1
ATOM 2620 O O . PRO B 1 53 ? 1.893 -13.18 -4.82 1 98.31 53 PRO B O 1
ATOM 2623 N N . TRP B 1 54 ? 3.24 -12.789 -3.061 1 98.69 54 TRP B N 1
ATOM 2624 C CA . TRP B 1 54 ? 3.553 -11.422 -3.461 1 98.69 54 TRP B CA 1
ATOM 2625 C C . TRP B 1 54 ? 4.379 -11.406 -4.742 1 98.69 54 TRP B C 1
ATOM 2627 O O . TRP B 1 54 ? 4.188 -10.539 -5.602 1 98.69 54 TRP B O 1
ATOM 2637 N N . CYS B 1 55 ? 5.289 -12.312 -4.859 1 98.88 55 CYS B N 1
ATOM 2638 C CA . CYS B 1 55 ? 6.109 -12.445 -6.059 1 98.88 55 CYS B CA 1
ATOM 2639 C C . CYS B 1 55 ? 5.258 -12.836 -7.258 1 98.88 55 CYS B C 1
ATOM 2641 O O . CYS B 1 55 ? 5.473 -12.344 -8.367 1 98.88 55 C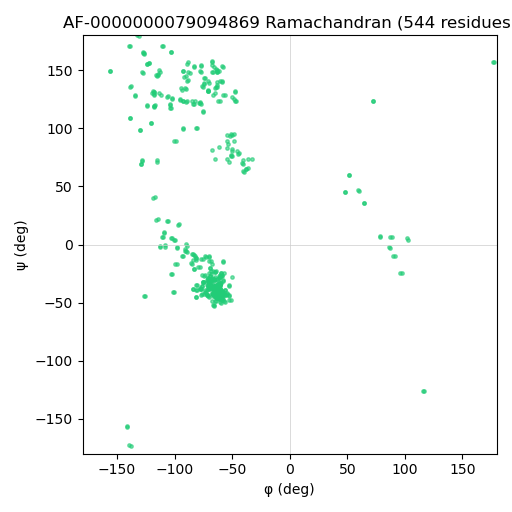YS B O 1
ATOM 2643 N N . GLN B 1 56 ? 4.316 -13.734 -7.016 1 98.88 56 GLN B N 1
ATOM 2644 C CA . GLN B 1 56 ? 3.445 -14.18 -8.094 1 98.88 56 GLN B CA 1
ATOM 2645 C C . GLN B 1 56 ? 2.654 -13.023 -8.688 1 98.88 56 GLN B C 1
ATOM 2647 O O . GLN B 1 56 ? 2.385 -12.992 -9.891 1 98.88 56 GLN B O 1
ATOM 2652 N N . ARG B 1 57 ? 2.264 -12.031 -7.871 1 98.94 57 ARG B N 1
ATOM 2653 C CA . ARG B 1 57 ? 1.589 -10.836 -8.367 1 98.94 57 ARG B CA 1
ATOM 2654 C C . ARG B 1 57 ? 2.361 -10.211 -9.523 1 98.94 57 ARG B C 1
ATOM 2656 O O . ARG B 1 57 ? 1.78 -9.891 -10.562 1 98.94 57 ARG B O 1
ATOM 2663 N N . VAL B 1 58 ? 3.688 -10.07 -9.305 1 98.94 58 VAL B N 1
ATOM 2664 C CA . VAL B 1 58 ? 4.543 -9.406 -10.281 1 98.94 58 VAL B CA 1
ATOM 2665 C C . VAL B 1 58 ? 4.699 -10.289 -11.523 1 98.94 58 VAL B C 1
ATOM 2667 O O . VAL B 1 58 ? 4.656 -9.797 -12.648 1 98.94 58 VAL B O 1
ATOM 2670 N N . LEU B 1 59 ? 4.773 -11.586 -11.336 1 98.88 59 LEU B N 1
ATOM 2671 C CA . LEU B 1 59 ? 4.902 -12.516 -12.453 1 98.88 59 LEU B CA 1
ATOM 2672 C C . LEU B 1 59 ? 3.646 -12.5 -13.32 1 98.88 59 LEU B C 1
ATOM 2674 O O . LEU B 1 59 ? 3.73 -12.586 -14.547 1 98.88 59 LEU B O 1
ATOM 2678 N N . LEU B 1 60 ? 2.512 -12.398 -12.664 1 98.81 60 LEU B N 1
ATOM 2679 C CA . LEU B 1 60 ? 1.252 -12.289 -13.391 1 98.81 60 LEU B CA 1
ATOM 2680 C C . LEU B 1 60 ? 1.259 -11.07 -14.305 1 98.81 60 LEU B C 1
ATOM 2682 O O . LEU B 1 60 ? 0.903 -11.164 -15.484 1 98.81 60 LEU B O 1
ATOM 2686 N N . ALA B 1 61 ? 1.661 -9.953 -13.758 1 98.75 61 ALA B N 1
ATOM 2687 C CA . ALA B 1 61 ? 1.693 -8.711 -14.531 1 98.75 61 ALA B CA 1
ATOM 2688 C C . ALA B 1 61 ? 2.697 -8.805 -15.68 1 98.75 61 ALA B C 1
ATOM 2690 O O . ALA B 1 61 ? 2.426 -8.344 -16.781 1 98.75 61 ALA B O 1
ATOM 2691 N N . LEU B 1 62 ? 3.852 -9.375 -15.398 1 98.62 62 LEU B N 1
ATOM 2692 C CA . LEU B 1 62 ? 4.875 -9.539 -16.422 1 98.62 62 LEU B CA 1
ATOM 2693 C C . LEU B 1 62 ? 4.371 -10.422 -17.562 1 98.62 62 LEU B C 1
ATOM 2695 O O . LEU B 1 62 ? 4.57 -10.102 -18.734 1 98.62 62 LEU B O 1
ATOM 2699 N N . ALA B 1 63 ? 3.725 -11.5 -17.203 1 98.56 63 ALA B N 1
ATOM 2700 C CA . ALA B 1 63 ? 3.16 -12.398 -18.219 1 98.56 63 ALA B CA 1
ATOM 2701 C C . ALA B 1 63 ? 2.078 -11.703 -19.031 1 98.56 63 ALA B C 1
ATOM 2703 O O . ALA B 1 63 ? 2.062 -11.789 -20.266 1 98.56 63 ALA B O 1
ATOM 2704 N N . HIS B 1 64 ? 1.223 -11.023 -18.344 1 98.06 64 HIS B N 1
ATOM 2705 C CA . HIS B 1 64 ? 0.158 -10.266 -19 1 98.06 64 HIS B CA 1
ATOM 2706 C C . HIS B 1 64 ? 0.725 -9.273 -20.016 1 98.06 64 HIS B C 1
ATOM 2708 O O . HIS B 1 64 ? 0.198 -9.133 -21.109 1 98.06 64 HIS B O 1
ATOM 2714 N N . LYS B 1 65 ? 1.811 -8.68 -19.656 1 97.94 65 LYS B N 1
ATOM 2715 C CA . LYS B 1 65 ? 2.402 -7.633 -20.5 1 97.94 65 LYS B CA 1
ATOM 2716 C C . LYS B 1 65 ? 3.406 -8.219 -21.484 1 97.94 65 LYS B C 1
ATOM 2718 O O . LYS B 1 65 ? 3.967 -7.488 -22.312 1 97.94 65 LYS B O 1
ATOM 2723 N N . ASN B 1 66 ? 3.648 -9.445 -21.391 1 97.62 66 ASN B N 1
ATOM 2724 C CA . ASN B 1 66 ? 4.598 -10.156 -22.234 1 97.62 66 ASN B CA 1
ATOM 2725 C C . ASN B 1 66 ? 6.008 -9.586 -22.109 1 97.62 66 ASN B C 1
ATOM 2727 O O . ASN B 1 66 ? 6.668 -9.32 -23.109 1 97.62 66 ASN B O 1
ATOM 2731 N N . ILE B 1 67 ? 6.402 -9.383 -20.891 1 97.81 67 ILE B N 1
ATOM 2732 C CA . ILE B 1 67 ? 7.738 -8.867 -20.594 1 97.81 67 ILE B CA 1
ATOM 2733 C C . ILE B 1 67 ? 8.625 -10 -20.094 1 97.81 67 ILE B C 1
ATOM 2735 O O . ILE B 1 67 ? 8.32 -10.617 -19.062 1 97.81 67 ILE B O 1
ATOM 2739 N N . SER B 1 68 ? 9.641 -10.25 -20.844 1 97.94 68 SER B N 1
ATOM 2740 C CA . SER B 1 68 ? 10.641 -11.219 -20.391 1 97.94 68 SER B CA 1
ATOM 2741 C C . SER B 1 68 ? 11.57 -10.602 -19.344 1 97.94 68 SER B C 1
ATOM 2743 O O . SER B 1 68 ? 11.891 -9.414 -19.422 1 97.94 68 SER B O 1
ATOM 2745 N N . ILE B 1 69 ? 12.031 -11.492 -18.438 1 98.31 69 ILE B N 1
ATOM 2746 C CA . ILE B 1 69 ? 12.828 -10.953 -17.328 1 98.31 69 ILE B CA 1
ATOM 2747 C C . ILE B 1 69 ? 13.727 -12.047 -16.766 1 98.31 69 ILE B C 1
ATOM 2749 O O . ILE B 1 69 ? 13.398 -13.234 -16.844 1 98.31 69 ILE B O 1
ATOM 2753 N N . GLU B 1 70 ? 14.852 -11.609 -16.266 1 98.38 70 GLU B N 1
ATOM 2754 C CA . GLU B 1 70 ? 15.664 -12.516 -15.453 1 98.38 70 GLU B CA 1
ATOM 2755 C C . GLU B 1 70 ? 15.062 -12.695 -14.062 1 98.38 70 GLU B C 1
ATOM 2757 O O . GLU B 1 70 ? 14.641 -11.719 -13.438 1 98.38 70 GLU B O 1
ATOM 2762 N N . VAL B 1 71 ? 15.039 -13.922 -13.633 1 98.44 71 VAL B N 1
ATOM 2763 C CA . VAL B 1 71 ? 14.508 -14.234 -12.312 1 98.44 71 VAL B CA 1
ATOM 2764 C C . VAL B 1 71 ? 15.617 -14.836 -11.445 1 98.44 71 VAL B C 1
ATOM 2766 O O . VAL B 1 71 ? 16.359 -15.719 -11.891 1 98.44 71 VAL B O 1
ATOM 2769 N N . VAL B 1 72 ? 15.766 -14.352 -10.273 1 98.56 72 VAL B N 1
ATOM 2770 C CA . VAL B 1 72 ? 16.672 -14.898 -9.258 1 98.56 72 VAL B CA 1
ATOM 2771 C C . VAL B 1 72 ? 15.859 -15.359 -8.047 1 98.56 72 VAL B C 1
ATOM 2773 O O . VAL B 1 72 ? 15.164 -14.562 -7.418 1 98.56 72 VAL B O 1
ATOM 2776 N N . ASN B 1 73 ? 15.953 -16.625 -7.754 1 98.62 73 ASN B N 1
ATOM 2777 C CA . ASN B 1 73 ? 15.273 -17.172 -6.582 1 98.62 73 ASN B CA 1
ATOM 2778 C C . ASN B 1 73 ? 16.141 -17.078 -5.336 1 98.62 73 ASN B C 1
ATOM 2780 O O . ASN B 1 73 ? 17.359 -17.297 -5.402 1 98.62 73 ASN B O 1
ATOM 2784 N N . VAL B 1 74 ? 15.477 -16.766 -4.18 1 98.69 74 VAL B N 1
ATOM 2785 C CA . VAL B 1 74 ? 16.25 -16.656 -2.947 1 98.69 74 VAL B CA 1
ATOM 2786 C C . VAL B 1 74 ? 15.602 -17.516 -1.858 1 98.69 74 VAL B C 1
ATOM 2788 O O . VAL B 1 74 ? 14.391 -17.734 -1.885 1 98.69 74 VAL B O 1
ATOM 2791 N N . ASN B 1 75 ? 16.469 -18.031 -0.977 1 98 75 ASN B N 1
ATOM 2792 C CA . ASN B 1 75 ? 16.047 -18.734 0.239 1 98 75 ASN B CA 1
ATOM 2793 C C . ASN B 1 75 ? 15.766 -17.75 1.374 1 98 75 ASN B C 1
ATOM 2795 O O . ASN B 1 75 ? 16.656 -17.031 1.824 1 98 75 ASN B O 1
ATOM 2799 N N . LEU B 1 76 ? 14.562 -17.766 1.953 1 97.38 76 LEU B N 1
ATOM 2800 C CA . LEU B 1 76 ? 14.188 -16.766 2.932 1 97.38 76 LEU B CA 1
ATOM 2801 C C . LEU B 1 76 ? 14.492 -17.234 4.348 1 97.38 76 LEU B C 1
ATOM 2803 O O . LEU B 1 76 ? 14.391 -16.453 5.301 1 97.38 76 LEU B O 1
ATOM 2807 N N . SER B 1 77 ? 14.852 -18.531 4.508 1 96.31 77 SER B N 1
ATOM 2808 C CA . SER B 1 77 ? 15.32 -19.016 5.797 1 96.31 77 SER B CA 1
ATOM 2809 C C . SER B 1 77 ? 16.812 -18.75 5.984 1 96.31 77 SER B C 1
ATOM 2811 O O . SER B 1 77 ? 17.266 -18.516 7.105 1 96.31 77 SER B O 1
ATOM 2813 N N . GLU B 1 78 ? 17.562 -18.891 4.969 1 97 78 GLU B N 1
ATOM 2814 C CA . GLU B 1 78 ? 18.984 -18.547 4.891 1 97 78 GLU B CA 1
ATOM 2815 C C . GLU B 1 78 ? 19.219 -17.422 3.895 1 97 78 GLU B C 1
ATOM 2817 O O . GLU B 1 78 ? 19.906 -17.609 2.883 1 97 78 GLU B O 1
ATOM 2822 N N . LYS B 1 79 ? 18.812 -16.266 4.312 1 97.88 79 LYS B N 1
ATOM 2823 C CA . LYS B 1 79 ? 18.797 -15.133 3.398 1 97.88 79 LYS B CA 1
ATOM 2824 C C . LYS B 1 79 ? 20.203 -14.727 2.984 1 97.88 79 LYS B C 1
ATOM 2826 O O . LYS B 1 79 ? 21.094 -14.594 3.83 1 97.88 79 LYS B O 1
ATOM 2831 N N . PRO B 1 80 ? 20.406 -14.609 1.638 1 98.31 80 PRO B N 1
ATOM 2832 C CA . PRO B 1 80 ? 21.688 -14.062 1.203 1 98.31 80 PRO B CA 1
ATOM 2833 C C . PRO B 1 80 ? 21.875 -12.602 1.612 1 98.31 80 PRO B C 1
ATOM 2835 O O . PRO B 1 80 ? 20.906 -11.852 1.685 1 98.31 80 PRO B O 1
ATOM 2838 N N . LYS B 1 81 ? 23.094 -12.141 1.794 1 97.06 81 LYS B N 1
ATOM 2839 C CA . LYS B 1 81 ? 23.438 -10.82 2.299 1 97.06 81 LYS B CA 1
ATOM 2840 C C . LYS B 1 81 ? 22.938 -9.727 1.36 1 97.06 81 LYS B C 1
ATOM 2842 O O . LYS B 1 81 ? 22.5 -8.656 1.812 1 97.06 81 LYS B O 1
ATOM 2847 N N . PHE B 1 82 ? 22.938 -9.992 0.055 1 97.5 82 PHE B N 1
ATOM 2848 C CA . PHE B 1 82 ? 22.594 -8.969 -0.924 1 97.5 82 PHE B CA 1
ATOM 2849 C C . PHE B 1 82 ? 21.125 -8.602 -0.818 1 97.5 82 PHE B C 1
ATOM 2851 O O . PHE B 1 82 ? 20.703 -7.539 -1.289 1 97.5 82 PHE B O 1
ATOM 2858 N N . LEU B 1 83 ? 20.328 -9.523 -0.271 1 97.88 83 LEU B N 1
ATOM 2859 C CA . LEU B 1 83 ? 18.906 -9.227 -0.109 1 97.88 83 LEU B CA 1
ATOM 2860 C C . LEU B 1 83 ? 18.703 -8.008 0.789 1 97.88 83 LEU B C 1
ATOM 2862 O O . LEU B 1 83 ? 17.875 -7.148 0.502 1 97.88 83 LEU B O 1
ATOM 2866 N N . PHE B 1 84 ? 19.531 -7.895 1.838 1 96.19 84 PHE B N 1
ATOM 2867 C CA . PHE B 1 84 ? 19.422 -6.809 2.807 1 96.19 84 PHE B CA 1
ATOM 2868 C C . PHE B 1 84 ? 20.016 -5.52 2.252 1 96.19 84 PHE B C 1
ATOM 2870 O O . PHE B 1 84 ? 19.688 -4.43 2.73 1 96.19 84 PHE B O 1
ATOM 2877 N N . GLU B 1 85 ? 20.828 -5.629 1.255 1 95.44 85 GLU B N 1
ATOM 2878 C CA . GLU B 1 85 ? 21.375 -4.457 0.58 1 95.44 85 GLU B CA 1
ATOM 2879 C C . GLU B 1 85 ? 20.344 -3.807 -0.334 1 95.44 85 GLU B C 1
ATOM 2881 O O . GLU B 1 85 ? 20.391 -2.598 -0.574 1 95.44 85 GLU B O 1
ATOM 2886 N N . LYS B 1 86 ? 19.406 -4.609 -0.788 1 96.12 86 LYS B N 1
ATOM 2887 C CA . LYS B 1 86 ? 18.453 -4.145 -1.79 1 96.12 86 LYS B CA 1
ATOM 2888 C C . LYS B 1 86 ? 17.094 -3.836 -1.159 1 96.12 86 LYS B C 1
ATOM 2890 O O . LYS B 1 86 ? 16.328 -3.033 -1.689 1 96.12 86 LYS B O 1
ATOM 2895 N N . HIS B 1 87 ? 16.844 -4.469 -0.065 1 96.19 87 HIS B N 1
ATOM 2896 C CA . HIS B 1 87 ? 15.602 -4.289 0.663 1 96.19 87 HIS B CA 1
ATOM 2897 C C . HIS B 1 87 ? 15.852 -4.121 2.158 1 96.19 87 HIS B C 1
ATOM 2899 O O . HIS B 1 87 ? 16.438 -5 2.795 1 96.19 87 HIS B O 1
ATOM 2905 N N . PRO B 1 88 ? 15.32 -3.121 2.764 1 91.31 88 PRO B N 1
ATOM 2906 C CA . PRO B 1 88 ? 15.633 -2.848 4.168 1 91.31 88 PRO B CA 1
ATOM 2907 C C . PRO B 1 88 ? 15.227 -3.988 5.098 1 91.31 88 PRO B C 1
ATOM 2909 O O . PRO B 1 88 ? 15.852 -4.199 6.137 1 91.31 88 PRO B O 1
ATOM 2912 N N . ASP B 1 89 ? 14.219 -4.762 4.723 1 93.5 89 ASP B N 1
ATOM 2913 C CA . ASP B 1 89 ? 13.734 -5.844 5.574 1 93.5 89 ASP B CA 1
ATOM 2914 C C . ASP B 1 89 ? 14.062 -7.207 4.969 1 93.5 89 ASP B C 1
ATOM 2916 O O . ASP B 1 89 ? 13.547 -8.234 5.422 1 93.5 89 ASP B O 1
ATOM 2920 N N . GLY B 1 90 ? 14.797 -7.223 3.906 1 97.19 90 GLY B N 1
ATOM 2921 C CA . GLY B 1 90 ? 15.188 -8.469 3.271 1 97.19 90 GLY B CA 1
ATOM 2922 C C . GLY B 1 90 ? 14.016 -9.25 2.707 1 97.19 90 GLY B C 1
ATOM 2923 O O . GLY B 1 90 ? 13.984 -10.477 2.781 1 97.19 90 GLY B O 1
ATOM 2924 N N . LYS B 1 91 ? 13.031 -8.523 2.188 1 97.62 91 LYS B N 1
ATOM 2925 C CA . LYS B 1 91 ? 11.836 -9.156 1.647 1 97.62 91 LYS B CA 1
ATOM 2926 C C . LYS B 1 91 ? 11.867 -9.188 0.122 1 97.62 91 LYS B C 1
ATOM 2928 O O . LYS B 1 91 ? 12.781 -8.641 -0.494 1 97.62 91 LYS B O 1
ATOM 2933 N N . VAL B 1 92 ? 11.039 -9.953 -0.489 1 98.56 92 VAL B N 1
ATOM 2934 C CA . VAL B 1 92 ? 10.797 -10.062 -1.924 1 98.56 92 VAL B CA 1
ATOM 2935 C C . VAL B 1 92 ? 9.328 -9.773 -2.227 1 98.56 92 VAL B C 1
ATOM 2937 O O . VAL B 1 92 ? 8.477 -9.836 -1.333 1 98.56 92 VAL B O 1
ATOM 2940 N N . PRO B 1 93 ? 9.023 -9.352 -3.436 1 98.81 93 PRO B N 1
ATOM 2941 C CA . PRO B 1 93 ? 9.836 -9.25 -4.652 1 98.81 93 PRO B CA 1
ATOM 2942 C C . PRO B 1 93 ? 10.664 -7.969 -4.703 1 98.81 93 PRO B C 1
ATOM 2944 O O . PRO B 1 93 ? 10.312 -6.977 -4.062 1 98.81 93 PRO B O 1
ATOM 2947 N N . ILE B 1 94 ? 11.766 -8.039 -5.41 1 98.81 94 ILE B N 1
ATOM 2948 C CA . ILE B 1 94 ? 12.602 -6.887 -5.738 1 98.81 94 ILE B CA 1
ATOM 2949 C C . ILE B 1 94 ? 12.773 -6.793 -7.254 1 98.81 94 ILE B C 1
ATOM 2951 O O . ILE B 1 94 ? 13.281 -7.723 -7.887 1 98.81 94 ILE B O 1
ATOM 2955 N N . LEU B 1 95 ? 12.352 -5.715 -7.867 1 98.88 95 LEU B N 1
ATOM 2956 C CA . LEU B 1 95 ? 12.609 -5.465 -9.281 1 98.88 95 LEU B CA 1
ATOM 2957 C C . LEU B 1 95 ? 13.852 -4.598 -9.461 1 98.88 95 LEU B C 1
ATOM 2959 O O . LEU B 1 95 ? 13.977 -3.551 -8.828 1 98.88 95 LEU B O 1
ATOM 2963 N N . GLU B 1 96 ? 14.734 -5.055 -10.203 1 98.5 96 GLU B N 1
ATOM 2964 C CA . GLU B 1 96 ? 15.859 -4.25 -10.672 1 98.5 96 GLU B CA 1
ATOM 2965 C C . GLU B 1 96 ? 15.672 -3.836 -12.125 1 98.5 96 GLU B C 1
ATOM 2967 O O . GLU B 1 96 ? 15.484 -4.684 -13 1 98.5 96 GLU B O 1
ATOM 2972 N N . HIS B 1 97 ? 15.633 -2.555 -12.398 1 98.25 97 HIS B N 1
ATOM 2973 C CA . HIS B 1 97 ? 15.586 -1.98 -13.742 1 98.25 97 HIS B CA 1
ATOM 2974 C C . HIS B 1 97 ? 16.781 -1.072 -14 1 98.25 97 HIS B C 1
ATOM 2976 O O . HIS B 1 97 ? 16.797 0.087 -13.578 1 98.25 97 HIS B O 1
ATOM 2982 N N . ASN B 1 98 ? 17.781 -1.497 -14.773 1 95.31 98 ASN B N 1
ATOM 2983 C CA . ASN B 1 98 ? 19.031 -0.757 -15 1 95.31 98 ASN B CA 1
ATOM 2984 C C . ASN B 1 98 ? 19.625 -0.259 -13.688 1 95.31 98 ASN B C 1
ATOM 2986 O O . ASN B 1 98 ? 19.906 0.932 -13.539 1 95.31 98 ASN B O 1
ATOM 2990 N N . ASN B 1 99 ? 19.672 -1.113 -12.68 1 89.19 99 ASN B N 1
ATOM 2991 C CA . ASN B 1 99 ? 20.312 -0.927 -11.383 1 89.19 99 ASN B CA 1
ATOM 2992 C C . ASN B 1 99 ? 19.469 -0.072 -10.445 1 89.19 99 ASN B C 1
ATOM 2994 O O . ASN B 1 99 ? 19.953 0.355 -9.391 1 89.19 99 ASN B O 1
ATOM 2998 N N . LYS B 1 100 ? 18.281 0.218 -10.891 1 96.38 100 LYS B N 1
ATOM 2999 C CA . LYS B 1 100 ? 17.328 0.861 -10 1 96.38 100 LYS B CA 1
ATOM 3000 C C . LYS B 1 100 ? 16.422 -0.17 -9.328 1 96.38 100 LYS B C 1
ATOM 3002 O O . LYS B 1 100 ? 15.898 -1.071 -9.992 1 96.38 100 LYS B O 1
ATOM 3007 N N . VAL B 1 101 ? 16.234 -0.028 -8.047 1 98.06 101 VAL B N 1
ATOM 3008 C CA . VAL B 1 101 ? 15.5 -1.016 -7.258 1 98.06 101 VAL B CA 1
ATOM 3009 C C . VAL B 1 101 ? 14.086 -0.504 -6.973 1 98.06 101 VAL B C 1
ATOM 3011 O O . VAL B 1 101 ? 13.914 0.62 -6.492 1 98.06 101 VAL B O 1
ATOM 3014 N N . ILE B 1 102 ? 13.109 -1.304 -7.316 1 98.69 102 ILE B N 1
ATOM 3015 C CA . ILE B 1 102 ? 11.711 -1.038 -6.996 1 98.69 102 ILE B CA 1
ATOM 3016 C C . ILE B 1 102 ? 11.164 -2.15 -6.102 1 98.69 102 ILE B C 1
ATOM 3018 O O . ILE B 1 102 ? 11.289 -3.334 -6.426 1 98.69 102 ILE B O 1
ATOM 3022 N N . LEU B 1 103 ? 10.562 -1.704 -5 1 98.25 103 LEU B N 1
ATOM 3023 C CA . LEU B 1 103 ? 10.062 -2.646 -4.008 1 98.25 103 LEU B CA 1
ATOM 3024 C C . LEU B 1 103 ? 8.531 -2.65 -3.99 1 98.25 103 LEU B C 1
ATOM 3026 O O . LEU B 1 103 ? 7.898 -1.875 -4.707 1 98.25 103 LEU B O 1
ATOM 3030 N N . GLU B 1 104 ? 7.949 -3.594 -3.266 1 97.44 104 GLU B N 1
ATOM 3031 C CA . GLU B 1 104 ? 6.508 -3.736 -3.08 1 97.44 104 GLU B CA 1
ATOM 3032 C C . GLU B 1 104 ? 5.832 -4.242 -4.352 1 97.44 104 GLU B C 1
ATOM 3034 O O . GLU B 1 104 ? 5.855 -3.57 -5.383 1 97.44 104 GLU B O 1
ATOM 3039 N N . SER B 1 105 ? 5.137 -5.328 -4.266 1 98.62 105 SER B N 1
ATOM 3040 C CA . SER B 1 105 ? 4.582 -6.008 -5.43 1 98.62 105 SER B CA 1
ATOM 3041 C C . SER B 1 105 ? 3.594 -5.117 -6.176 1 98.62 105 SER B C 1
ATOM 3043 O O . SER B 1 105 ? 3.635 -5.023 -7.402 1 98.62 105 SER B O 1
ATOM 3045 N N . GLY B 1 106 ? 2.721 -4.43 -5.363 1 98.69 106 GLY B N 1
ATOM 3046 C CA . GLY B 1 106 ? 1.771 -3.537 -6.008 1 98.69 106 GLY B CA 1
ATOM 3047 C C . GLY B 1 106 ? 2.438 -2.395 -6.754 1 98.69 106 GLY B C 1
ATOM 3048 O O . GLY B 1 106 ? 2.047 -2.066 -7.875 1 98.69 106 GLY B O 1
ATOM 3049 N N . LEU B 1 107 ? 3.471 -1.804 -6.156 1 98.75 107 LEU B N 1
ATOM 3050 C CA . LEU B 1 107 ? 4.188 -0.691 -6.766 1 98.75 107 LEU B CA 1
ATOM 3051 C C . LEU B 1 107 ? 4.973 -1.157 -7.988 1 98.75 107 LEU B C 1
ATOM 3053 O O . LEU B 1 107 ? 5.07 -0.432 -8.984 1 98.75 107 LEU B O 1
ATOM 3057 N N . ILE B 1 108 ? 5.539 -2.334 -7.93 1 98.88 108 ILE B N 1
ATOM 3058 C CA . ILE B 1 108 ? 6.27 -2.889 -9.07 1 98.88 108 ILE B CA 1
ATOM 3059 C C . ILE B 1 108 ? 5.34 -2.994 -10.273 1 98.88 108 ILE B C 1
ATOM 3061 O O . ILE B 1 108 ? 5.723 -2.635 -11.391 1 98.88 108 ILE B O 1
ATOM 3065 N N . ILE B 1 109 ? 4.121 -3.445 -10.055 1 98.88 109 ILE B N 1
ATOM 3066 C CA . ILE B 1 109 ? 3.164 -3.605 -11.141 1 98.88 109 ILE B CA 1
ATOM 3067 C C . ILE B 1 109 ? 2.822 -2.238 -11.734 1 98.88 109 ILE B C 1
ATOM 3069 O O . ILE B 1 109 ? 2.781 -2.074 -12.953 1 98.88 109 ILE B O 1
ATOM 3073 N N . GLU B 1 110 ? 2.605 -1.27 -10.883 1 98.81 110 GLU B N 1
ATOM 3074 C CA . GLU B 1 110 ? 2.348 0.082 -11.367 1 98.81 110 GLU B CA 1
ATOM 3075 C C . GLU B 1 110 ? 3.545 0.624 -12.148 1 98.81 110 GLU B C 1
ATOM 3077 O O . GLU B 1 110 ? 3.379 1.247 -13.195 1 98.81 110 GLU B O 1
ATOM 3082 N N . TYR B 1 111 ? 4.73 0.391 -11.664 1 98.88 111 TYR B N 1
ATOM 3083 C CA . TYR B 1 111 ? 5.961 0.835 -12.305 1 98.88 111 TYR B CA 1
ATOM 3084 C C . TYR B 1 111 ? 6.094 0.238 -13.703 1 98.88 111 TYR B C 1
ATOM 3086 O O . TYR B 1 111 ? 6.496 0.926 -14.641 1 98.88 111 TYR B O 1
ATOM 3094 N N . LEU B 1 112 ? 5.723 -1.002 -13.828 1 98.75 112 LEU B N 1
ATOM 3095 C CA . LEU B 1 112 ? 5.754 -1.653 -15.133 1 98.75 112 LEU B CA 1
ATOM 3096 C C . LEU B 1 112 ? 4.789 -0.978 -16.109 1 98.75 112 LEU B C 1
ATOM 3098 O O . LEU B 1 112 ? 5.078 -0.858 -17.297 1 98.75 112 LEU B O 1
ATOM 3102 N N . ASP B 1 113 ? 3.652 -0.572 -15.602 1 98.56 113 ASP B N 1
ATOM 3103 C CA . ASP B 1 113 ? 2.711 0.171 -16.438 1 98.56 113 ASP B CA 1
ATOM 3104 C C . ASP B 1 113 ? 3.301 1.51 -16.875 1 98.56 113 ASP B C 1
ATOM 3106 O O . ASP B 1 113 ? 3.082 1.951 -18 1 98.56 113 ASP B O 1
ATOM 3110 N N . TRP B 1 114 ? 4.078 2.184 -15.922 1 98.25 114 TRP B N 1
ATOM 3111 C CA . TRP B 1 114 ? 4.633 3.502 -16.219 1 98.25 114 TRP B CA 1
ATOM 3112 C C . TRP B 1 114 ? 5.75 3.408 -17.25 1 98.25 114 TRP B C 1
ATOM 3114 O O . TRP B 1 114 ? 5.945 4.328 -18.047 1 98.25 114 TRP B O 1
ATOM 3124 N N . THR B 1 115 ? 6.438 2.291 -17.266 1 98 115 THR B N 1
ATOM 3125 C CA . THR B 1 115 ? 7.633 2.182 -18.094 1 98 115 THR B CA 1
ATOM 3126 C C . THR B 1 115 ? 7.324 1.446 -19.391 1 98 115 THR B C 1
ATOM 3128 O O . THR B 1 115 ? 8.117 1.482 -20.328 1 98 115 THR B O 1
ATOM 3131 N N . ASN B 1 116 ? 6.211 0.74 -19.438 1 96.75 116 ASN B N 1
ATOM 3132 C CA . ASN B 1 116 ? 5.742 0.022 -20.625 1 96.75 116 ASN B CA 1
ATOM 3133 C C . ASN B 1 116 ? 4.238 0.18 -20.812 1 96.75 116 ASN B C 1
ATOM 3135 O O . ASN B 1 116 ? 3.447 -0.485 -20.141 1 96.75 116 ASN B O 1
ATOM 3139 N N . SER B 1 117 ? 3.83 0.889 -21.75 1 94.5 117 SER B N 1
ATOM 3140 C CA . SER B 1 117 ? 2.432 1.271 -21.922 1 94.5 117 SER B CA 1
ATOM 3141 C C . SER B 1 117 ? 1.637 0.169 -22.609 1 94.5 117 SER B C 1
ATOM 3143 O O . SER B 1 117 ? 0.413 0.259 -22.734 1 94.5 117 SER B O 1
ATOM 3145 N N . THR B 1 118 ? 2.312 -0.802 -23.094 1 95.25 118 THR B N 1
ATOM 3146 C CA . THR B 1 118 ? 1.614 -1.905 -23.75 1 95.25 118 THR B CA 1
ATOM 3147 C C . THR B 1 118 ? 0.873 -2.756 -22.719 1 95.25 118 THR B C 1
ATOM 3149 O O . THR B 1 118 ? 1.421 -3.082 -21.656 1 95.25 118 THR B O 1
ATOM 3152 N N . ALA B 1 119 ? -0.358 -3.041 -22.984 1 96.19 119 ALA B N 1
ATOM 3153 C CA . ALA B 1 119 ? -1.205 -3.898 -22.156 1 96.19 119 ALA B CA 1
ATOM 3154 C C . ALA B 1 119 ? -1.188 -3.445 -20.688 1 96.19 119 ALA B C 1
ATOM 3156 O O . ALA B 1 119 ? -0.803 -4.211 -19.812 1 96.19 119 ALA B O 1
ATOM 3157 N N . PRO B 1 120 ? -1.587 -2.271 -20.469 1 97.44 120 PRO B N 1
ATOM 3158 C CA . PRO B 1 120 ? -1.591 -1.794 -19.078 1 97.44 120 PRO B CA 1
ATOM 3159 C C . PRO B 1 120 ? -2.461 -2.65 -18.172 1 97.44 120 PRO B C 1
ATOM 3161 O O . PRO B 1 120 ? -3.535 -3.102 -18.578 1 97.44 120 PRO B O 1
ATOM 3164 N N . VAL B 1 121 ? -1.961 -2.848 -16.984 1 98.44 121 VAL B N 1
ATOM 3165 C CA . VAL B 1 121 ? -2.686 -3.633 -16 1 98.44 121 VAL B CA 1
ATOM 3166 C C . VAL B 1 121 ? -3.822 -2.799 -15.406 1 98.44 121 VAL B C 1
ATOM 3168 O O . VAL B 1 121 ? -4.922 -3.309 -15.188 1 98.44 121 VAL B O 1
ATOM 3171 N N . LEU B 1 122 ? -3.508 -1.558 -15.109 1 98.56 122 LEU B N 1
ATOM 3172 C CA . LEU B 1 122 ? -4.516 -0.636 -14.602 1 98.56 122 LEU B CA 1
ATOM 3173 C C . LEU B 1 122 ? -5.195 0.113 -15.742 1 98.56 122 LEU B C 1
ATOM 3175 O O . LEU B 1 122 ? -4.547 0.462 -16.734 1 98.56 122 LEU B O 1
ATOM 3179 N N . PRO B 1 123 ? -6.523 0.403 -15.594 1 97.56 123 PRO B N 1
ATOM 3180 C CA . PRO B 1 123 ? -7.219 1.16 -16.641 1 97.56 123 PRO B CA 1
ATOM 3181 C C . PRO B 1 123 ? -6.734 2.605 -16.75 1 97.56 123 PRO B C 1
ATOM 3183 O O . PRO B 1 123 ? -6.238 3.166 -15.758 1 97.56 123 PRO B O 1
ATOM 3186 N N . ASN B 1 124 ? -6.949 3.189 -17.906 1 95.69 124 ASN B N 1
ATOM 3187 C CA . ASN B 1 124 ? -6.57 4.578 -18.125 1 95.69 124 ASN B CA 1
ATOM 3188 C C . ASN B 1 124 ? -7.531 5.543 -17.438 1 95.69 124 ASN B C 1
ATOM 3190 O O . ASN B 1 124 ? -7.133 6.637 -17.031 1 95.69 124 ASN B O 1
ATOM 3194 N N . ASP B 1 125 ? -8.805 5.133 -17.359 1 97.25 125 ASP B N 1
ATOM 3195 C CA . ASP B 1 125 ? -9.781 5.969 -16.656 1 97.25 125 ASP B CA 1
ATOM 3196 C C . ASP B 1 125 ? -9.406 6.156 -15.195 1 97.25 125 ASP B C 1
ATOM 3198 O O . ASP B 1 125 ? -9.273 5.184 -14.453 1 97.25 125 ASP B O 1
ATOM 3202 N N . PRO B 1 126 ? -9.273 7.402 -14.766 1 98.06 126 PRO B N 1
ATOM 3203 C CA . PRO B 1 126 ? -8.797 7.664 -13.406 1 98.06 126 PRO B CA 1
ATOM 3204 C C . PRO B 1 126 ? -9.672 7.016 -12.336 1 98.06 126 PRO B C 1
ATOM 3206 O O . PRO B 1 126 ? -9.156 6.473 -11.359 1 98.06 126 PRO B O 1
ATOM 3209 N N . PHE B 1 127 ? -10.953 7.082 -12.531 1 97.88 127 PHE B N 1
ATOM 3210 C CA . PHE B 1 127 ? -11.828 6.527 -11.508 1 97.88 127 PHE B CA 1
ATOM 3211 C C . PHE B 1 127 ? -11.742 5.004 -11.484 1 97.88 127 PHE B C 1
ATOM 3213 O O . PHE B 1 127 ? -11.688 4.398 -10.414 1 97.88 127 PHE B O 1
ATOM 3220 N N . LEU B 1 128 ? -11.773 4.367 -12.625 1 97.75 128 LEU B N 1
ATOM 3221 C CA . LEU B 1 128 ? -11.664 2.912 -12.68 1 97.75 128 LEU B CA 1
ATOM 3222 C C . LEU B 1 128 ? -10.32 2.447 -12.125 1 97.75 128 LEU B C 1
ATOM 3224 O O . LEU B 1 128 ? -10.242 1.4 -11.477 1 97.75 128 LEU B O 1
ATOM 3228 N N . ARG B 1 129 ? -9.289 3.236 -12.414 1 98.44 129 ARG B N 1
ATOM 3229 C CA . ARG B 1 129 ? -7.969 2.967 -11.852 1 98.44 129 ARG B CA 1
ATOM 3230 C C . ARG B 1 129 ? -8.008 3.016 -10.328 1 98.44 129 ARG B C 1
ATOM 3232 O O . ARG B 1 129 ? -7.531 2.092 -9.656 1 98.44 129 ARG B O 1
ATOM 3239 N N . ALA B 1 130 ? -8.617 4.039 -9.75 1 98.56 130 ALA B N 1
ATOM 3240 C CA . ALA B 1 130 ? -8.742 4.191 -8.305 1 98.56 130 ALA B CA 1
ATOM 3241 C C . ALA B 1 130 ? -9.586 3.064 -7.707 1 98.56 130 ALA B C 1
ATOM 3243 O O . ALA B 1 130 ? -9.273 2.553 -6.629 1 98.56 130 ALA B O 1
ATOM 3244 N N . LYS B 1 131 ? -10.609 2.736 -8.414 1 97.88 131 LYS B N 1
ATOM 3245 C CA . LYS B 1 131 ? -11.5 1.68 -7.945 1 97.88 131 LYS B CA 1
ATOM 3246 C C . LYS B 1 131 ? -10.758 0.356 -7.793 1 97.88 131 LYS B C 1
ATOM 3248 O O . LYS B 1 131 ? -10.906 -0.334 -6.781 1 97.88 131 LYS B O 1
ATOM 3253 N N . GLN B 1 132 ? -9.945 0.011 -8.734 1 98.5 132 GLN B N 1
ATOM 3254 C CA . GLN B 1 132 ? -9.18 -1.229 -8.648 1 98.5 132 GLN B CA 1
ATOM 3255 C C . GLN B 1 132 ? -8.18 -1.182 -7.5 1 98.5 132 GLN B C 1
ATOM 3257 O O . GLN B 1 132 ? -7.973 -2.182 -6.809 1 98.5 132 GLN B O 1
ATOM 3262 N N . ARG B 1 133 ? -7.602 -0.031 -7.336 1 98.62 133 ARG B N 1
ATOM 3263 C CA . ARG B 1 133 ? -6.656 0.133 -6.234 1 98.62 133 ARG B CA 1
ATOM 3264 C C . ARG B 1 133 ? -7.363 0.007 -4.891 1 98.62 133 ARG B C 1
ATOM 3266 O O . ARG B 1 133 ? -6.816 -0.573 -3.949 1 98.62 133 ARG B O 1
ATOM 3273 N N . MET B 1 134 ? -8.555 0.543 -4.77 1 98.19 134 MET B N 1
ATOM 3274 C CA . MET B 1 134 ? -9.32 0.459 -3.531 1 98.19 134 MET B CA 1
ATOM 3275 C C . MET B 1 134 ? -9.734 -0.979 -3.246 1 98.19 134 MET B C 1
ATOM 3277 O O . MET B 1 134 ? -9.633 -1.446 -2.109 1 98.19 134 MET B O 1
ATOM 3281 N N . ILE B 1 135 ? -10.172 -1.68 -4.273 1 98.38 135 ILE B N 1
ATOM 3282 C CA . ILE B 1 135 ? -10.562 -3.076 -4.117 1 98.38 135 ILE B CA 1
ATOM 3283 C C . ILE B 1 135 ? -9.359 -3.898 -3.654 1 98.38 135 ILE B C 1
ATOM 3285 O O . ILE B 1 135 ? -9.461 -4.668 -2.695 1 98.38 135 ILE B O 1
ATOM 3289 N N . ALA B 1 136 ? -8.242 -3.689 -4.32 1 98.56 136 ALA B N 1
ATOM 3290 C CA . ALA B 1 136 ? -7.023 -4.422 -3.982 1 98.56 136 ALA B CA 1
ATOM 3291 C C . ALA B 1 136 ? -6.605 -4.156 -2.537 1 98.56 136 ALA B C 1
ATOM 3293 O O . ALA B 1 136 ? -6.223 -5.078 -1.816 1 98.56 136 ALA B O 1
ATOM 3294 N N . ALA B 1 137 ? -6.68 -2.893 -2.189 1 97.44 137 ALA B N 1
ATOM 3295 C CA . ALA B 1 137 ? -6.277 -2.52 -0.835 1 97.44 137 ALA B CA 1
ATOM 3296 C C . ALA B 1 137 ? -7.18 -3.174 0.206 1 97.44 137 ALA B C 1
ATOM 3298 O O . ALA B 1 137 ? -6.703 -3.645 1.242 1 97.44 137 ALA B O 1
ATOM 3299 N N . GLN B 1 138 ? -8.477 -3.158 -0.011 1 96.94 138 GLN B N 1
ATOM 3300 C CA . GLN B 1 138 ? -9.438 -3.756 0.914 1 96.94 138 GLN B CA 1
ATOM 3301 C C . GLN B 1 138 ? -9.203 -5.258 1.055 1 96.94 138 GLN B C 1
ATOM 3303 O O . GLN B 1 138 ? -9.266 -5.801 2.16 1 96.94 138 GLN B O 1
ATOM 3308 N N . LEU B 1 139 ? -8.914 -5.898 0.006 1 98.25 139 LEU B N 1
ATOM 3309 C CA . LEU B 1 139 ? -8.711 -7.344 0.028 1 98.25 139 LEU B CA 1
ATOM 3310 C C . LEU B 1 139 ? -7.352 -7.695 0.611 1 98.25 139 LEU B C 1
ATOM 3312 O O . LEU B 1 139 ? -7.199 -8.727 1.271 1 98.25 139 LEU B O 1
ATOM 3316 N N . GLU B 1 140 ? -6.328 -6.828 0.305 1 97.5 140 GLU B N 1
ATOM 3317 C CA . GLU B 1 140 ? -4.992 -7.023 0.856 1 97.5 140 GLU B CA 1
ATOM 3318 C C . GLU B 1 140 ? -5.016 -7.004 2.381 1 97.5 140 GLU B C 1
ATOM 3320 O O . GLU B 1 140 ? -4.234 -7.707 3.027 1 97.5 140 GLU B O 1
ATOM 3325 N N . ALA B 1 141 ? -5.949 -6.332 2.912 1 95.94 141 ALA B N 1
ATOM 3326 C CA . ALA B 1 141 ? -6.062 -6.203 4.363 1 95.94 141 ALA B CA 1
ATOM 3327 C C . ALA B 1 141 ? -6.602 -7.484 4.988 1 95.94 141 ALA B C 1
ATOM 3329 O O . ALA B 1 141 ? -6.512 -7.676 6.203 1 95.94 141 ALA B O 1
ATOM 3330 N N . LYS B 1 142 ? -7.117 -8.414 4.23 1 97.5 142 LYS B N 1
ATOM 3331 C CA . LYS B 1 142 ? -7.824 -9.555 4.805 1 97.5 142 LYS B CA 1
ATOM 3332 C C . LYS B 1 142 ? -7.25 -10.875 4.293 1 97.5 142 LYS B C 1
ATOM 3334 O O . LYS B 1 142 ? -6.934 -11.766 5.078 1 97.5 142 LYS B O 1
ATOM 3339 N N . LEU B 1 143 ? -6.996 -10.969 3.035 1 98.25 143 LEU B N 1
ATOM 3340 C CA . LEU B 1 143 ? -6.734 -12.258 2.404 1 98.25 143 LEU B CA 1
ATOM 3341 C C . LEU B 1 143 ? -5.371 -12.805 2.824 1 98.25 143 LEU B C 1
ATOM 3343 O O . LEU B 1 143 ? -5.246 -13.977 3.166 1 98.25 143 LEU B O 1
ATOM 3347 N N . PRO B 1 144 ? -4.305 -11.961 2.861 1 97.81 144 PRO B N 1
ATOM 3348 C CA . PRO B 1 144 ? -3.016 -12.5 3.295 1 97.81 144 PRO B CA 1
ATOM 3349 C C . PRO B 1 144 ? -3.049 -13.039 4.727 1 97.81 144 PRO B C 1
ATOM 3351 O O . PRO B 1 144 ? -2.518 -14.117 5 1 97.81 144 PRO B O 1
ATOM 3354 N N . ALA B 1 145 ? -3.703 -12.312 5.59 1 96.81 145 ALA B N 1
ATOM 3355 C CA . ALA B 1 145 ? -3.814 -12.75 6.977 1 96.81 145 ALA B CA 1
ATOM 3356 C C . ALA B 1 145 ? -4.598 -14.062 7.078 1 96.81 145 ALA B C 1
ATOM 3358 O O . ALA B 1 145 ? -4.258 -14.93 7.883 1 96.81 145 ALA B O 1
ATOM 3359 N N . ALA B 1 146 ? -5.672 -14.117 6.316 1 96.81 146 ALA B N 1
ATOM 3360 C CA . ALA B 1 146 ? -6.473 -15.344 6.309 1 96.81 146 ALA B CA 1
ATOM 3361 C C . ALA B 1 146 ? -5.648 -16.531 5.82 1 96.81 146 ALA B C 1
ATOM 3363 O O . ALA B 1 146 ? -5.715 -17.609 6.398 1 96.81 146 ALA B O 1
ATOM 3364 N N . ALA B 1 147 ? -4.883 -16.375 4.754 1 95.25 147 ALA B N 1
ATOM 3365 C CA . ALA B 1 147 ? -4.039 -17.438 4.219 1 95.25 147 ALA B CA 1
ATOM 3366 C C . ALA B 1 147 ? -2.99 -17.875 5.234 1 95.25 147 ALA B C 1
ATOM 3368 O O . ALA B 1 147 ? -2.75 -19.078 5.414 1 95.25 147 ALA B O 1
ATOM 3369 N N . TYR B 1 148 ? -2.387 -16.938 5.934 1 92.56 148 TYR B N 1
ATOM 3370 C CA . TYR B 1 148 ? -1.359 -17.234 6.926 1 92.56 148 TYR B CA 1
ATOM 3371 C C . TYR B 1 148 ? -1.966 -17.891 8.156 1 92.56 148 TYR B C 1
ATOM 3373 O O . TYR B 1 148 ? -1.33 -18.734 8.789 1 92.56 148 TYR B O 1
ATOM 3381 N N . ALA B 1 149 ? -3.164 -17.453 8.453 1 93.19 149 ALA B N 1
ATOM 3382 C CA . ALA B 1 149 ? -3.846 -18.062 9.594 1 93.19 149 ALA B CA 1
ATOM 3383 C C . ALA B 1 149 ? -4.043 -19.547 9.391 1 93.19 149 ALA B C 1
ATOM 3385 O O . ALA B 1 149 ? -3.992 -20.328 10.344 1 93.19 149 ALA B O 1
ATOM 3386 N N . LEU B 1 150 ? -4.27 -20 8.203 1 92.12 150 LEU B N 1
ATOM 3387 C CA . LEU B 1 150 ? -4.422 -21.422 7.898 1 92.12 150 LEU B CA 1
ATOM 3388 C C . LEU B 1 150 ? -3.145 -22.188 8.219 1 92.12 150 LEU B C 1
ATOM 3390 O O . LEU B 1 150 ? -3.201 -23.328 8.711 1 92.12 150 LEU B O 1
ATOM 3394 N N . ILE B 1 151 ? -2.012 -21.562 7.926 1 87.62 151 ILE B N 1
ATOM 3395 C CA . ILE B 1 151 ? -0.717 -22.172 8.234 1 87.62 151 ILE B CA 1
ATOM 3396 C C . ILE B 1 151 ? -0.563 -22.312 9.742 1 87.62 151 ILE B C 1
ATOM 3398 O O . ILE B 1 151 ? -0.16 -23.375 10.234 1 87.62 151 ILE B O 1
ATOM 3402 N N . ASN B 1 152 ? -0.941 -21.266 10.398 1 85.56 152 ASN B N 1
ATOM 3403 C CA . ASN B 1 152 ? -0.863 -21.281 11.859 1 85.56 152 ASN B CA 1
ATOM 3404 C C . ASN B 1 152 ? -1.797 -22.344 12.453 1 85.56 152 ASN B C 1
ATOM 3406 O O . ASN B 1 152 ? -1.464 -22.969 13.453 1 85.56 152 ASN B O 1
ATOM 3410 N N . GLY B 1 153 ? -2.949 -22.484 11.898 1 86.44 153 GLY B N 1
ATOM 3411 C CA . GLY B 1 153 ? -3.891 -23.484 12.359 1 86.44 153 GLY B CA 1
ATOM 3412 C C . GLY B 1 153 ? -3.355 -24.906 12.234 1 86.44 153 GLY B C 1
ATOM 3413 O O . GLY B 1 153 ? -3.736 -25.797 13.008 1 86.44 153 GLY B O 1
ATOM 3414 N N . GLN B 1 154 ? -2.49 -25.125 11.273 1 85.38 154 GLN B N 1
ATOM 3415 C CA . GLN B 1 154 ? -1.857 -26.438 11.117 1 85.38 154 GLN B CA 1
ATOM 3416 C C . GLN B 1 154 ? -0.795 -26.656 12.188 1 85.38 154 GLN B C 1
ATOM 3418 O O . GLN B 1 154 ? -0.638 -27.781 12.68 1 85.38 154 GLN B O 1
ATOM 3423 N N . ARG B 1 155 ? -0.201 -25.547 12.547 1 85.25 155 ARG B N 1
ATOM 3424 C CA . ARG B 1 155 ? 0.859 -25.625 13.547 1 85.25 155 ARG B CA 1
ATOM 3425 C C . ARG B 1 155 ? 0.279 -25.703 14.953 1 85.25 155 ARG B C 1
ATOM 3427 O O . ARG B 1 155 ? 0.819 -26.391 15.828 1 85.25 155 ARG B O 1
ATOM 3434 N N . PHE B 1 156 ? -0.889 -24.953 15.094 1 88.88 156 PHE B N 1
ATOM 3435 C CA . PHE B 1 156 ? -1.529 -24.844 16.391 1 88.88 156 PHE B CA 1
ATOM 3436 C C . PHE B 1 156 ? -3.016 -25.156 16.297 1 88.88 156 PHE B C 1
ATOM 3438 O O . PHE B 1 156 ? -3.838 -24.266 16.109 1 88.88 156 PHE B O 1
ATOM 3445 N N . PRO B 1 157 ? -3.363 -26.312 16.625 1 85.94 157 PRO B N 1
ATOM 3446 C CA . PRO B 1 157 ? -4.742 -26.766 16.438 1 85.94 157 PRO B CA 1
ATOM 3447 C C . PRO B 1 157 ? -5.754 -25.922 17.203 1 85.94 157 PRO B C 1
ATOM 3449 O O . PRO B 1 157 ? -6.906 -25.797 16.781 1 85.94 157 PRO B O 1
ATOM 3452 N N . GLU B 1 158 ? -5.293 -25.281 18.266 1 90.5 158 GLU B N 1
ATOM 3453 C CA . GLU B 1 158 ? -6.191 -24.453 19.062 1 90.5 158 GLU B CA 1
ATOM 3454 C C . GLU B 1 158 ? -6.605 -23.188 18.312 1 90.5 158 GLU B C 1
ATOM 3456 O O . GLU B 1 158 ? -7.598 -22.547 18.656 1 90.5 158 GLU B O 1
ATOM 3461 N N . GLU B 1 159 ? -5.926 -22.969 17.188 1 90.06 159 GLU B N 1
ATOM 3462 C CA . GLU B 1 159 ? -6.199 -21.766 16.422 1 90.06 159 GLU B CA 1
ATOM 3463 C C . GLU B 1 159 ? -7.051 -22.062 15.188 1 90.06 159 GLU B C 1
ATOM 3465 O O . GLU B 1 159 ? -7.371 -21.172 14.406 1 90.06 159 GLU B O 1
ATOM 3470 N N . LYS B 1 160 ? -7.465 -23.234 15.086 1 90.31 160 LYS B N 1
ATOM 3471 C CA . LYS B 1 160 ? -8.156 -23.672 13.867 1 90.31 160 LYS B CA 1
ATOM 3472 C C . LYS B 1 160 ? -9.477 -22.922 13.695 1 90.31 160 LYS B C 1
ATOM 3474 O O . LYS B 1 160 ? -9.789 -22.453 12.602 1 90.31 160 LYS B O 1
ATOM 3479 N N . ASP B 1 161 ? -10.242 -22.812 14.781 1 91.31 161 ASP B N 1
ATOM 3480 C CA . ASP B 1 161 ? -11.531 -22.141 14.695 1 91.31 161 ASP B CA 1
ATOM 3481 C C . ASP B 1 161 ? -11.367 -20.656 14.344 1 91.31 161 ASP B C 1
ATOM 3483 O O . ASP B 1 161 ? -12.102 -20.125 13.508 1 91.31 161 ASP B O 1
ATOM 3487 N N . SER B 1 162 ? -10.422 -20.062 14.969 1 93.56 162 SER B N 1
ATOM 3488 C CA . SER B 1 162 ? -10.156 -18.656 14.688 1 93.56 162 SER B CA 1
ATOM 3489 C C . SER B 1 162 ? -9.672 -18.453 13.258 1 93.56 162 SER B C 1
ATOM 3491 O O . SER B 1 162 ? -10.039 -17.484 12.594 1 93.56 162 SER B O 1
ATOM 3493 N N . SER B 1 163 ? -8.922 -19.391 12.781 1 94.38 163 SER B N 1
ATOM 3494 C CA . SER B 1 163 ? -8.414 -19.328 11.414 1 94.38 163 SER B CA 1
ATOM 3495 C C . SER B 1 163 ? -9.547 -19.453 10.406 1 94.38 163 SER B C 1
ATOM 3497 O O . SER B 1 163 ? -9.555 -18.766 9.383 1 94.38 163 SER B O 1
ATOM 3499 N N . MET B 1 164 ? -10.508 -20.266 10.711 1 95.19 164 MET B N 1
ATOM 3500 C CA . MET B 1 164 ? -11.656 -20.453 9.82 1 95.19 164 MET B CA 1
ATOM 3501 C C . MET B 1 164 ? -12.531 -19.203 9.797 1 95.19 164 MET B C 1
ATOM 3503 O O . MET B 1 164 ? -13.062 -18.828 8.742 1 95.19 164 MET B O 1
ATOM 3507 N N . GLY B 1 165 ? -12.641 -18.625 10.953 1 96.25 165 GLY B N 1
ATOM 3508 C CA . GLY B 1 165 ? -13.375 -17.359 11.008 1 96.25 165 GLY B CA 1
ATOM 3509 C C . GLY B 1 165 ? -12.75 -16.281 10.156 1 96.25 165 GLY B C 1
ATOM 3510 O O . GLY B 1 165 ? -13.461 -15.586 9.414 1 96.25 165 GLY B O 1
ATOM 3511 N N . MET B 1 166 ? -11.438 -16.141 10.234 1 97.19 166 MET B N 1
ATOM 3512 C CA . MET B 1 166 ? -10.703 -15.164 9.422 1 97.19 166 MET B CA 1
ATOM 3513 C C . MET B 1 166 ? -10.859 -15.477 7.938 1 97.19 166 MET B C 1
ATOM 3515 O O . MET B 1 166 ? -11.023 -14.562 7.125 1 97.19 166 MET B O 1
ATOM 3519 N N . LEU B 1 167 ? -10.797 -16.75 7.656 1 97.62 167 LEU B N 1
ATOM 3520 C CA . LEU B 1 167 ? -10.922 -17.219 6.273 1 97.62 167 LEU B CA 1
ATOM 3521 C C . LEU B 1 167 ? -12.273 -16.828 5.691 1 97.62 167 LEU B C 1
ATOM 3523 O O . LEU B 1 167 ? -12.344 -16.219 4.621 1 97.62 167 LEU B O 1
ATOM 3527 N N . HIS B 1 168 ? -13.344 -17.078 6.371 1 98.06 168 HIS B N 1
ATOM 3528 C CA . HIS B 1 168 ? -14.688 -16.812 5.863 1 98.06 168 HIS B CA 1
ATOM 3529 C C . HIS B 1 168 ? -14.961 -15.312 5.801 1 98.06 168 HIS B C 1
ATOM 3531 O O . HIS B 1 168 ? -15.664 -14.852 4.902 1 98.06 168 HIS B O 1
ATOM 3537 N N . GLU B 1 169 ? -14.383 -14.578 6.723 1 97.94 169 GLU B N 1
ATOM 3538 C CA . GLU B 1 169 ? -14.5 -13.125 6.66 1 97.94 169 GLU B CA 1
ATOM 3539 C C . GLU B 1 169 ? -13.836 -12.57 5.406 1 97.94 169 GLU B C 1
ATOM 3541 O O . GLU B 1 169 ? -14.398 -11.711 4.727 1 97.94 169 GLU B O 1
ATOM 3546 N N . ALA B 1 170 ? -12.68 -13.047 5.137 1 98.38 170 ALA B N 1
ATOM 3547 C CA . ALA B 1 170 ? -11.938 -12.602 3.959 1 98.38 170 ALA B CA 1
ATOM 3548 C C . ALA B 1 170 ? -12.672 -12.977 2.676 1 98.38 170 ALA B C 1
ATOM 3550 O O . ALA B 1 170 ? -12.773 -12.164 1.752 1 98.38 170 ALA B O 1
ATOM 3551 N N . LEU B 1 171 ? -13.219 -14.188 2.611 1 98.56 171 LEU B N 1
ATOM 3552 C CA . LEU B 1 171 ? -13.922 -14.656 1.423 1 98.56 171 LEU B CA 1
ATOM 3553 C C . LEU B 1 171 ? -15.227 -13.891 1.229 1 98.56 171 LEU B C 1
ATOM 3555 O O . LEU B 1 171 ? -15.625 -13.602 0.098 1 98.56 171 LEU B O 1
ATOM 3559 N N . ARG B 1 172 ? -15.891 -13.578 2.322 1 98.31 172 ARG B N 1
ATOM 3560 C CA . ARG B 1 172 ? -17.109 -12.781 2.229 1 98.31 172 ARG B CA 1
ATOM 3561 C C . ARG B 1 172 ? -16.812 -11.398 1.66 1 98.31 172 ARG B C 1
ATOM 3563 O O . ARG B 1 172 ? -17.562 -10.883 0.828 1 98.31 172 ARG B O 1
ATOM 3570 N N . ALA B 1 173 ? -15.719 -10.836 2.141 1 97.94 173 ALA B N 1
ATOM 3571 C CA . ALA B 1 173 ? -15.32 -9.531 1.623 1 97.94 173 ALA B CA 1
ATOM 3572 C C . ALA B 1 173 ? -15 -9.609 0.133 1 97.94 173 ALA B C 1
ATOM 3574 O O . ALA B 1 173 ? -15.398 -8.734 -0.641 1 97.94 173 ALA B O 1
ATOM 3575 N N . ALA B 1 174 ? -14.289 -10.609 -0.229 1 98.75 174 ALA B N 1
ATOM 3576 C CA . ALA B 1 174 ? -13.938 -10.805 -1.633 1 98.75 174 ALA B CA 1
ATOM 3577 C C . ALA B 1 174 ? -15.18 -10.984 -2.494 1 98.75 174 ALA B C 1
ATOM 3579 O O . ALA B 1 174 ? -15.273 -10.43 -3.592 1 98.75 174 ALA B O 1
ATOM 3580 N N . GLU B 1 175 ? -16.078 -11.797 -2.021 1 98.75 175 GLU B N 1
ATOM 3581 C CA . GLU B 1 175 ? -17.344 -12.039 -2.713 1 98.75 175 GLU B CA 1
ATOM 3582 C C . GLU B 1 175 ? -18.109 -10.742 -2.93 1 98.75 175 GLU B C 1
ATOM 3584 O O . GLU B 1 175 ? -18.641 -10.5 -4.02 1 98.75 175 GLU B O 1
ATOM 3589 N N . LYS B 1 176 ? -18.125 -9.922 -1.896 1 97.69 176 LYS B N 1
ATOM 3590 C CA . LYS B 1 176 ? -18.891 -8.68 -1.925 1 97.69 176 LYS B CA 1
ATOM 3591 C C . LYS B 1 176 ? -18.297 -7.699 -2.932 1 97.69 176 LYS B C 1
ATOM 3593 O O . LYS B 1 176 ? -19.031 -6.988 -3.619 1 97.69 176 LYS B O 1
ATOM 3598 N N . LEU B 1 177 ? -17.016 -7.707 -3.1 1 98.06 177 LEU B N 1
ATOM 3599 C CA . LEU B 1 177 ? -16.328 -6.711 -3.92 1 98.06 177 LEU B CA 1
ATOM 3600 C C . LEU B 1 177 ? -16.312 -7.129 -5.387 1 98.06 177 LEU B C 1
ATOM 3602 O O . LEU B 1 177 ? -16.016 -6.316 -6.266 1 98.06 177 LEU B O 1
ATOM 3606 N N . LEU B 1 178 ? -16.594 -8.375 -5.633 1 98.56 178 LEU B N 1
ATOM 3607 C CA . LEU B 1 178 ? -16.656 -8.883 -7 1 98.56 178 LEU B CA 1
ATOM 3608 C C . LEU B 1 178 ? -18 -8.562 -7.637 1 98.56 178 LEU B C 1
ATOM 3610 O O . LEU B 1 178 ? -18.969 -9.312 -7.465 1 98.56 178 LEU B O 1
ATOM 3614 N N . THR B 1 179 ? -18.047 -7.535 -8.453 1 97.38 179 THR B N 1
ATOM 3615 C CA . THR B 1 179 ? -19.328 -7.062 -8.969 1 97.38 179 THR B CA 1
ATOM 3616 C C . THR B 1 179 ? -19.422 -7.297 -10.469 1 97.38 179 THR B C 1
ATOM 3618 O O . THR B 1 179 ? -20.391 -6.879 -11.109 1 97.38 179 THR B O 1
ATOM 3621 N N . ASP B 1 180 ? -18.438 -7.801 -11.109 1 97.44 180 ASP B N 1
ATOM 3622 C CA . ASP B 1 180 ? -18.359 -8.172 -12.523 1 97.44 180 ASP B CA 1
ATOM 3623 C C . ASP B 1 180 ? -17.641 -9.5 -12.695 1 97.44 180 ASP B C 1
ATOM 3625 O O . ASP B 1 180 ? -17.406 -10.227 -11.727 1 97.44 180 ASP B O 1
ATOM 3629 N N . THR B 1 181 ? -17.375 -9.906 -13.945 1 98.12 181 THR B N 1
ATOM 3630 C CA . THR B 1 181 ? -16.688 -11.172 -14.203 1 98.12 181 THR B CA 1
ATOM 3631 C C . THR B 1 181 ? -15.367 -11.234 -13.438 1 98.12 181 THR B C 1
ATOM 3633 O O . THR B 1 181 ? -15.008 -12.281 -12.891 1 98.12 181 THR B O 1
ATOM 3636 N N . PHE B 1 182 ? -14.695 -10.148 -13.445 1 98.69 182 PHE B N 1
ATOM 3637 C CA . PHE B 1 182 ? -13.461 -9.977 -12.688 1 98.69 182 PHE B CA 1
ATOM 3638 C C . PHE B 1 182 ? -13.531 -8.727 -11.812 1 98.69 182 PHE B C 1
ATOM 3640 O O . PHE B 1 182 ? -14.445 -7.918 -11.953 1 98.69 182 PHE B O 1
ATOM 3647 N N . TYR B 1 183 ? -12.602 -8.578 -10.836 1 98.38 183 TYR B N 1
ATOM 3648 C CA . TYR B 1 183 ? -12.508 -7.344 -10.062 1 98.38 183 TYR B CA 1
ATOM 3649 C C . TYR B 1 183 ? -12.211 -6.156 -10.977 1 98.38 183 TYR B C 1
ATOM 3651 O O . TYR B 1 183 ? -12.641 -5.035 -10.695 1 98.38 183 TYR B O 1
ATOM 3659 N N . GLY B 1 184 ? -11.594 -6.395 -12.078 1 93.81 184 GLY B N 1
ATOM 3660 C CA . GLY B 1 184 ? -11.242 -5.375 -13.055 1 93.81 184 GLY B CA 1
ATOM 3661 C C . GLY B 1 184 ? -12.367 -5.07 -14.031 1 93.81 184 GLY B C 1
ATOM 3662 O O . GLY B 1 184 ? -12.25 -4.148 -14.844 1 93.81 184 GLY B O 1
ATOM 3663 N N . GLY B 1 185 ? -13.398 -5.797 -14.016 1 96.06 185 GLY B N 1
ATOM 3664 C CA . GLY B 1 185 ? -14.477 -5.68 -14.977 1 96.06 185 GLY B CA 1
ATOM 3665 C C . GLY B 1 185 ? -14.656 -6.922 -15.836 1 96.06 185 GLY B C 1
ATOM 3666 O O . GLY B 1 185 ? -14.758 -8.031 -15.305 1 96.06 185 GLY B O 1
ATOM 3667 N N . HIS B 1 186 ? -14.633 -6.695 -17.125 1 95.94 186 HIS B N 1
ATOM 3668 C CA . HIS B 1 186 ? -14.844 -7.805 -18.047 1 95.94 186 HIS B CA 1
ATOM 3669 C C . HIS B 1 186 ? -13.547 -8.57 -18.281 1 95.94 186 HIS B C 1
ATOM 3671 O O . HIS B 1 186 ? -13.578 -9.719 -18.734 1 95.94 186 HIS B O 1
ATOM 3677 N N . GLU B 1 187 ? -12.516 -7.914 -18.016 1 96.12 187 GLU B N 1
ATOM 3678 C CA . GLU B 1 187 ? -11.195 -8.531 -18.078 1 96.12 187 GLU B CA 1
ATOM 3679 C C . GLU B 1 187 ? -10.461 -8.391 -16.75 1 96.12 187 GLU B C 1
ATOM 3681 O O . GLU B 1 187 ? -10.711 -7.461 -15.984 1 96.12 187 GLU B O 1
ATOM 3686 N N . PRO B 1 188 ? -9.492 -9.336 -16.516 1 97.75 188 PRO B N 1
ATOM 3687 C CA . PRO B 1 188 ? -8.711 -9.188 -15.289 1 97.75 188 PRO B CA 1
ATOM 3688 C C . PRO B 1 188 ? -7.883 -7.91 -15.258 1 97.75 188 PRO B C 1
ATOM 3690 O O . PRO B 1 188 ? -7.391 -7.465 -16.297 1 97.75 188 PRO B O 1
ATOM 3693 N N . GLY B 1 189 ? -7.707 -7.418 -14.117 1 97.81 189 GLY B N 1
ATOM 3694 C CA . GLY B 1 189 ? -6.883 -6.23 -13.93 1 97.81 189 GLY B CA 1
ATOM 3695 C C . GLY B 1 189 ? -6.039 -6.289 -12.672 1 97.81 189 GLY B C 1
ATOM 3696 O O . GLY B 1 189 ? -5.645 -7.371 -12.227 1 97.81 189 GLY B O 1
ATOM 3697 N N . PHE B 1 190 ? -5.672 -5.141 -12.219 1 98.81 190 PHE B N 1
ATOM 3698 C CA . PHE B 1 190 ? -4.777 -4.977 -11.086 1 98.81 190 PHE B CA 1
ATOM 3699 C C . PHE B 1 190 ? -5.324 -5.695 -9.852 1 98.81 190 PHE B C 1
ATOM 3701 O O . PHE B 1 190 ? -4.609 -6.461 -9.203 1 98.81 190 PHE B O 1
ATOM 3708 N N . ALA B 1 191 ? -6.574 -5.461 -9.555 1 98.88 191 ALA B N 1
ATOM 3709 C CA . ALA B 1 191 ? -7.164 -6.055 -8.352 1 98.88 191 ALA B CA 1
ATOM 3710 C C . ALA B 1 191 ? -7.188 -7.574 -8.445 1 98.88 191 ALA B C 1
ATOM 3712 O O . ALA B 1 191 ? -7.035 -8.273 -7.438 1 98.88 191 ALA B O 1
ATOM 3713 N N . ASP B 1 192 ? -7.395 -8.102 -9.625 1 98.94 192 ASP B N 1
ATOM 3714 C CA . ASP B 1 192 ? -7.375 -9.547 -9.82 1 98.94 192 ASP B CA 1
ATOM 3715 C C . ASP B 1 192 ? -5.98 -10.117 -9.57 1 98.94 192 ASP B C 1
ATOM 3717 O O . ASP B 1 192 ? -5.836 -11.133 -8.883 1 98.94 192 ASP B O 1
ATOM 3721 N N . TYR B 1 193 ? -4.969 -9.43 -10.094 1 98.88 193 TYR B N 1
ATOM 3722 C CA . TYR B 1 193 ? -3.6 -9.914 -9.961 1 98.88 193 TYR B CA 1
ATOM 3723 C C . TYR B 1 193 ? -3.117 -9.797 -8.523 1 98.88 193 TYR B C 1
ATOM 3725 O O . TYR B 1 193 ? -2.334 -10.625 -8.055 1 98.88 193 TYR B O 1
ATOM 3733 N N . MET B 1 194 ? -3.586 -8.766 -7.84 1 98.88 194 MET B N 1
ATOM 3734 C CA . MET B 1 194 ? -3.236 -8.57 -6.434 1 98.88 194 MET B CA 1
ATOM 3735 C C . MET B 1 194 ? -3.887 -9.641 -5.562 1 98.88 194 MET B C 1
ATOM 3737 O O . MET B 1 194 ? -3.346 -10.016 -4.523 1 98.88 194 MET B O 1
ATOM 3741 N N . THR B 1 195 ? -5 -10.188 -5.992 1 98.81 195 THR B N 1
ATOM 3742 C CA . THR B 1 195 ? -5.871 -11 -5.152 1 98.81 195 THR B CA 1
ATOM 3743 C C . THR B 1 195 ? -5.664 -12.484 -5.438 1 98.81 195 THR B C 1
ATOM 3745 O O . THR B 1 195 ? -5.59 -13.297 -4.512 1 98.81 195 THR B O 1
ATOM 3748 N N . TYR B 1 196 ? -5.508 -12.867 -6.652 1 98.81 196 TYR B N 1
ATOM 3749 C CA . TYR B 1 196 ? -5.551 -14.258 -7.109 1 98.81 196 TYR B CA 1
ATOM 3750 C C . TYR B 1 196 ? -4.539 -15.109 -6.355 1 98.81 196 TYR B C 1
ATOM 3752 O O . TYR B 1 196 ? -4.859 -16.219 -5.906 1 98.81 196 TYR B O 1
ATOM 3760 N N . PRO B 1 197 ? -3.289 -14.609 -6.152 1 98.81 197 PRO B N 1
ATOM 3761 C CA . PRO B 1 197 ? -2.291 -15.477 -5.531 1 98.81 197 PRO B CA 1
ATOM 3762 C C . PRO B 1 197 ? -2.695 -15.938 -4.133 1 98.81 197 PRO B C 1
ATOM 3764 O O . PRO B 1 197 ? -2.4 -17.078 -3.74 1 98.81 197 PRO B O 1
ATOM 3767 N N . PHE B 1 198 ? -3.361 -15.117 -3.426 1 98.56 198 PHE B N 1
ATOM 3768 C CA . PHE B 1 198 ? -3.736 -15.477 -2.062 1 98.56 198 PHE B CA 1
ATOM 3769 C C . PHE B 1 198 ? -4.918 -16.438 -2.057 1 98.56 198 PHE B C 1
ATOM 3771 O O . PHE B 1 198 ? -4.992 -17.328 -1.215 1 98.56 198 PHE B O 1
ATOM 3778 N N . VAL B 1 199 ? -5.871 -16.219 -2.967 1 98.44 199 VAL B N 1
ATOM 3779 C CA . VAL B 1 199 ? -6.973 -17.172 -3.104 1 98.44 199 VAL B CA 1
ATOM 3780 C C . VAL B 1 199 ? -6.434 -18.531 -3.555 1 98.44 199 VAL B C 1
ATOM 3782 O O . VAL B 1 199 ? -6.902 -19.578 -3.096 1 98.44 199 VAL B O 1
ATOM 3785 N N . GLU B 1 200 ? -5.473 -18.5 -4.418 1 98.06 200 GLU B N 1
ATOM 3786 C CA . GLU B 1 200 ? -4.832 -19.734 -4.863 1 98.06 200 GLU B CA 1
ATOM 3787 C C . GLU B 1 200 ? -4.164 -20.469 -3.697 1 98.06 200 GLU B C 1
ATOM 3789 O O . GLU B 1 200 ? -4.23 -21.688 -3.602 1 98.06 200 GLU B O 1
ATOM 3794 N N . ARG B 1 201 ? -3.471 -19.719 -2.803 1 97 201 ARG B N 1
ATOM 3795 C CA . ARG B 1 201 ? -2.852 -20.359 -1.646 1 97 201 ARG B CA 1
ATOM 3796 C C . ARG B 1 201 ? -3.902 -21.016 -0.755 1 97 201 ARG B C 1
ATOM 3798 O O . ARG B 1 201 ? -3.656 -22.078 -0.175 1 97 201 ARG B O 1
ATOM 3805 N N . ILE B 1 202 ? -5.027 -20.312 -0.625 1 97.25 202 ILE B N 1
ATOM 3806 C CA . ILE B 1 202 ? -6.121 -20.891 0.148 1 97.25 202 ILE B CA 1
ATOM 3807 C C . ILE B 1 202 ? -6.605 -22.172 -0.52 1 97.25 202 ILE B C 1
ATOM 3809 O O . ILE B 1 202 ? -6.832 -23.172 0.152 1 97.25 202 ILE B O 1
ATOM 3813 N N . TRP B 1 203 ? -6.727 -22.125 -1.811 1 97.19 203 TRP B N 1
ATOM 3814 C CA . TRP B 1 203 ? -7.121 -23.297 -2.584 1 97.19 203 TRP B CA 1
ATOM 3815 C C . TRP B 1 203 ? -6.137 -24.438 -2.383 1 97.19 203 TRP B C 1
ATOM 3817 O O . TRP B 1 203 ? -6.539 -25.594 -2.174 1 97.19 203 TRP B O 1
ATOM 3827 N N . ILE B 1 204 ? -4.887 -24.141 -2.441 1 95.62 204 ILE B N 1
ATOM 3828 C CA . ILE B 1 204 ? -3.842 -25.156 -2.289 1 95.62 204 ILE B CA 1
ATOM 3829 C C . ILE B 1 204 ? -3.924 -25.781 -0.897 1 95.62 204 ILE B C 1
ATOM 3831 O O . ILE B 1 204 ? -3.873 -27 -0.754 1 95.62 204 ILE B O 1
ATOM 3835 N N . TRP B 1 205 ? -4.09 -24.938 0.078 1 93.69 205 TRP B N 1
ATOM 3836 C CA . TRP B 1 205 ? -4.203 -25.422 1.449 1 93.69 205 TRP B CA 1
ATOM 3837 C C . TRP B 1 205 ? -5.453 -26.297 1.619 1 93.69 205 TRP B C 1
ATOM 3839 O O . TRP B 1 205 ? -5.48 -27.188 2.461 1 93.69 205 TRP B O 1
ATOM 3849 N N . SER B 1 206 ? -6.461 -26.016 0.854 1 93.19 206 SER B N 1
ATOM 3850 C CA . SER B 1 206 ? -7.719 -26.75 0.944 1 93.19 206 SER B CA 1
ATOM 3851 C C . SER B 1 206 ? -7.559 -28.188 0.454 1 93.19 206 SER B C 1
ATOM 3853 O O . SER B 1 206 ? -8.422 -29.031 0.7 1 93.19 206 SER B O 1
ATOM 3855 N N . HIS B 1 207 ? -6.504 -28.469 -0.201 1 93.25 207 HIS B N 1
ATOM 3856 C CA . HIS B 1 207 ? -6.242 -29.828 -0.664 1 93.25 207 HIS B CA 1
ATOM 3857 C C . HIS B 1 207 ? -5.645 -30.688 0.449 1 93.25 207 HIS B C 1
ATOM 3859 O O . HIS B 1 207 ? -5.504 -31.906 0.295 1 93.25 207 HIS B O 1
ATOM 3865 N N . GLU B 1 208 ? -5.258 -30.031 1.514 1 89.44 208 GLU B N 1
ATOM 3866 C CA . GLU B 1 208 ? -4.77 -30.75 2.684 1 89.44 208 GLU B CA 1
ATOM 3867 C C . GLU B 1 208 ? -5.91 -31.094 3.639 1 89.44 208 GLU B C 1
ATOM 3869 O O . GLU B 1 208 ? -6.625 -30.188 4.102 1 89.44 208 GLU B O 1
ATOM 3874 N N . PRO B 1 209 ? -6.031 -32.344 3.906 1 86.75 209 PRO B N 1
ATOM 3875 C CA . PRO B 1 209 ? -7.16 -32.75 4.75 1 86.75 209 PRO B CA 1
ATOM 3876 C C . PRO B 1 209 ? -7.164 -32.062 6.105 1 86.75 209 PRO B C 1
ATOM 3878 O O . PRO B 1 209 ? -6.133 -32 6.781 1 86.75 209 PRO B O 1
ATOM 3881 N N . GLY B 1 210 ? -8.305 -31.484 6.43 1 86.75 210 GLY B N 1
ATOM 3882 C CA . GLY B 1 210 ? -8.516 -30.938 7.758 1 86.75 210 GLY B CA 1
ATOM 3883 C C . GLY B 1 210 ? -8.039 -29.5 7.898 1 86.75 210 GLY B C 1
ATOM 3884 O O . GLY B 1 210 ? -8.211 -28.891 8.953 1 86.75 210 GLY B O 1
ATOM 3885 N N . VAL B 1 211 ? -7.477 -28.969 6.883 1 89.69 211 VAL B N 1
ATOM 3886 C CA . VAL B 1 211 ? -6.914 -27.625 6.996 1 89.69 211 VAL B CA 1
ATOM 3887 C C . VAL B 1 211 ? -8.023 -26.578 6.832 1 89.69 211 VAL B C 1
ATOM 3889 O O . VAL B 1 211 ? -8.062 -25.594 7.559 1 89.69 211 VAL B O 1
ATOM 3892 N N . THR B 1 212 ? -8.859 -26.797 5.824 1 92.19 212 THR B N 1
ATOM 3893 C CA . THR B 1 212 ? -10.008 -25.922 5.641 1 92.19 212 THR B CA 1
ATOM 3894 C C . THR B 1 212 ? -11.297 -26.719 5.551 1 92.19 212 THR B C 1
ATOM 3896 O O . THR B 1 212 ? -11.266 -27.953 5.457 1 92.19 212 THR B O 1
ATOM 3899 N N . ASN B 1 213 ? -12.414 -26 5.719 1 92.44 213 ASN B N 1
ATOM 3900 C CA . ASN B 1 213 ? -13.711 -26.625 5.484 1 92.44 213 ASN B CA 1
ATOM 3901 C C . ASN B 1 213 ? -14.234 -26.328 4.078 1 92.44 213 ASN B C 1
ATOM 3903 O O . ASN B 1 213 ? -15.43 -26.438 3.818 1 92.44 213 ASN B O 1
ATOM 3907 N N . LEU B 1 214 ? -13.32 -25.891 3.199 1 95.12 214 LEU B N 1
ATOM 3908 C CA . LEU B 1 214 ? -13.688 -25.547 1.832 1 95.12 214 LEU B CA 1
ATOM 3909 C C . LEU B 1 214 ? -13.555 -26.75 0.908 1 95.12 214 LEU B C 1
ATOM 3911 O O . LEU B 1 214 ? -12.547 -27.469 0.945 1 95.12 214 LEU B O 1
ATOM 3915 N N . PRO B 1 215 ? -14.57 -26.938 0.086 1 92.69 215 PRO B N 1
ATOM 3916 C CA . PRO B 1 215 ? -14.461 -28.031 -0.883 1 92.69 215 PRO B CA 1
ATOM 3917 C C . PRO B 1 215 ? -13.508 -27.719 -2.031 1 92.69 215 PRO B C 1
ATOM 3919 O O . PRO B 1 215 ? -13.547 -26.625 -2.586 1 92.69 215 PRO B O 1
ATOM 3922 N N . VAL B 1 216 ? -12.703 -28.672 -2.453 1 90.69 216 VAL B N 1
ATOM 3923 C CA . VAL B 1 216 ? -11.734 -28.484 -3.527 1 90.69 216 VAL B CA 1
ATOM 3924 C C . VAL B 1 216 ? -12.461 -28.438 -4.871 1 90.69 216 VAL B C 1
ATOM 3926 O O . VAL B 1 216 ? -12.117 -27.609 -5.734 1 90.69 216 VAL B O 1
ATOM 3929 N N . GLU B 1 217 ? -13.438 -29.266 -5.18 1 88.81 217 GLU B N 1
ATOM 3930 C CA . GLU B 1 217 ? -14.148 -29.359 -6.453 1 88.81 217 GLU B CA 1
ATOM 3931 C C . GLU B 1 217 ? -15.031 -28.141 -6.691 1 88.81 217 GLU B C 1
ATOM 3933 O O . GLU B 1 217 ? -15.18 -27.688 -7.828 1 88.81 217 GLU B O 1
ATOM 3938 N N . ASP B 1 218 ? -15.602 -27.547 -5.625 1 93 218 ASP B N 1
ATOM 3939 C CA . ASP B 1 218 ? -16.438 -26.359 -5.695 1 93 218 ASP B CA 1
ATOM 3940 C C . ASP B 1 218 ? -15.812 -25.188 -4.941 1 93 218 ASP B C 1
ATOM 3942 O O . ASP B 1 218 ? -16.5 -24.453 -4.223 1 93 218 ASP B O 1
ATOM 3946 N N . PHE B 1 219 ? -14.57 -25.156 -5.16 1 96.69 219 PHE B N 1
ATOM 3947 C CA . PHE B 1 219 ? -13.852 -24.109 -4.465 1 96.69 219 PHE B CA 1
ATOM 3948 C C . PHE B 1 219 ? -14.328 -22.734 -4.918 1 96.69 219 PHE B C 1
ATOM 3950 O O . PHE B 1 219 ? -14.523 -22.5 -6.113 1 96.69 219 PHE B O 1
ATOM 3957 N N . PRO B 1 220 ? -14.445 -21.781 -3.895 1 95.56 220 PRO B N 1
ATOM 3958 C CA . PRO B 1 220 ? -14.273 -21.969 -2.453 1 95.56 220 PRO B CA 1
ATOM 3959 C C . PRO B 1 220 ? -15.484 -22.625 -1.799 1 95.56 220 PRO B C 1
ATOM 3961 O O . PRO B 1 220 ? -15.352 -23.281 -0.766 1 95.56 220 PRO B O 1
ATOM 3964 N N . SER B 1 221 ? -16.734 -22.266 -2.264 1 94.5 221 SER B N 1
ATOM 3965 C CA . SER B 1 221 ? -17.969 -22.859 -1.743 1 94.5 221 SER B CA 1
ATOM 3966 C C . SER B 1 221 ? -19.188 -22.219 -2.371 1 94.5 221 SER B C 1
ATOM 3968 O O . SER B 1 221 ? -19.125 -21.094 -2.877 1 94.5 221 SER B O 1
ATOM 3970 N N . PRO B 1 222 ? -20.312 -22.984 -2.348 1 95.56 222 PRO B N 1
ATOM 3971 C CA . PRO B 1 222 ? -21.562 -22.375 -2.807 1 95.56 222 PRO B CA 1
ATOM 3972 C C . PRO B 1 222 ? -21.938 -21.125 -2.012 1 95.56 222 PRO B C 1
ATOM 3974 O O . PRO B 1 222 ? -22.766 -20.328 -2.457 1 95.56 222 PRO B O 1
ATOM 3977 N N . LEU B 1 223 ? -21.297 -20.953 -0.901 1 96.12 223 LEU B N 1
ATOM 3978 C CA . LEU B 1 223 ? -21.516 -19.766 -0.09 1 96.12 223 LEU B CA 1
ATOM 3979 C C . LEU B 1 223 ? -20.969 -18.516 -0.784 1 96.12 223 LEU B C 1
ATOM 3981 O O . LEU B 1 223 ? -21.328 -17.391 -0.442 1 96.12 223 LEU B O 1
ATOM 3985 N N . TYR B 1 224 ? -20.062 -18.75 -1.739 1 98.44 224 TYR B N 1
ATOM 3986 C CA . TYR B 1 224 ? -19.422 -17.672 -2.475 1 98.44 224 TYR B CA 1
ATOM 3987 C C . TYR B 1 224 ? -19.531 -17.891 -3.979 1 98.44 224 TYR B C 1
ATOM 3989 O O . TYR B 1 224 ? -18.516 -18.078 -4.66 1 98.44 224 TYR B O 1
ATOM 3997 N N . PRO B 1 225 ? -20.703 -17.734 -4.516 1 98.19 225 PRO B N 1
ATOM 3998 C CA . PRO B 1 225 ? -20.953 -18.125 -5.902 1 98.19 225 PRO B CA 1
ATOM 3999 C C . PRO B 1 225 ? -20.172 -17.297 -6.906 1 98.19 225 PRO B C 1
ATOM 4001 O O . PRO B 1 225 ? -19.766 -17.797 -7.961 1 98.19 225 PRO B O 1
ATOM 4004 N N . LYS B 1 226 ? -19.984 -16.031 -6.68 1 98.62 226 LYS B N 1
ATOM 4005 C CA . LYS B 1 226 ? -19.219 -15.211 -7.605 1 98.62 226 LYS B CA 1
ATOM 4006 C C . LYS B 1 226 ? -17.75 -15.641 -7.633 1 98.62 226 LYS B C 1
ATOM 4008 O O . LYS B 1 226 ? -17.141 -15.734 -8.703 1 98.62 226 LYS B O 1
ATOM 4013 N N . LEU B 1 227 ? -17.188 -15.914 -6.492 1 98.69 227 LEU B N 1
ATOM 4014 C CA . LEU B 1 227 ? -15.812 -16.375 -6.406 1 98.69 227 LEU B CA 1
ATOM 4015 C C . LEU B 1 227 ? -15.664 -17.75 -7.066 1 98.69 227 LEU B C 1
ATOM 4017 O O . LEU B 1 227 ? -14.625 -18.047 -7.656 1 98.69 227 LEU B O 1
ATOM 4021 N N . GLN B 1 228 ? -16.688 -18.562 -6.918 1 98.25 228 GLN B N 1
ATOM 4022 C CA . GLN B 1 228 ? -16.672 -19.891 -7.531 1 98.25 228 GLN B CA 1
ATOM 4023 C C . GLN B 1 228 ? -16.547 -19.797 -9.047 1 98.25 228 GLN B C 1
ATOM 4025 O O . GLN B 1 228 ? -15.961 -20.672 -9.688 1 98.25 228 GLN B O 1
ATOM 4030 N N . ARG B 1 229 ? -17.109 -18.797 -9.578 1 98.06 229 ARG B N 1
ATOM 4031 C CA . ARG B 1 229 ? -17.016 -18.562 -11.016 1 98.06 229 ARG B CA 1
ATOM 4032 C C . ARG B 1 229 ? -15.688 -17.875 -11.359 1 98.06 229 ARG B C 1
ATOM 4034 O O . ARG B 1 229 ? -15.031 -18.25 -12.336 1 98.06 229 ARG B O 1
ATOM 4041 N N . TRP B 1 230 ? -15.266 -16.953 -10.531 1 98.69 230 TRP B N 1
ATOM 4042 C CA . TRP B 1 230 ? -14.086 -16.125 -10.766 1 98.69 230 TRP B CA 1
ATOM 4043 C C . TRP B 1 230 ? -12.812 -16.953 -10.734 1 98.69 230 TRP B C 1
ATOM 4045 O O . TRP B 1 230 ? -11.93 -16.797 -11.578 1 98.69 230 TRP B O 1
ATOM 4055 N N . PHE B 1 231 ? -12.703 -17.891 -9.797 1 98.56 231 PHE B N 1
ATOM 4056 C CA . PHE B 1 231 ? -11.453 -18.578 -9.523 1 98.56 231 PHE B CA 1
ATOM 4057 C C . PHE B 1 231 ? -11.039 -19.438 -10.711 1 98.56 231 PHE B C 1
ATOM 4059 O O . PHE B 1 231 ? -9.914 -19.328 -11.211 1 98.56 231 PHE B O 1
ATOM 4066 N N . PRO B 1 232 ? -11.922 -20.312 -11.219 1 97.69 232 PRO B N 1
ATOM 4067 C CA . PRO B 1 232 ? -11.5 -21.125 -12.367 1 97.69 232 PRO B CA 1
ATOM 4068 C C . PRO B 1 232 ? -11.258 -20.281 -13.617 1 97.69 232 PRO B C 1
ATOM 4070 O O . PRO B 1 232 ? -10.406 -20.625 -14.438 1 97.69 232 PRO B O 1
ATOM 4073 N N . LEU B 1 233 ? -11.961 -19.156 -13.781 1 97.88 233 LEU B N 1
ATOM 4074 C CA . LEU B 1 233 ? -11.711 -18.266 -14.906 1 97.88 233 LEU B CA 1
ATOM 4075 C C . LEU B 1 233 ? -10.305 -17.688 -14.836 1 97.88 233 LEU B C 1
ATOM 4077 O O . LEU B 1 233 ? -9.602 -17.625 -15.852 1 97.88 233 LEU B O 1
ATOM 4081 N N . MET B 1 234 ? -9.898 -17.25 -13.68 1 98.38 234 MET B N 1
ATOM 4082 C CA . MET B 1 234 ? -8.539 -16.766 -13.484 1 98.38 234 MET B CA 1
ATOM 4083 C C . MET B 1 234 ? -7.52 -17.875 -13.688 1 98.38 234 MET B C 1
ATOM 4085 O O . MET B 1 234 ? -6.539 -17.703 -14.414 1 98.38 234 MET B O 1
ATOM 4089 N N . LYS B 1 235 ? -7.781 -18.969 -13.055 1 97.75 235 LYS B N 1
ATOM 4090 C CA . LYS B 1 235 ? -6.836 -20.078 -13.031 1 97.75 235 LYS B CA 1
ATOM 4091 C C . LYS B 1 235 ? -6.512 -20.547 -14.445 1 97.75 235 LYS B C 1
ATOM 4093 O O . LYS B 1 235 ? -5.398 -21.016 -14.719 1 97.75 235 LYS B O 1
ATOM 4098 N N . SER B 1 236 ? -7.418 -20.438 -15.352 1 96.62 236 SER B N 1
ATOM 4099 C CA . SER B 1 236 ? -7.266 -20.969 -16.703 1 96.62 236 SER B CA 1
ATOM 4100 C C . SER B 1 236 ? -6.633 -19.953 -17.641 1 96.62 236 SER B C 1
ATOM 4102 O O . SER B 1 236 ? -6.305 -20.266 -18.781 1 96.62 236 SER B O 1
ATOM 4104 N N . ARG B 1 237 ? -6.441 -18.719 -17.172 1 97.12 237 ARG B N 1
ATOM 4105 C CA . ARG B 1 237 ? -5.852 -17.688 -18 1 97.12 237 ARG B CA 1
ATOM 4106 C C . ARG B 1 237 ? -4.395 -18 -18.328 1 97.12 237 ARG B C 1
ATOM 4108 O O . ARG B 1 237 ? -3.668 -18.531 -17.469 1 97.12 237 ARG B O 1
ATOM 4115 N N . ALA B 1 238 ? -3.941 -17.562 -19.531 1 97.19 238 ALA B N 1
ATOM 4116 C CA . ALA B 1 238 ? -2.59 -17.859 -19.984 1 97.19 238 ALA B CA 1
ATOM 4117 C C . ALA B 1 238 ? -1.544 -17.234 -19.062 1 97.19 238 ALA B C 1
ATOM 4119 O O . ALA B 1 238 ? -0.526 -17.859 -18.766 1 97.19 238 ALA B O 1
ATOM 4120 N N . GLU B 1 239 ? -1.755 -16 -18.656 1 97.88 239 GLU B N 1
ATOM 4121 C CA . GLU B 1 239 ? -0.78 -15.336 -17.797 1 97.88 239 GLU B CA 1
ATOM 4122 C C . GLU B 1 239 ? -0.715 -15.992 -16.422 1 97.88 239 GLU B C 1
ATOM 4124 O O . GLU B 1 239 ? 0.337 -15.992 -15.781 1 97.88 239 GLU B O 1
ATOM 4129 N N . VAL B 1 240 ? -1.852 -16.578 -15.93 1 98.19 240 VAL B N 1
ATOM 4130 C CA . VAL B 1 240 ? -1.872 -17.25 -14.633 1 98.19 240 VAL B CA 1
ATOM 4131 C C . VAL B 1 240 ? -1.114 -18.578 -14.734 1 98.19 240 VAL B C 1
ATOM 4133 O O . VAL B 1 240 ? -0.319 -18.906 -13.852 1 98.19 240 VAL B O 1
ATOM 4136 N N . VAL B 1 241 ? -1.322 -19.281 -15.805 1 97.06 241 VAL B N 1
ATOM 4137 C CA . VAL B 1 241 ? -0.618 -20.547 -16.016 1 97.06 241 VAL B CA 1
ATOM 4138 C C . VAL B 1 241 ? 0.887 -20.297 -16.078 1 97.06 241 VAL B C 1
ATOM 4140 O O . VAL B 1 241 ? 1.669 -21.016 -15.469 1 97.06 241 VAL B O 1
ATOM 4143 N N . ALA B 1 242 ? 1.271 -19.234 -16.703 1 96.88 242 ALA B N 1
ATOM 4144 C CA . ALA B 1 242 ? 2.684 -18.906 -16.859 1 96.88 242 ALA B CA 1
ATOM 4145 C C . ALA B 1 242 ? 3.311 -18.516 -15.523 1 96.88 242 ALA B C 1
ATOM 4147 O O . ALA B 1 242 ? 4.492 -18.766 -15.289 1 96.88 242 ALA B O 1
ATOM 4148 N N . ALA B 1 243 ? 2.537 -17.938 -14.625 1 97.69 243 ALA B N 1
ATOM 4149 C CA . ALA B 1 243 ? 3.059 -17.359 -13.391 1 97.69 243 ALA B CA 1
ATOM 4150 C C . ALA B 1 243 ? 2.875 -18.312 -12.219 1 97.69 243 ALA B C 1
ATOM 4152 O O . ALA B 1 243 ? 3.18 -17.969 -11.078 1 97.69 243 ALA B O 1
ATOM 4153 N N . SER B 1 244 ? 2.357 -19.531 -12.438 1 96.31 244 SER B N 1
ATOM 4154 C CA . SER B 1 244 ? 1.995 -20.406 -11.336 1 96.31 244 SER B CA 1
ATOM 4155 C C . SER B 1 244 ? 2.9 -21.641 -11.289 1 96.31 244 SER B C 1
ATOM 4157 O O . SER B 1 244 ? 3.457 -22.047 -12.312 1 96.31 244 SER B O 1
ATOM 4159 N N . GLN B 1 245 ? 3.119 -22.125 -10.102 1 96 245 GLN B N 1
ATOM 4160 C CA . GLN B 1 245 ? 3.715 -23.438 -9.883 1 96 245 GLN B CA 1
ATOM 4161 C C . GLN B 1 245 ? 2.652 -24.531 -9.891 1 96 245 GLN B C 1
ATOM 4163 O O . GLN B 1 245 ? 1.497 -24.281 -9.539 1 96 245 GLN B O 1
ATOM 4168 N N . PRO B 1 246 ? 2.988 -25.703 -10.336 1 95.75 246 PRO B N 1
ATOM 4169 C CA . PRO B 1 246 ? 2.002 -26.781 -10.273 1 95.75 246 PRO B CA 1
ATOM 4170 C C . PRO B 1 246 ? 1.605 -27.125 -8.836 1 95.75 246 PRO B C 1
ATOM 4172 O O . PRO B 1 246 ? 2.408 -26.969 -7.914 1 95.75 246 PRO B O 1
ATOM 4175 N N . LEU B 1 247 ? 0.421 -27.578 -8.664 1 96 247 LEU B N 1
ATOM 4176 C CA . LEU B 1 247 ? -0.153 -27.891 -7.359 1 96 247 LEU B CA 1
ATOM 4177 C C . LEU B 1 247 ? 0.764 -28.828 -6.574 1 96 247 LEU B C 1
ATOM 4179 O O . LEU B 1 247 ? 0.982 -28.625 -5.379 1 96 247 LEU B O 1
ATOM 4183 N N . TRP B 1 248 ? 1.332 -29.891 -7.27 1 95.06 248 TRP B N 1
ATOM 4184 C CA . TRP B 1 248 ? 2.154 -30.875 -6.574 1 95.06 248 TRP B CA 1
ATOM 4185 C C . TRP B 1 248 ? 3.387 -30.234 -5.961 1 95.06 248 TRP B C 1
ATOM 4187 O O . TRP B 1 248 ? 3.811 -30.594 -4.859 1 95.06 248 TRP B O 1
ATOM 4197 N N . ARG B 1 249 ? 3.92 -29.25 -6.586 1 95.69 249 ARG B N 1
ATOM 4198 C CA . ARG B 1 249 ? 5.105 -28.547 -6.094 1 95.69 249 ARG B CA 1
ATOM 4199 C C . ARG B 1 249 ? 4.766 -27.656 -4.906 1 95.69 249 ARG B C 1
ATOM 4201 O O . ARG B 1 249 ? 5.547 -27.547 -3.957 1 95.69 249 ARG B O 1
ATOM 4208 N N . HIS B 1 250 ? 3.693 -27.047 -4.934 1 95.25 250 HIS B N 1
ATOM 4209 C CA . HIS B 1 250 ? 3.223 -26.234 -3.814 1 95.25 250 HIS B CA 1
ATOM 4210 C C . HIS B 1 250 ? 2.99 -27.094 -2.576 1 95.25 250 HIS B C 1
ATOM 4212 O O . HIS B 1 250 ? 3.311 -26.688 -1.46 1 95.25 250 HIS B O 1
ATOM 4218 N N . ARG B 1 251 ? 2.371 -28.234 -2.822 1 93.38 251 ARG B N 1
ATOM 4219 C CA . ARG B 1 251 ? 2.092 -29.125 -1.698 1 93.38 251 ARG B CA 1
ATOM 4220 C C . ARG B 1 251 ? 3.385 -29.609 -1.045 1 93.38 251 ARG B C 1
ATOM 4222 O O . ARG B 1 251 ? 3.455 -29.734 0.178 1 93.38 251 ARG B O 1
ATOM 4229 N N . LEU B 1 252 ? 4.434 -29.844 -1.868 1 93.25 252 LEU B N 1
ATOM 4230 C CA . LEU B 1 252 ? 5.742 -30.203 -1.331 1 93.25 252 LEU B CA 1
ATOM 4231 C C . LEU B 1 252 ? 6.309 -29.062 -0.491 1 93.25 252 LEU B C 1
ATOM 4233 O O . LEU B 1 252 ? 6.816 -29.297 0.609 1 93.25 252 LEU B O 1
ATOM 4237 N N . PHE B 1 253 ? 6.227 -27.906 -0.97 1 94.94 253 PHE B N 1
ATOM 4238 C CA . PHE B 1 253 ? 6.684 -26.734 -0.241 1 94.94 253 PHE B CA 1
ATOM 4239 C C . PHE B 1 253 ? 5.914 -26.562 1.063 1 94.94 253 PHE B C 1
ATOM 4241 O O . PHE B 1 253 ? 6.508 -26.297 2.111 1 94.94 253 PHE B O 1
ATOM 4248 N N . ASN B 1 254 ? 4.594 -26.703 1.014 1 91.56 254 ASN B N 1
ATOM 4249 C CA . ASN B 1 254 ? 3.729 -26.516 2.174 1 91.56 254 ASN B CA 1
ATOM 4250 C C . ASN B 1 254 ? 4.078 -27.5 3.293 1 91.56 254 ASN B C 1
ATOM 4252 O O . ASN B 1 254 ? 4.027 -27.141 4.473 1 91.56 254 ASN B O 1
ATOM 4256 N N . LYS B 1 255 ? 4.41 -28.703 2.924 1 88.75 255 LYS B N 1
ATOM 4257 C CA . LYS B 1 255 ? 4.785 -29.719 3.914 1 88.75 255 LYS B CA 1
ATOM 4258 C C . LYS B 1 255 ? 6.004 -29.266 4.719 1 88.75 255 LYS B C 1
ATOM 4260 O O . LYS B 1 255 ? 6.023 -29.391 5.945 1 88.75 255 LYS B O 1
ATOM 4265 N N . GLY B 1 256 ? 6.914 -28.75 4.031 1 89.75 256 GLY B N 1
ATOM 4266 C CA . GLY B 1 256 ? 8.102 -28.25 4.707 1 89.75 256 GLY B CA 1
ATOM 4267 C C . GLY B 1 256 ? 7.84 -27 5.508 1 89.75 256 GLY B C 1
ATOM 4268 O O . GLY B 1 256 ? 8.414 -26.812 6.586 1 89.75 256 GLY B O 1
ATOM 4269 N N . TYR B 1 257 ? 7.031 -26.219 5.035 1 87.62 257 TYR B N 1
ATOM 4270 C CA . TYR B 1 257 ? 6.738 -24.922 5.648 1 87.62 257 TYR B CA 1
ATOM 4271 C C . TYR B 1 257 ? 6.062 -25.109 7 1 87.62 257 TYR B C 1
ATOM 4273 O O . TYR B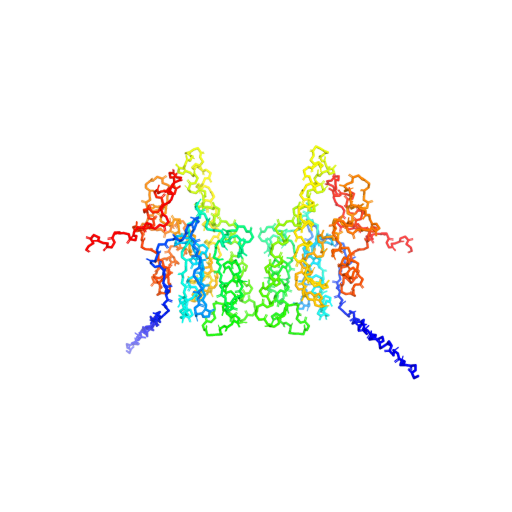 1 257 ? 6.406 -24.422 7.969 1 87.62 257 TYR B O 1
ATOM 4281 N N . VAL B 1 258 ? 5.098 -26.016 7.082 1 85.38 258 VAL B N 1
ATOM 4282 C CA . VAL B 1 258 ? 4.336 -26.25 8.305 1 85.38 258 VAL B CA 1
ATOM 4283 C C . VAL B 1 258 ? 5.242 -26.859 9.375 1 85.38 258 VAL B C 1
ATOM 4285 O O . VAL B 1 258 ? 5.078 -26.594 10.562 1 85.38 258 VAL B O 1
ATOM 4288 N N . THR B 1 259 ? 6.281 -27.609 8.898 1 85.62 259 THR B N 1
ATOM 4289 C CA . THR B 1 259 ? 7.176 -28.266 9.844 1 85.62 259 THR B CA 1
ATOM 4290 C C . THR B 1 259 ? 8.344 -27.359 10.203 1 85.62 259 THR B C 1
ATOM 4292 O O . THR B 1 259 ? 9.211 -27.734 10.992 1 85.62 259 THR B O 1
ATOM 4295 N N . GLY B 1 260 ? 8.336 -26.156 9.609 1 86.06 260 GLY B N 1
ATOM 4296 C CA . GLY B 1 260 ? 9.352 -25.172 9.953 1 86.06 260 GLY B CA 1
ATOM 4297 C C . GLY B 1 260 ? 10.617 -25.312 9.125 1 86.06 260 GLY B C 1
ATOM 4298 O O . GLY B 1 260 ? 11.633 -24.688 9.422 1 86.06 260 GLY B O 1
ATOM 4299 N N . ASN B 1 261 ? 10.594 -26.203 8.117 1 89.94 261 ASN B N 1
ATOM 4300 C CA . ASN B 1 261 ? 11.734 -26.406 7.234 1 89.94 261 ASN B CA 1
ATOM 4301 C C . ASN B 1 261 ? 11.32 -26.328 5.766 1 89.94 261 ASN B C 1
ATOM 4303 O O . ASN B 1 261 ? 11.43 -27.312 5.027 1 89.94 261 ASN B O 1
ATOM 4307 N N . PRO B 1 262 ? 10.984 -25.188 5.383 1 92.94 262 PRO B N 1
ATOM 4308 C CA . PRO B 1 262 ? 10.516 -25.047 4.004 1 92.94 262 PRO B CA 1
ATOM 4309 C C . PRO B 1 262 ? 11.594 -25.391 2.979 1 92.94 262 PRO B C 1
ATOM 4311 O O . PRO B 1 262 ? 12.75 -25 3.148 1 92.94 262 PRO B O 1
ATOM 4314 N N . ASP B 1 263 ? 11.203 -26.141 1.993 1 94.88 263 ASP B N 1
ATOM 4315 C CA . ASP B 1 263 ? 12.047 -26.406 0.833 1 94.88 263 ASP B CA 1
ATOM 4316 C C . ASP B 1 263 ? 11.766 -25.406 -0.288 1 94.88 263 ASP B C 1
ATOM 4318 O O . ASP B 1 263 ? 10.883 -25.625 -1.119 1 94.88 263 ASP B O 1
ATOM 4322 N N . TYR B 1 264 ? 12.578 -24.438 -0.38 1 96.31 264 TYR B N 1
ATOM 4323 C CA . TYR B 1 264 ? 12.367 -23.359 -1.337 1 96.31 264 TYR B CA 1
ATOM 4324 C C . TYR B 1 264 ? 12.641 -23.828 -2.76 1 96.31 264 TYR B C 1
ATOM 4326 O O . TYR B 1 264 ? 12.359 -23.109 -3.723 1 96.31 264 TYR B O 1
ATOM 4334 N N . ASP B 1 265 ? 13.211 -24.984 -2.932 1 96.69 265 ASP B N 1
ATOM 4335 C CA . ASP B 1 265 ? 13.516 -25.578 -4.238 1 96.69 265 ASP B CA 1
ATOM 4336 C C . ASP B 1 265 ? 12.703 -26.844 -4.473 1 96.69 265 ASP B C 1
ATOM 4338 O O . ASP B 1 265 ? 13.133 -27.734 -5.215 1 96.69 265 ASP B O 1
ATOM 4342 N N . ALA B 1 266 ? 11.656 -26.922 -3.789 1 94.94 266 ALA B N 1
ATOM 4343 C CA . ALA B 1 266 ? 10.789 -28.094 -3.928 1 94.94 266 ALA B CA 1
ATOM 4344 C C . ALA B 1 266 ? 10.484 -28.375 -5.395 1 94.94 266 ALA B C 1
ATOM 4346 O O . ALA B 1 266 ? 10.086 -27.469 -6.137 1 94.94 266 ALA B O 1
ATOM 4347 N N . GLY B 1 267 ? 10.75 -29.609 -5.789 1 92.06 267 GLY B N 1
ATOM 4348 C CA . GLY B 1 267 ? 10.375 -30.062 -7.121 1 92.06 267 GLY B CA 1
ATOM 4349 C C . GLY B 1 267 ? 11.445 -29.812 -8.164 1 92.06 267 GLY B C 1
ATOM 4350 O O . GLY B 1 267 ? 11.305 -30.219 -9.32 1 92.06 267 GLY B O 1
ATOM 4351 N N . LEU B 1 268 ? 12.523 -29.062 -7.914 1 89.5 268 LEU B N 1
ATOM 4352 C CA . LEU B 1 268 ? 13.578 -28.812 -8.891 1 89.5 268 LEU B CA 1
ATOM 4353 C C . LEU B 1 268 ? 14.328 -30.109 -9.211 1 89.5 268 LEU B C 1
ATOM 4355 O O . LEU B 1 268 ? 14.727 -30.328 -10.359 1 89.5 268 LEU B O 1
ATOM 4359 N N . ASP B 1 269 ? 14.844 -30.906 -8.211 1 72.75 269 ASP B N 1
ATOM 4360 C CA . ASP B 1 269 ? 15.609 -32.125 -8.445 1 72.75 269 ASP B CA 1
ATOM 4361 C C . ASP B 1 269 ? 14.734 -33.219 -9.039 1 72.75 269 ASP B C 1
ATOM 4363 O O . ASP B 1 269 ? 15.234 -34.094 -9.734 1 72.75 269 ASP B O 1
ATOM 4367 N N . LEU B 1 270 ? 13.492 -33.156 -8.805 1 56.22 270 LEU B N 1
ATOM 4368 C CA . LEU B 1 270 ? 12.695 -34.25 -9.352 1 56.22 270 LEU B CA 1
ATOM 4369 C C . LEU B 1 270 ? 12.719 -34.25 -10.875 1 56.22 270 LEU B C 1
ATOM 4371 O O . LEU B 1 270 ? 12.25 -35.156 -11.523 1 56.22 270 LEU B O 1
ATOM 4375 N N . ARG B 1 271 ? 12.953 -33.281 -11.586 1 48.44 271 ARG B N 1
ATOM 4376 C CA . ARG B 1 271 ? 13.18 -33.406 -13.023 1 48.44 271 ARG B CA 1
ATOM 4377 C C . ARG B 1 271 ? 14.203 -34.469 -13.336 1 48.44 271 ARG B C 1
ATOM 4379 O O . ARG B 1 271 ? 14.398 -34.844 -14.5 1 48.44 271 ARG B O 1
ATOM 4386 N N . ARG B 1 272 ? 15.031 -34.656 -12.445 1 40.47 272 ARG B N 1
ATOM 4387 C CA . ARG B 1 272 ? 16.031 -35.656 -12.789 1 40.47 272 ARG B CA 1
ATOM 4388 C C . ARG B 1 272 ? 15.422 -37.062 -12.836 1 40.47 272 ARG B C 1
ATOM 4390 O O . ARG B 1 272 ? 16.062 -38 -13.281 1 40.47 272 ARG B O 1
ATOM 4397 N N . HIS B 1 273 ? 14.477 -37.219 -12.055 1 33.28 273 HIS B N 1
ATOM 4398 C CA . HIS B 1 273 ? 14.133 -38.656 -12.078 1 33.28 273 HIS B CA 1
ATOM 4399 C C . HIS B 1 273 ? 13.266 -38.969 -13.281 1 33.28 273 HIS B C 1
ATOM 4401 O O . HIS B 1 273 ? 12.781 -40.125 -13.406 1 33.28 273 HIS B O 1
ATOM 4407 N N . HIS B 1 274 ? 12.68 -37.969 -14.016 1 30.02 274 HIS B N 1
ATOM 4408 C CA . HIS B 1 274 ? 12.305 -38.719 -15.211 1 30.02 274 HIS B CA 1
ATOM 4409 C C . HIS B 1 274 ? 13.469 -38.812 -16.188 1 30.02 274 HIS B C 1
ATOM 4411 O O . HIS B 1 274 ? 14.281 -37.906 -16.297 1 30.02 274 HIS B O 1
#